Protein AF-A0A5C7PHV6-F1 (afdb_monomer_lite)

Structure (mmCIF, N/CA/C/O backbone):
data_AF-A0A5C7PHV6-F1
#
_entry.id   AF-A0A5C7PHV6-F1
#
loop_
_atom_site.group_PDB
_atom_site.id
_atom_site.type_symbol
_atom_site.label_atom_id
_atom_site.label_alt_id
_atom_site.label_comp_id
_atom_site.label_asym_id
_atom_site.label_entity_id
_atom_site.label_seq_id
_atom_site.pdbx_PDB_ins_code
_atom_site.Cartn_x
_atom_site.Cartn_y
_atom_site.Cartn_z
_atom_site.occupancy
_atom_site.B_iso_or_equiv
_atom_site.auth_seq_id
_atom_site.auth_comp_id
_atom_site.auth_asym_id
_atom_site.auth_atom_id
_atom_site.pdbx_PDB_model_num
ATOM 1 N N . MET A 1 1 ? 2.760 35.992 23.856 1.00 26.80 1 MET A N 1
ATOM 2 C CA . MET A 1 1 ? 1.316 36.090 24.170 1.00 26.80 1 MET A CA 1
ATOM 3 C C . MET A 1 1 ? 0.870 35.012 25.158 1.00 26.80 1 MET A C 1
ATOM 5 O O . MET A 1 1 ? 0.257 35.391 26.145 1.00 26.80 1 MET A O 1
ATOM 9 N N . ASN A 1 2 ? 1.274 33.743 25.009 1.00 23.66 2 ASN A N 1
ATOM 10 C CA . ASN A 1 2 ? 0.888 32.640 25.918 1.00 23.66 2 ASN A CA 1
ATOM 11 C C . ASN A 1 2 ? 1.231 32.872 27.407 1.00 23.66 2 ASN A C 1
ATOM 13 O O . ASN A 1 2 ? 0.352 32.751 28.251 1.00 23.66 2 ASN A O 1
ATOM 17 N N . ARG A 1 3 ? 2.423 33.398 27.734 1.00 25.94 3 ARG A N 1
ATOM 18 C CA . ARG A 1 3 ? 2.784 33.780 29.123 1.00 25.94 3 ARG A CA 1
ATOM 19 C C . ARG A 1 3 ? 1.896 34.865 29.759 1.00 25.94 3 ARG A C 1
ATOM 21 O O . ARG A 1 3 ? 1.814 34.962 30.978 1.00 25.94 3 ARG A O 1
ATOM 28 N N . ILE A 1 4 ? 1.259 35.718 28.950 1.00 27.41 4 ILE A N 1
ATOM 29 C CA . ILE A 1 4 ? 0.347 36.773 29.435 1.00 27.41 4 ILE A CA 1
ATOM 30 C C . ILE A 1 4 ? -1.062 36.198 29.657 1.00 27.41 4 ILE A C 1
ATOM 32 O O . ILE A 1 4 ? -1.785 36.685 30.525 1.00 27.41 4 ILE A O 1
ATOM 36 N N . VAL A 1 5 ? -1.439 35.161 28.902 1.00 30.73 5 VAL A N 1
ATOM 37 C CA . VAL A 1 5 ? -2.711 34.437 29.047 1.00 30.73 5 VAL A CA 1
ATOM 38 C C . VAL A 1 5 ? -2.685 33.566 30.307 1.00 30.73 5 VAL A C 1
ATOM 40 O O . VAL A 1 5 ? -3.592 33.678 31.129 1.00 30.73 5 VAL A O 1
ATOM 43 N N . GLU A 1 6 ? -1.601 32.823 30.548 1.00 34.94 6 GLU A N 1
ATOM 44 C CA . GLU A 1 6 ? -1.417 32.007 31.762 1.00 34.94 6 GLU A CA 1
ATOM 45 C C . GLU A 1 6 ? -1.435 32.850 33.046 1.00 34.94 6 GLU A C 1
ATOM 47 O O . GLU A 1 6 ? -2.149 32.533 33.997 1.00 34.94 6 GLU A O 1
ATOM 52 N N . GLY A 1 7 ? -0.735 33.991 33.057 1.00 38.81 7 GLY A N 1
ATOM 53 C CA . GLY A 1 7 ? -0.715 34.891 34.215 1.00 38.81 7 GLY A CA 1
ATOM 54 C C . GLY A 1 7 ? -2.057 35.580 34.513 1.00 38.81 7 GLY A C 1
ATOM 55 O O . GLY A 1 7 ? -2.286 36.007 35.646 1.00 38.81 7 GLY A O 1
ATOM 56 N N . LYS A 1 8 ? -2.951 35.702 33.521 1.00 39.03 8 LYS A N 1
ATOM 57 C CA . LYS A 1 8 ? -4.320 36.217 33.710 1.00 39.03 8 LYS A CA 1
ATOM 58 C C . LYS A 1 8 ? -5.272 35.127 34.206 1.00 39.03 8 LYS A C 1
ATOM 60 O O . LYS A 1 8 ? -6.064 35.402 35.103 1.00 39.03 8 LYS A O 1
ATOM 65 N N . LEU A 1 9 ? -5.154 33.904 33.685 1.00 41.81 9 LEU A N 1
ATOM 66 C CA . LEU A 1 9 ? -5.924 32.743 34.144 1.00 41.81 9 LEU A CA 1
ATOM 67 C C . LEU A 1 9 ? -5.661 32.423 35.621 1.00 41.81 9 LEU A C 1
ATOM 69 O O . LEU A 1 9 ? -6.596 32.143 36.366 1.00 41.81 9 LEU A O 1
ATOM 73 N N . ASP A 1 10 ? -4.413 32.532 36.075 1.00 54.50 10 ASP A N 1
ATOM 74 C CA . ASP A 1 10 ? -4.062 32.189 37.457 1.00 54.50 10 ASP A CA 1
ATOM 75 C C . ASP A 1 10 ? -4.565 33.234 38.476 1.00 54.50 10 ASP A C 1
ATOM 77 O O . ASP A 1 10 ? -4.975 32.890 39.586 1.00 54.50 10 ASP A O 1
ATOM 81 N N . ARG A 1 11 ? -4.656 34.513 38.072 1.00 52.31 11 ARG A N 1
ATOM 82 C CA . ARG A 1 11 ? -5.319 35.560 38.876 1.00 52.31 11 ARG A CA 1
ATOM 83 C C . ARG A 1 11 ? -6.831 35.354 38.966 1.00 52.31 11 ARG A C 1
ATOM 85 O O . ARG A 1 11 ? -7.377 35.499 40.056 1.00 52.31 11 ARG A O 1
ATOM 92 N N . ARG A 1 12 ? -7.481 34.979 37.857 1.00 55.41 12 ARG A N 1
ATOM 93 C CA . ARG A 1 12 ? -8.921 34.666 37.816 1.00 55.41 12 ARG A CA 1
ATOM 94 C C . ARG A 1 12 ? -9.267 33.481 38.718 1.00 55.41 12 ARG A C 1
ATOM 96 O O . ARG A 1 12 ? -10.159 33.585 39.551 1.00 55.41 12 ARG A O 1
ATOM 103 N N . ARG A 1 13 ? -8.484 32.398 38.644 1.00 54.56 13 ARG A N 1
ATOM 104 C CA . ARG A 1 13 ? -8.657 31.203 39.491 1.00 54.56 13 ARG A CA 1
ATOM 105 C C . ARG A 1 13 ? -8.487 31.502 40.981 1.00 54.56 13 ARG A C 1
ATOM 107 O O . ARG A 1 13 ? -9.250 30.993 41.797 1.00 54.56 13 ARG A O 1
ATOM 114 N N . LYS A 1 14 ? -7.519 32.349 41.344 1.00 57.44 14 LYS A N 1
ATOM 115 C CA . LYS A 1 14 ? -7.290 32.746 42.739 1.00 57.44 14 LYS A CA 1
ATOM 116 C C . LYS A 1 14 ? -8.453 33.562 43.321 1.00 57.44 14 LYS A C 1
ATOM 118 O O . LYS A 1 14 ? -8.859 33.289 44.445 1.00 57.44 14 LYS A O 1
ATOM 123 N N . ALA A 1 15 ? -8.989 34.525 42.569 1.00 53.72 15 ALA A N 1
ATOM 124 C CA . ALA A 1 15 ? -10.101 35.365 43.023 1.00 53.72 15 ALA A CA 1
ATOM 125 C C . ALA A 1 15 ? -11.383 34.549 43.275 1.00 53.72 15 ALA A C 1
ATOM 127 O O . ALA A 1 15 ? -12.049 34.743 44.290 1.00 53.72 15 ALA A O 1
ATOM 128 N N . VAL A 1 16 ? -11.677 33.584 42.396 1.00 51.31 16 VAL A N 1
ATOM 129 C CA . VAL A 1 16 ? -12.798 32.644 42.558 1.00 51.31 16 VAL A CA 1
ATOM 130 C C . VAL A 1 16 ? -12.593 31.749 43.786 1.00 51.31 16 VAL A C 1
ATOM 132 O O . VAL A 1 16 ? -13.499 31.607 44.601 1.00 51.31 16 VAL A O 1
ATOM 135 N N . PHE A 1 17 ? -11.385 31.215 43.991 1.00 53.88 17 PHE A N 1
ATOM 136 C CA . PHE A 1 17 ? -11.076 30.374 45.153 1.00 53.88 17 PHE A CA 1
ATOM 137 C C . PHE A 1 17 ? -11.187 31.133 46.490 1.00 53.88 17 PHE A C 1
ATOM 139 O O . PHE A 1 17 ? -11.755 30.621 47.454 1.00 53.88 17 PHE A O 1
ATOM 146 N N . GLU A 1 18 ? -10.676 32.366 46.565 1.00 51.59 18 GLU A N 1
ATOM 147 C CA . GLU A 1 18 ? -10.779 33.201 47.772 1.00 51.59 18 GLU A CA 1
ATOM 148 C C . GLU A 1 18 ? -12.230 33.627 48.064 1.00 51.59 18 GLU A C 1
ATOM 150 O O . GLU A 1 18 ? -12.615 33.693 49.233 1.00 51.59 18 GLU A O 1
ATOM 155 N N . PHE A 1 19 ? -13.048 33.854 47.029 1.00 55.09 19 PHE A N 1
ATOM 156 C CA . PHE A 1 19 ? -14.474 34.162 47.169 1.00 55.09 19 PHE A CA 1
ATOM 157 C C . PHE A 1 19 ? -15.297 32.965 47.660 1.00 55.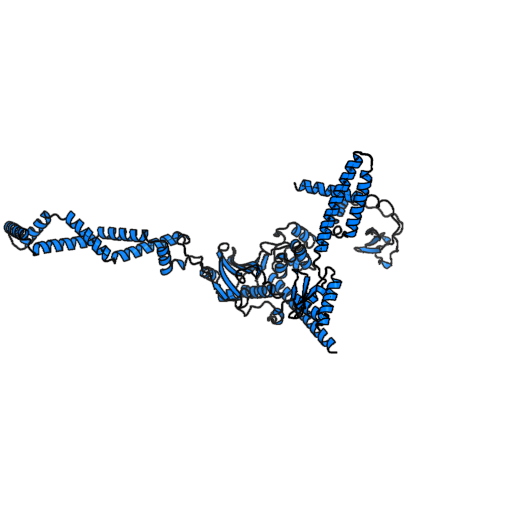09 19 PHE A C 1
ATOM 159 O O . PHE A 1 19 ? -16.106 33.127 48.572 1.00 55.09 19 PHE A O 1
ATOM 166 N N . LEU A 1 20 ? -15.071 31.778 47.091 1.00 50.38 20 LEU A N 1
ATOM 167 C CA . LEU A 1 20 ? -15.862 30.580 47.386 1.00 50.38 20 LEU A CA 1
ATOM 168 C C . LEU A 1 20 ? -15.495 29.927 48.728 1.00 50.38 20 LEU A C 1
ATOM 170 O O . LEU A 1 20 ? -16.366 29.387 49.399 1.00 50.38 20 LEU A O 1
ATOM 174 N N . PHE A 1 21 ? -14.227 29.993 49.153 1.00 50.47 21 PHE A N 1
ATOM 175 C CA . PHE A 1 21 ? -13.738 29.163 50.268 1.00 50.47 21 PHE A CA 1
ATOM 176 C C . PHE A 1 21 ? -13.095 29.943 51.429 1.00 50.47 21 PHE A C 1
ATOM 178 O O . PHE A 1 21 ? -12.730 29.352 52.450 1.00 50.47 21 PHE A O 1
ATOM 185 N N . GLY A 1 22 ? -12.956 31.270 51.319 1.00 41.56 22 GLY A N 1
ATOM 186 C CA . GLY A 1 22 ? -12.195 32.089 52.271 1.00 41.56 22 GLY A CA 1
ATOM 187 C C . GLY A 1 22 ? -12.818 32.258 53.665 1.00 41.56 22 GLY A C 1
ATOM 188 O O . GLY A 1 22 ? -12.090 32.491 54.632 1.00 41.56 22 GLY A O 1
ATOM 189 N N . THR A 1 23 ? -14.141 32.132 53.808 1.00 39.03 23 THR A N 1
ATOM 190 C CA . THR A 1 23 ? -14.852 32.421 55.071 1.00 39.03 23 THR A CA 1
ATOM 191 C C . THR A 1 23 ? -15.321 31.175 55.829 1.00 39.03 23 THR A C 1
ATOM 193 O O . THR A 1 23 ? -15.410 31.221 57.058 1.00 39.03 23 THR A O 1
ATOM 196 N N . GLU A 1 24 ? -15.537 30.038 55.160 1.00 37.91 24 GLU A N 1
ATOM 197 C CA . GLU A 1 24 ? -16.024 28.808 55.808 1.00 37.91 24 GLU A CA 1
ATOM 198 C C . GLU A 1 24 ? -14.924 27.967 56.481 1.00 37.91 24 GLU A C 1
ATOM 200 O O . GLU A 1 24 ? -15.190 27.269 57.462 1.00 37.91 24 GLU A O 1
ATOM 205 N N . PHE A 1 25 ? -13.658 28.096 56.071 1.00 34.75 25 PHE A N 1
ATOM 206 C CA . PHE A 1 25 ? -12.567 27.293 56.644 1.00 34.75 25 PHE A CA 1
ATOM 207 C C . PHE A 1 25 ? -12.094 27.732 58.045 1.00 34.75 25 PHE A C 1
ATOM 209 O O . PHE A 1 25 ? -11.334 27.011 58.695 1.00 34.75 25 PHE A O 1
ATOM 216 N N . ALA A 1 26 ? -12.544 28.884 58.554 1.00 35.69 26 ALA A N 1
ATOM 217 C CA . ALA A 1 26 ? -12.082 29.424 59.837 1.00 35.69 26 ALA A CA 1
ATOM 218 C C . ALA A 1 26 ? -12.958 29.051 61.052 1.00 35.69 26 ALA A C 1
ATOM 220 O O . ALA A 1 26 ? -12.544 29.290 62.189 1.00 35.69 26 ALA A O 1
ATOM 221 N N . ALA A 1 27 ? -14.147 28.464 60.870 1.00 38.31 27 ALA A N 1
ATOM 222 C CA . ALA A 1 27 ? -15.095 28.308 61.976 1.00 38.31 27 ALA A CA 1
ATOM 223 C C . ALA A 1 27 ? -15.955 27.031 61.910 1.00 38.31 27 ALA A C 1
ATOM 225 O O . ALA A 1 27 ? -17.125 27.105 61.555 1.00 38.31 27 ALA A O 1
ATOM 226 N N . LYS A 1 28 ? -15.393 25.886 62.345 1.00 36.69 28 LYS A N 1
ATOM 227 C CA . LYS A 1 28 ? -16.034 24.791 63.133 1.00 36.69 28 LYS A CA 1
ATOM 228 C C . LYS A 1 28 ? -15.260 23.468 62.984 1.00 36.69 28 LYS A C 1
ATOM 230 O O . LYS A 1 28 ? -15.672 22.564 62.268 1.00 36.69 28 LYS A O 1
ATOM 235 N N . GLU A 1 29 ? -14.189 23.282 63.754 1.00 33.81 29 GLU A N 1
ATOM 236 C CA . GLU A 1 29 ? -13.672 21.929 64.020 1.00 33.81 29 GLU A CA 1
ATOM 237 C C . GLU A 1 29 ? -14.489 21.319 65.173 1.00 33.81 29 GLU A C 1
ATOM 239 O O . GLU A 1 29 ? -14.210 21.531 66.356 1.00 33.81 29 GLU A O 1
ATOM 244 N N . THR A 1 30 ? -15.554 20.587 64.841 1.00 44.84 30 THR A N 1
ATOM 245 C CA . THR A 1 30 ? -16.187 19.669 65.799 1.00 44.84 30 THR A CA 1
ATOM 246 C C . THR A 1 30 ? -15.577 18.278 65.644 1.00 44.84 30 THR A C 1
ATOM 248 O O . THR A 1 30 ? -15.295 17.816 64.545 1.00 44.84 30 THR A O 1
ATOM 251 N N . LYS A 1 31 ? -15.296 17.648 66.789 1.00 49.25 31 LYS A N 1
ATOM 252 C CA . LYS A 1 31 ? -14.539 16.397 66.942 1.00 49.25 31 LYS A CA 1
ATOM 253 C C . LYS A 1 31 ? -15.197 15.247 66.167 1.00 49.25 31 LYS A C 1
ATOM 255 O O . LYS A 1 31 ? -16.198 14.709 66.635 1.00 49.25 31 LYS A O 1
ATOM 260 N N . THR A 1 32 ? -14.624 14.860 65.031 1.00 55.00 32 THR A N 1
ATOM 261 C CA . THR A 1 32 ? -15.053 13.692 64.250 1.00 55.00 32 THR A CA 1
ATOM 262 C C . THR A 1 32 ? -14.392 12.404 64.752 1.00 55.00 32 THR A C 1
ATOM 264 O O . THR A 1 32 ? -13.307 12.424 65.338 1.00 55.00 32 THR A O 1
ATOM 267 N N . ASP A 1 33 ? -15.094 11.280 64.586 1.00 69.12 33 ASP A N 1
ATOM 268 C CA . ASP A 1 33 ? -14.593 9.943 64.912 1.00 69.12 33 ASP A CA 1
ATOM 269 C C . ASP A 1 33 ? -13.486 9.523 63.921 1.00 69.12 33 ASP A C 1
ATOM 271 O O . ASP A 1 33 ? -13.504 9.894 62.748 1.00 69.12 33 ASP A O 1
ATOM 275 N N . CYS A 1 34 ? -12.497 8.767 64.406 1.00 79.31 34 CYS A N 1
ATOM 276 C CA . CYS A 1 34 ? -11.325 8.355 63.631 1.00 79.31 34 CYS A CA 1
ATOM 277 C C . CYS A 1 34 ? -11.579 7.060 62.853 1.00 79.31 34 CYS A C 1
ATOM 279 O O . CYS A 1 34 ? -11.926 6.043 63.459 1.00 79.31 34 CYS A O 1
ATOM 281 N N . ASN A 1 35 ? -11.287 7.051 61.549 1.00 85.31 35 ASN A N 1
ATOM 282 C CA . ASN A 1 35 ? -11.144 5.814 60.780 1.00 85.31 35 ASN A CA 1
ATOM 283 C C . ASN A 1 35 ? -9.668 5.388 60.768 1.00 85.31 35 ASN A C 1
ATOM 285 O O . ASN A 1 35 ? -8.832 6.033 60.132 1.00 85.31 35 ASN A O 1
ATOM 289 N N . TRP A 1 36 ? -9.326 4.334 61.511 1.00 89.44 36 TRP A N 1
ATOM 290 C CA . TRP A 1 36 ? -7.942 3.879 61.628 1.00 89.44 36 TRP A CA 1
ATOM 291 C C . TRP A 1 36 ? -7.523 2.989 60.458 1.00 89.44 36 TRP A C 1
ATOM 293 O O . TRP A 1 36 ? -8.183 2.004 60.121 1.00 89.44 36 TRP A O 1
ATOM 303 N N . ARG A 1 37 ? -6.362 3.297 59.880 1.00 86.06 37 ARG A N 1
ATOM 304 C CA . ARG A 1 37 ? -5.670 2.480 58.876 1.00 86.06 37 ARG A CA 1
ATOM 305 C C . ARG A 1 37 ? -4.240 2.215 59.322 1.00 86.06 37 ARG A C 1
ATOM 307 O O . ARG A 1 37 ? -3.690 2.959 60.128 1.00 86.06 37 ARG A O 1
ATOM 314 N N . THR A 1 38 ? -3.617 1.187 58.760 1.00 84.12 38 THR A N 1
ATOM 315 C CA . THR A 1 38 ? -2.192 0.915 58.969 1.00 84.12 38 THR A CA 1
ATOM 316 C C . THR A 1 38 ? -1.453 1.160 57.664 1.00 84.12 38 THR A C 1
ATOM 318 O O . THR A 1 38 ? -1.670 0.442 56.694 1.00 84.12 38 THR A O 1
ATOM 321 N N . ILE A 1 39 ? -0.562 2.152 57.636 1.00 77.88 39 ILE A N 1
ATOM 322 C CA . ILE A 1 39 ? 0.307 2.428 56.485 1.00 77.88 39 ILE A CA 1
ATOM 323 C C . ILE A 1 39 ? 1.727 2.045 56.888 1.00 77.88 39 ILE A C 1
ATOM 325 O O . ILE A 1 39 ? 2.290 2.626 57.819 1.00 77.88 39 ILE A O 1
ATOM 329 N N . ARG A 1 40 ? 2.297 1.032 56.221 1.00 79.81 40 ARG A N 1
ATOM 330 C CA . ARG A 1 40 ? 3.655 0.516 56.496 1.00 79.81 40 ARG A CA 1
ATOM 331 C C . ARG A 1 40 ? 3.889 0.221 57.991 1.00 79.81 40 ARG A C 1
ATOM 333 O O . ARG A 1 40 ? 4.873 0.656 58.583 1.00 79.81 40 ARG A O 1
ATOM 340 N N . GLY A 1 41 ? 2.930 -0.451 58.631 1.00 78.12 41 GLY A N 1
ATOM 341 C CA . GLY A 1 41 ? 2.994 -0.823 60.054 1.00 78.12 41 GLY A CA 1
ATOM 342 C C . GLY A 1 41 ? 2.717 0.310 61.056 1.00 78.12 41 GLY A C 1
ATOM 343 O O . GLY A 1 41 ? 2.700 0.061 62.261 1.00 78.12 41 GLY A O 1
ATOM 344 N N . THR A 1 42 ? 2.467 1.541 60.593 1.00 82.25 42 THR A N 1
ATOM 345 C CA . THR A 1 42 ? 2.128 2.677 61.461 1.00 82.25 42 THR A CA 1
ATOM 346 C C . THR A 1 42 ? 0.625 2.958 61.412 1.00 82.25 42 THR A C 1
ATOM 348 O O . THR A 1 42 ? 0.096 3.193 60.322 1.00 82.25 42 THR A O 1
ATOM 351 N N . PRO A 1 43 ? -0.078 2.959 62.559 1.00 85.50 43 PRO A N 1
ATOM 352 C CA . PRO A 1 43 ? -1.482 3.334 62.599 1.00 85.50 43 PRO A CA 1
ATOM 353 C C . PRO A 1 43 ? -1.642 4.832 62.324 1.00 85.50 43 PRO A C 1
ATOM 355 O O . PRO A 1 43 ? -0.973 5.672 62.934 1.00 85.50 43 PRO A O 1
ATOM 358 N N . VAL A 1 44 ? -2.545 5.165 61.412 1.00 89.56 44 VAL A N 1
ATOM 359 C CA . VAL A 1 44 ? -2.940 6.529 61.060 1.00 89.56 44 VAL A CA 1
ATOM 360 C C . VAL A 1 44 ? -4.449 6.674 61.230 1.00 89.56 44 VAL A C 1
ATOM 362 O O . VAL A 1 44 ? -5.205 5.780 60.847 1.00 89.56 44 VAL A O 1
ATOM 365 N N . CYS A 1 45 ? -4.886 7.775 61.833 1.00 89.06 45 CYS A N 1
ATOM 366 C CA . CY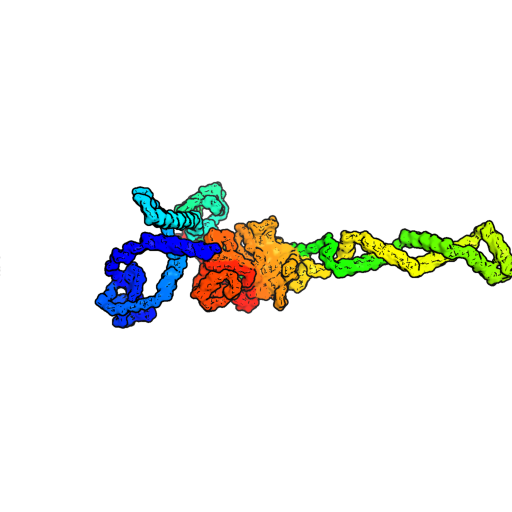S A 1 45 ? -6.295 8.151 61.862 1.00 89.06 45 CYS A CA 1
ATOM 367 C C . CYS A 1 45 ? -6.571 9.060 60.675 1.00 89.06 45 CYS A C 1
ATOM 369 O O . CYS A 1 45 ? -5.874 10.056 60.482 1.00 89.06 45 CYS A O 1
ATOM 371 N N . ILE A 1 46 ? -7.602 8.714 59.915 1.00 84.69 46 ILE A N 1
ATOM 372 C CA . ILE A 1 46 ? -8.168 9.566 58.880 1.00 84.69 46 ILE A CA 1
ATOM 373 C C . ILE A 1 46 ? -9.447 10.159 59.470 1.00 84.69 46 ILE A C 1
ATOM 375 O O . ILE A 1 46 ? -10.398 9.428 59.763 1.00 84.69 46 ILE A O 1
ATOM 379 N N . GLY A 1 47 ? -9.428 11.465 59.735 1.00 84.56 47 GLY A N 1
ATOM 380 C CA . GLY A 1 47 ? -10.602 12.197 60.209 1.00 84.56 47 GLY A CA 1
ATOM 381 C C . GLY A 1 47 ? -11.611 12.437 59.083 1.00 84.56 47 GLY A C 1
ATOM 382 O O . GLY A 1 47 ? -11.272 12.327 57.907 1.00 84.56 47 GLY A O 1
ATOM 383 N N . GLY A 1 48 ? -12.843 12.823 59.433 1.00 66.12 48 GLY A N 1
ATOM 384 C CA . GLY A 1 48 ? -13.910 13.096 58.453 1.00 66.12 48 GLY A CA 1
ATOM 385 C C . GLY A 1 48 ? -13.609 14.228 57.456 1.00 66.12 48 GLY A C 1
ATOM 386 O O . GLY A 1 48 ? -14.286 14.334 56.447 1.00 66.12 48 GLY A O 1
ATOM 387 N N . SER A 1 49 ? -12.580 15.042 57.714 1.00 73.06 49 SER A N 1
ATOM 388 C CA . SER A 1 49 ? -12.069 16.081 56.808 1.00 73.06 49 SER A CA 1
ATOM 389 C C . SER A 1 49 ? -10.932 15.605 55.889 1.00 73.06 49 SER A C 1
ATOM 391 O O . SER A 1 49 ? -10.238 16.428 55.301 1.00 73.06 49 SER A O 1
ATOM 393 N N . GLY A 1 50 ? -10.645 14.299 55.837 1.00 67.69 50 GLY A N 1
ATOM 394 C CA . GLY A 1 50 ? -9.527 13.737 55.064 1.00 67.69 50 GLY A CA 1
ATOM 395 C C . GLY A 1 50 ? -8.144 13.948 55.697 1.00 67.69 50 GLY A C 1
ATOM 396 O O . GLY A 1 50 ? -7.144 13.428 55.206 1.00 67.69 50 GLY A O 1
ATOM 397 N N . LYS A 1 51 ? -8.059 14.662 56.826 1.00 80.06 51 LYS A N 1
ATOM 398 C CA . LYS A 1 51 ? -6.801 14.893 57.544 1.00 80.06 51 LYS A CA 1
ATOM 399 C C . LYS A 1 51 ? -6.246 13.584 58.114 1.00 80.06 51 LYS A C 1
ATOM 401 O O . LYS A 1 51 ? -6.933 12.886 58.863 1.00 80.06 51 LYS A O 1
ATOM 406 N N . ILE A 1 52 ? -4.984 13.292 57.794 1.00 78.44 52 ILE A N 1
ATOM 407 C CA . ILE A 1 52 ? -4.267 12.094 58.247 1.00 78.44 52 ILE A CA 1
ATOM 408 C C . ILE A 1 52 ? -3.357 12.454 59.426 1.00 78.44 52 ILE A C 1
ATOM 410 O O . ILE A 1 52 ? -2.407 13.224 59.280 1.00 78.44 52 ILE A O 1
ATOM 414 N N . GLU A 1 53 ? -3.606 11.867 60.594 1.00 85.62 53 GLU A N 1
ATOM 415 C CA . GLU A 1 53 ? -2.777 12.038 61.791 1.00 85.62 53 GLU A CA 1
ATOM 416 C C . GLU A 1 53 ? -2.121 10.709 62.191 1.00 85.62 53 GLU A C 1
ATOM 418 O O . GLU A 1 53 ? -2.775 9.667 62.279 1.00 85.62 53 GLU A O 1
ATOM 423 N N . ARG A 1 54 ? -0.804 10.721 62.444 1.00 84.69 54 ARG A N 1
ATOM 424 C CA . ARG A 1 54 ? -0.091 9.530 62.935 1.00 84.69 54 ARG A CA 1
ATOM 425 C C . ARG A 1 54 ? -0.488 9.234 64.379 1.00 84.69 54 ARG A C 1
ATOM 427 O O . ARG A 1 54 ? -0.405 10.107 65.241 1.00 84.69 54 ARG A O 1
ATOM 434 N N . GLY A 1 55 ? -0.849 7.981 64.652 1.00 81.31 55 GLY A N 1
ATOM 435 C CA . GLY A 1 55 ? -1.066 7.506 66.012 1.00 81.31 55 GLY A CA 1
ATOM 436 C C . GLY A 1 55 ? 0.234 7.539 66.832 1.00 81.31 55 GLY A C 1
ATOM 437 O O . GLY A 1 55 ? 1.326 7.384 66.276 1.00 81.31 55 GLY A O 1
ATOM 438 N N . PRO A 1 56 ? 0.159 7.741 68.159 1.00 83.00 56 PRO A N 1
ATOM 439 C CA . PRO A 1 56 ? 1.330 7.694 69.031 1.00 83.00 56 PRO A CA 1
ATOM 440 C C . PRO A 1 56 ? 2.066 6.350 68.920 1.00 83.00 56 PRO A C 1
ATOM 442 O O . PRO A 1 56 ? 1.456 5.313 68.670 1.00 83.00 56 PRO A O 1
ATOM 445 N N . LYS A 1 57 ? 3.385 6.342 69.172 1.00 80.31 57 LYS A N 1
ATOM 446 C CA . LYS A 1 57 ? 4.232 5.129 69.076 1.00 80.31 57 LYS A CA 1
ATOM 447 C C . LYS A 1 57 ? 3.703 3.940 69.889 1.00 80.31 57 LYS A C 1
ATOM 449 O O . LYS A 1 57 ? 3.900 2.800 69.495 1.00 80.31 57 LYS A O 1
ATOM 454 N N . THR A 1 58 ? 2.979 4.196 70.979 1.00 83.06 58 THR A N 1
ATOM 455 C CA . THR A 1 58 ? 2.321 3.172 71.814 1.00 83.06 58 THR A CA 1
ATOM 456 C C . THR A 1 58 ? 1.210 2.390 71.100 1.00 83.06 58 THR A C 1
ATOM 458 O O . THR A 1 58 ? 0.697 1.417 71.652 1.00 83.06 58 THR A O 1
ATOM 461 N N . MET A 1 59 ? 0.818 2.808 69.895 1.00 83.12 59 MET A N 1
ATOM 462 C CA . MET A 1 59 ? -0.179 2.146 69.054 1.00 83.12 59 MET A CA 1
ATOM 463 C C . MET A 1 59 ? 0.438 1.314 67.921 1.00 83.12 59 MET A C 1
ATOM 465 O O . MET A 1 59 ? -0.289 0.575 67.263 1.00 83.12 59 MET A O 1
ATOM 469 N N . GLN A 1 60 ? 1.752 1.396 67.681 1.00 85.56 60 GLN A N 1
ATOM 470 C CA . GLN A 1 60 ? 2.406 0.588 66.646 1.00 85.56 60 GLN A CA 1
ATOM 471 C C . GLN A 1 60 ? 2.263 -0.911 66.947 1.00 85.56 60 GLN A C 1
ATOM 473 O O . GLN A 1 60 ? 2.447 -1.346 68.082 1.00 85.56 60 GLN A O 1
ATOM 478 N N . GLY A 1 61 ? 1.912 -1.692 65.922 1.00 82.00 61 GLY A N 1
ATOM 479 C CA . GLY A 1 61 ? 1.687 -3.138 66.030 1.00 82.00 61 GLY A CA 1
ATOM 480 C C . GLY A 1 61 ? 0.279 -3.563 66.464 1.00 82.00 61 GLY A C 1
ATOM 481 O O . GLY A 1 61 ? -0.002 -4.758 66.447 1.00 82.00 61 GLY A O 1
ATOM 482 N N . LYS A 1 62 ? -0.613 -2.624 66.811 1.00 84.56 62 LYS A N 1
ATOM 483 C CA . LYS A 1 62 ? -2.027 -2.923 67.095 1.00 84.56 62 LYS A CA 1
ATOM 484 C C . LYS A 1 62 ? -2.857 -2.995 65.815 1.00 84.56 62 LYS A C 1
ATOM 486 O O . LYS A 1 62 ? -2.597 -2.254 64.863 1.00 84.56 62 LYS A O 1
ATOM 491 N N . ARG A 1 63 ? -3.865 -3.868 65.793 1.00 82.25 63 ARG A N 1
ATOM 492 C CA . ARG A 1 63 ? -4.822 -3.961 64.678 1.00 82.25 63 ARG A CA 1
ATOM 493 C C . ARG A 1 63 ? -5.813 -2.786 64.722 1.00 82.25 63 ARG A C 1
ATOM 495 O O . ARG A 1 63 ? -6.063 -2.260 65.805 1.00 82.25 63 ARG A O 1
ATOM 502 N N . PRO A 1 64 ? -6.381 -2.343 63.584 1.00 81.56 64 PRO A N 1
ATOM 503 C CA . PRO A 1 64 ? -7.290 -1.191 63.545 1.00 81.56 64 PRO A CA 1
ATOM 504 C C . PRO A 1 64 ? -8.492 -1.265 64.502 1.00 81.56 64 PRO A C 1
ATOM 506 O O . PRO A 1 64 ? -8.925 -0.241 65.021 1.00 81.56 64 PRO A O 1
ATOM 509 N N . ASP A 1 65 ? -9.003 -2.464 64.772 1.00 85.06 65 ASP A N 1
ATOM 510 C CA . ASP A 1 65 ? -10.094 -2.745 65.711 1.00 85.06 65 ASP A CA 1
ATOM 511 C C . ASP A 1 65 ? -9.672 -2.694 67.194 1.00 85.06 65 ASP A C 1
ATOM 513 O O . ASP A 1 65 ? -10.520 -2.558 68.075 1.00 85.06 65 ASP A O 1
ATOM 517 N N . GLU A 1 66 ? -8.368 -2.720 67.480 1.00 86.06 66 GLU A N 1
ATOM 518 C CA . GLU A 1 66 ? -7.782 -2.575 68.823 1.00 86.06 66 GLU A CA 1
ATOM 519 C C . GLU A 1 66 ? -7.445 -1.111 69.173 1.00 86.06 66 GLU A C 1
ATOM 521 O O . GLU A 1 66 ? -6.959 -0.814 70.274 1.00 86.06 66 GLU A O 1
ATOM 526 N N . LEU A 1 67 ? -7.660 -0.184 68.234 1.00 85.94 67 LEU A N 1
ATOM 527 C CA . LEU A 1 67 ? -7.378 1.241 68.393 1.00 85.94 67 LEU A CA 1
ATOM 528 C C . LEU A 1 67 ? -8.617 1.993 68.910 1.00 85.94 67 LEU A C 1
ATOM 530 O O . LEU A 1 67 ? -9.753 1.661 68.568 1.00 85.94 67 LEU A O 1
ATOM 534 N N . PRO A 1 68 ? -8.439 3.021 69.758 1.00 83.06 68 PRO A N 1
ATOM 535 C CA . PRO A 1 68 ? -9.567 3.766 70.305 1.00 83.06 68 PRO A CA 1
ATOM 536 C C . PRO A 1 68 ? -10.297 4.510 69.186 1.00 83.06 68 PRO A C 1
ATOM 538 O O . PRO A 1 68 ? -9.658 5.139 68.355 1.00 83.06 68 PRO A O 1
ATOM 541 N N . ARG A 1 69 ? -11.635 4.553 69.208 1.00 80.56 69 ARG A N 1
ATOM 542 C CA . ARG A 1 69 ? -12.443 5.285 68.202 1.00 80.56 69 ARG A CA 1
ATOM 543 C C . ARG A 1 69 ? -12.094 6.777 68.058 1.00 80.56 69 ARG A C 1
ATOM 545 O O . ARG A 1 69 ? -12.530 7.423 67.112 1.00 80.56 69 ARG A O 1
ATOM 552 N N . ARG A 1 70 ? -11.324 7.334 68.998 1.00 81.06 70 ARG A N 1
ATOM 553 C CA . ARG A 1 70 ? -10.870 8.726 69.017 1.00 81.06 70 ARG A CA 1
ATOM 554 C C . ARG A 1 70 ? -9.392 8.792 69.367 1.00 81.06 70 ARG A C 1
ATOM 556 O O . ARG A 1 70 ? -8.937 8.062 70.251 1.00 81.06 70 ARG A O 1
ATOM 563 N N . LEU A 1 71 ? -8.662 9.695 68.715 1.00 73.56 71 LEU A N 1
ATOM 564 C CA . LEU A 1 71 ? -7.279 9.984 69.079 1.00 73.56 71 LEU A CA 1
ATOM 565 C C . LEU A 1 71 ? -7.226 10.495 70.534 1.00 73.56 71 LEU A C 1
ATOM 567 O O . LEU A 1 71 ? -8.005 11.385 70.893 1.00 73.56 71 LEU A O 1
ATOM 571 N N . PRO A 1 72 ? -6.349 9.950 71.399 1.00 67.50 72 PRO A N 1
ATOM 572 C CA . PRO A 1 72 ? -6.181 10.467 72.750 1.00 67.50 72 PRO A CA 1
ATOM 573 C C . PRO A 1 72 ? -5.743 11.931 72.680 1.00 67.50 72 PRO A C 1
ATOM 575 O O . PRO A 1 72 ? -4.806 12.256 71.953 1.00 67.50 72 PRO A O 1
ATOM 578 N N . ALA A 1 73 ? -6.394 12.807 73.448 1.00 56.12 73 ALA A N 1
ATOM 579 C CA . ALA A 1 73 ? -6.012 14.212 73.552 1.00 56.12 73 ALA A CA 1
ATOM 580 C C . ALA A 1 73 ? -4.646 14.325 74.254 1.00 56.12 73 ALA A C 1
ATOM 582 O O . ALA A 1 73 ? -4.558 14.453 75.473 1.00 56.12 73 ALA A O 1
ATOM 583 N N . GLY A 1 74 ? -3.567 14.214 73.485 1.00 49.56 74 GLY A N 1
ATOM 584 C CA . GLY A 1 74 ? -2.192 14.256 73.960 1.00 49.56 74 GLY A CA 1
ATOM 585 C C . GLY A 1 74 ? -1.302 14.944 72.936 1.00 49.56 74 GLY A C 1
ATOM 586 O O . GLY A 1 74 ? -1.459 14.735 71.740 1.00 49.56 74 GLY A O 1
ATOM 587 N N . LYS A 1 75 ? -0.396 15.792 73.434 1.00 46.81 75 LYS A N 1
ATOM 588 C CA . LYS A 1 75 ? 0.538 16.659 72.697 1.00 46.81 75 LYS A CA 1
ATOM 589 C C . LYS A 1 75 ? 1.302 15.904 71.591 1.00 46.81 75 LYS A C 1
ATOM 591 O O . LYS A 1 75 ? 2.396 15.407 71.834 1.00 46.81 75 LYS A O 1
ATOM 596 N N . GLY A 1 76 ? 0.737 15.820 70.389 1.00 39.22 76 GLY A N 1
ATOM 597 C CA . GLY A 1 76 ? 1.471 15.421 69.192 1.00 39.22 76 GLY A CA 1
ATOM 598 C C . GLY A 1 76 ? 2.381 16.563 68.747 1.00 39.22 76 GLY A C 1
ATOM 599 O O . GLY A 1 76 ? 1.935 17.706 68.640 1.00 39.22 76 GLY A O 1
ATOM 600 N N . GLU A 1 77 ? 3.661 16.271 68.521 1.00 39.25 77 GLU A N 1
ATOM 601 C CA . GLU A 1 77 ? 4.599 17.197 67.886 1.00 39.25 77 GLU A CA 1
ATOM 602 C C . GLU A 1 77 ? 4.077 17.585 66.495 1.00 39.25 77 GLU A C 1
ATOM 604 O O . GLU A 1 77 ? 3.879 16.736 65.626 1.00 39.25 77 GLU A O 1
ATOM 609 N N . ARG A 1 78 ? 3.847 18.886 66.279 1.00 39.56 78 ARG A N 1
ATOM 610 C CA . ARG A 1 78 ? 3.589 19.440 64.947 1.00 39.56 78 ARG A CA 1
ATOM 611 C C . ARG A 1 78 ? 4.909 19.468 64.180 1.00 39.56 78 ARG A C 1
ATOM 613 O O . ARG A 1 78 ? 5.692 20.398 64.349 1.00 39.56 78 ARG A O 1
ATOM 620 N N . ALA A 1 79 ? 5.148 18.481 63.325 1.00 34.38 79 ALA A N 1
ATOM 621 C CA . ALA A 1 79 ? 6.146 18.621 62.273 1.00 34.38 79 ALA A CA 1
ATOM 622 C C . ALA A 1 79 ? 5.568 19.540 61.183 1.00 34.38 79 ALA A C 1
ATOM 624 O O . ALA A 1 79 ? 4.588 19.192 60.526 1.00 34.38 79 ALA A O 1
ATOM 625 N N . ALA A 1 80 ? 6.134 20.739 61.029 1.00 35.75 80 ALA A N 1
ATOM 626 C CA . ALA A 1 80 ? 5.851 21.594 59.883 1.00 35.75 80 ALA A CA 1
ATOM 627 C C . ALA A 1 80 ? 6.556 21.010 58.649 1.00 35.75 80 ALA A C 1
ATOM 629 O O . ALA A 1 80 ? 7.765 20.785 58.681 1.00 35.75 80 ALA A O 1
ATOM 630 N N . LEU A 1 81 ? 5.805 20.752 57.577 1.00 30.89 81 LEU A N 1
ATOM 631 C CA . LEU A 1 81 ? 6.387 20.413 56.278 1.00 30.89 81 LEU A CA 1
ATOM 632 C C . LEU A 1 81 ? 7.146 21.631 55.705 1.00 30.89 81 LEU A C 1
ATOM 634 O O . LEU A 1 81 ? 6.692 22.763 55.913 1.00 30.89 81 LEU A O 1
ATOM 638 N N . PRO A 1 82 ? 8.263 21.427 54.977 1.00 34.12 82 PRO A N 1
ATOM 639 C CA . PRO A 1 82 ? 8.962 22.498 54.269 1.00 34.12 82 PRO A CA 1
ATOM 640 C C . PRO A 1 82 ? 8.055 23.151 53.221 1.00 34.12 82 PRO A C 1
ATOM 642 O O . PRO A 1 82 ? 7.158 22.509 52.676 1.00 34.12 82 PRO A O 1
ATOM 645 N N . VAL A 1 83 ? 8.314 24.424 52.918 1.00 34.91 83 VAL A N 1
ATOM 646 C CA . VAL A 1 83 ? 7.519 25.256 51.994 1.00 34.91 83 VAL A CA 1
ATOM 647 C C . VAL A 1 83 ? 7.406 24.636 50.589 1.00 34.91 83 VAL A C 1
ATOM 649 O O . VAL A 1 83 ? 6.347 24.743 49.981 1.00 34.91 83 VAL A O 1
ATOM 652 N N . GLU A 1 84 ? 8.407 23.879 50.131 1.00 35.34 84 GLU A N 1
ATOM 653 C CA . GLU A 1 84 ? 8.370 23.127 48.859 1.00 35.34 84 GLU A CA 1
ATOM 654 C C . GLU A 1 84 ? 7.322 21.998 48.829 1.00 35.34 84 GLU A C 1
ATOM 656 O O . GLU A 1 84 ? 6.836 21.622 47.764 1.00 35.34 84 GLU A O 1
ATOM 661 N N . GLY A 1 85 ? 6.909 21.484 49.992 1.00 33.16 85 GLY A N 1
ATOM 662 C CA . GLY A 1 85 ? 5.841 20.488 50.102 1.00 33.16 85 GLY A CA 1
ATOM 663 C C . GLY A 1 85 ? 4.430 21.074 50.000 1.00 33.16 85 GLY A C 1
ATOM 664 O O . GLY A 1 85 ? 3.488 20.324 49.772 1.00 33.16 85 GLY A O 1
ATOM 665 N N . ARG A 1 86 ? 4.261 22.397 50.156 1.00 31.11 86 ARG A N 1
ATOM 666 C CA . ARG A 1 86 ? 2.956 23.065 49.987 1.00 31.11 86 ARG A CA 1
ATOM 667 C C . ARG A 1 86 ? 2.663 23.405 48.532 1.00 31.11 86 ARG A C 1
ATOM 669 O O . ARG A 1 86 ? 1.506 23.349 48.147 1.00 31.11 86 ARG A O 1
ATOM 676 N N . THR A 1 87 ? 3.684 23.696 47.733 1.00 35.97 87 THR A N 1
ATOM 677 C CA . THR A 1 87 ? 3.533 23.939 46.293 1.00 35.97 87 THR A CA 1
ATOM 678 C C . THR A 1 87 ? 3.174 22.645 45.557 1.00 35.97 87 THR A C 1
ATOM 680 O O . THR A 1 87 ? 2.177 22.613 44.849 1.00 35.97 87 THR A O 1
ATOM 683 N N . ARG A 1 88 ? 3.838 21.519 45.869 1.00 35.81 88 ARG A N 1
ATOM 684 C CA . ARG A 1 88 ? 3.502 20.205 45.278 1.00 35.81 88 ARG A CA 1
ATOM 685 C C . ARG A 1 88 ? 2.126 19.650 45.667 1.00 35.81 88 ARG A C 1
ATOM 687 O O . ARG A 1 88 ? 1.562 18.862 44.914 1.00 35.81 88 ARG A O 1
ATOM 694 N N . LEU A 1 89 ? 1.571 20.041 46.819 1.00 30.42 89 LEU A N 1
ATOM 695 C CA . LEU A 1 89 ? 0.214 19.630 47.215 1.00 30.42 89 LEU A CA 1
ATOM 696 C C . LEU A 1 89 ? -0.883 20.452 46.520 1.00 30.42 89 LEU A C 1
ATOM 698 O O . LEU A 1 89 ? -2.015 20.003 46.451 1.00 30.42 89 LEU A O 1
ATOM 702 N N . VAL A 1 90 ? -0.554 21.646 46.021 1.00 34.34 90 VAL A N 1
ATOM 703 C CA . VAL A 1 90 ? -1.468 22.466 45.210 1.00 34.34 90 VAL A CA 1
ATOM 704 C C . VAL A 1 90 ? -1.369 22.072 43.731 1.00 34.34 90 VAL A C 1
ATOM 706 O O . VAL A 1 90 ? -2.381 22.084 43.038 1.00 34.34 90 VAL A O 1
ATOM 709 N N . ASP A 1 91 ? -0.197 21.617 43.276 1.00 35.88 91 ASP A N 1
ATOM 710 C CA . ASP A 1 91 ? -0.001 21.116 41.907 1.00 35.88 91 ASP A CA 1
ATOM 711 C C . ASP A 1 91 ? -0.573 19.700 41.693 1.00 35.88 91 ASP A C 1
ATOM 713 O O . ASP A 1 91 ? -1.059 19.398 40.611 1.00 35.88 91 ASP A O 1
ATOM 717 N N . SER A 1 92 ? -0.620 18.855 42.733 1.00 33.94 92 SER A N 1
ATOM 718 C CA . SER A 1 92 ? -1.285 17.533 42.677 1.00 33.94 92 SER A CA 1
ATOM 719 C C . SER A 1 92 ? -2.818 17.592 42.760 1.00 33.94 92 SER A C 1
ATOM 721 O O . SER A 1 92 ? -3.472 16.565 42.619 1.00 33.94 92 SER A O 1
ATOM 723 N N . PHE A 1 93 ? -3.397 18.783 42.949 1.00 26.94 93 PHE A N 1
ATOM 724 C CA . PHE A 1 93 ? -4.846 19.013 43.022 1.00 26.94 93 PHE A CA 1
ATOM 725 C C . PHE A 1 93 ? -5.442 19.644 41.743 1.00 26.94 93 PHE A C 1
ATOM 727 O O . PHE A 1 93 ? -6.568 20.144 41.771 1.00 26.94 93 PHE A O 1
ATOM 734 N N . ARG A 1 94 ? -4.730 19.630 40.603 1.00 41.44 94 ARG A N 1
ATOM 735 C CA . ARG A 1 94 ? -5.242 20.117 39.306 1.00 41.44 94 ARG A CA 1
ATOM 736 C C . ARG A 1 94 ? -5.226 19.026 38.227 1.00 41.44 94 ARG A C 1
ATOM 738 O O . ARG A 1 94 ? -4.195 18.792 37.618 1.00 41.44 94 ARG A O 1
ATOM 745 N N . GLN A 1 95 ? -6.396 18.449 37.948 1.00 39.72 95 GLN A N 1
ATOM 746 C CA . GLN A 1 95 ? -7.152 18.645 36.692 1.00 39.72 95 GLN A CA 1
ATOM 747 C C . GLN A 1 95 ? -8.453 17.821 36.677 1.00 39.72 95 GLN A C 1
ATOM 749 O O . GLN A 1 95 ? -9.401 18.255 36.037 1.00 39.72 95 GLN A O 1
ATOM 754 N N . GLU A 1 96 ? -8.555 16.721 37.430 1.00 38.12 96 GLU A N 1
ATOM 755 C CA . GLU A 1 96 ? -9.706 15.806 37.300 1.00 38.12 96 GLU A CA 1
ATOM 756 C C . GLU A 1 96 ? -10.848 16.045 38.309 1.00 38.12 96 GLU A C 1
ATOM 758 O O . GLU A 1 96 ? -12.001 16.056 37.900 1.00 38.12 96 GLU A O 1
ATOM 763 N N . GLU A 1 97 ? -10.583 16.351 39.588 1.00 36.12 97 GLU A N 1
ATOM 764 C CA . GLU A 1 97 ? -11.670 16.507 40.590 1.00 36.12 97 GLU A CA 1
ATOM 765 C C . GLU A 1 97 ? -12.500 17.803 40.458 1.00 36.12 97 GLU A C 1
ATOM 767 O O . GLU A 1 97 ? -13.574 17.907 41.039 1.00 36.12 97 GLU A O 1
ATOM 772 N N . TRP A 1 98 ? -12.040 18.800 39.694 1.00 42.62 98 TRP A N 1
ATOM 773 C CA . TRP A 1 98 ? -12.753 20.081 39.527 1.00 42.62 98 TRP A CA 1
ATOM 774 C C . TRP A 1 98 ? -13.724 20.095 38.336 1.00 42.62 98 TRP A C 1
ATOM 776 O O . TRP A 1 98 ? -14.456 21.066 38.162 1.00 42.62 98 TRP A O 1
ATOM 786 N N . LEU A 1 99 ? -13.705 19.055 37.495 1.00 44.56 99 LEU A N 1
ATOM 787 C CA . LEU A 1 99 ? -14.473 18.975 36.244 1.00 44.56 99 LEU A CA 1
ATOM 788 C C . LEU A 1 99 ? -15.768 18.154 36.362 1.00 44.56 99 LEU A C 1
ATOM 790 O O . LEU A 1 99 ? -16.450 17.973 35.352 1.00 44.56 99 LEU A O 1
ATOM 794 N N . ASP A 1 100 ? -16.105 17.710 37.574 1.00 44.44 100 ASP A N 1
ATOM 795 C CA . ASP A 1 100 ? -17.371 17.046 37.918 1.00 44.44 100 ASP A CA 1
ATOM 796 C C . ASP A 1 100 ? -18.352 18.005 38.618 1.00 44.44 100 ASP A C 1
ATOM 798 O O . ASP A 1 100 ? -19.264 17.567 39.318 1.00 44.44 100 ASP A O 1
ATOM 802 N N . ALA A 1 101 ? -18.162 19.321 38.464 1.00 54.16 101 ALA A N 1
ATOM 803 C CA . ALA A 1 101 ? -19.128 20.295 38.957 1.00 54.16 101 ALA A CA 1
ATOM 804 C C . ALA A 1 101 ? -20.478 20.050 38.267 1.00 54.16 101 ALA A C 1
ATOM 806 O O . ALA A 1 101 ? -20.578 20.114 37.038 1.00 54.16 101 ALA A O 1
ATOM 807 N N . ASP A 1 102 ? -21.493 19.740 39.071 1.00 70.50 102 ASP A N 1
ATOM 808 C CA . ASP A 1 102 ? -22.862 19.557 38.606 1.00 70.50 102 ASP A CA 1
ATOM 809 C C . ASP A 1 102 ? -23.319 20.844 37.900 1.00 70.50 102 ASP A C 1
ATOM 811 O O . ASP A 1 102 ? -23.041 21.951 38.376 1.00 70.50 102 ASP A O 1
ATOM 815 N N . VAL A 1 103 ? -24.012 20.720 36.765 1.00 70.94 103 VAL A N 1
ATOM 816 C CA . VAL A 1 103 ? -24.592 21.877 36.062 1.00 70.94 103 VAL A CA 1
ATOM 817 C C . VAL A 1 103 ? -25.482 22.666 37.029 1.00 70.94 103 VAL A C 1
ATOM 819 O O . VAL A 1 103 ? -25.432 23.897 37.039 1.00 70.94 103 VAL A O 1
ATOM 822 N N . ASP A 1 104 ? -26.191 21.974 37.927 1.00 69.44 104 ASP A N 1
ATOM 823 C CA . ASP A 1 104 ? -27.017 22.589 38.970 1.00 69.44 104 ASP A CA 1
ATOM 824 C C . ASP A 1 104 ? -26.180 23.394 39.989 1.00 69.44 104 ASP A C 1
ATOM 826 O O . ASP A 1 104 ? -26.612 24.439 40.495 1.00 69.44 104 ASP A O 1
ATOM 830 N N . GLU A 1 105 ? -24.955 22.951 40.285 1.00 80.62 105 GLU A N 1
ATOM 831 C CA . GLU A 1 105 ? -24.030 23.654 41.177 1.00 80.62 105 GLU A CA 1
ATOM 832 C C . GLU A 1 105 ? -23.446 24.900 40.501 1.00 80.62 105 GLU A C 1
ATOM 834 O O . GLU A 1 105 ? -23.426 25.974 41.111 1.00 80.62 105 GLU A O 1
ATOM 839 N N . LEU A 1 106 ? -23.043 24.798 39.230 1.00 80.56 106 LEU A N 1
ATOM 840 C CA . LEU A 1 106 ? -22.556 25.936 38.443 1.00 80.56 106 LEU A CA 1
ATOM 841 C C . LEU A 1 106 ? -23.641 27.007 38.276 1.00 80.56 106 LEU A C 1
ATOM 843 O O . LEU A 1 106 ? -23.369 28.188 38.494 1.00 80.56 106 LEU A O 1
ATOM 847 N N . GLN A 1 107 ? -24.887 26.609 38.008 1.00 82.12 107 GLN A N 1
ATOM 848 C CA . GLN A 1 107 ? -26.031 27.526 37.945 1.00 82.12 107 GLN A CA 1
ATOM 849 C C . GLN A 1 107 ? -26.314 28.197 39.289 1.00 82.12 107 GLN A C 1
ATOM 851 O O . GLN A 1 107 ? -26.606 29.395 39.350 1.00 82.12 107 GLN A O 1
ATOM 856 N N . THR A 1 108 ? -26.179 27.453 40.388 1.00 86.75 108 THR A N 1
ATOM 857 C CA . THR A 1 108 ? -26.309 28.010 41.740 1.00 86.75 108 THR A CA 1
ATOM 858 C C . THR A 1 108 ? -25.223 29.053 42.012 1.00 86.75 108 THR A C 1
ATOM 860 O O . THR A 1 108 ? -25.518 30.130 42.539 1.00 86.75 108 THR A O 1
ATOM 863 N N . GLN A 1 109 ? -23.976 28.776 41.625 1.00 86.44 109 GLN A N 1
ATOM 864 C CA . GLN A 1 109 ? -22.857 29.709 41.770 1.00 86.44 109 GLN A CA 1
ATOM 865 C C . GLN A 1 109 ? -23.034 30.957 40.897 1.00 86.44 109 GLN A C 1
ATOM 867 O O . GLN A 1 109 ? -22.821 32.070 41.385 1.00 86.44 109 GLN A O 1
ATOM 872 N N . LEU A 1 110 ? -23.491 30.797 39.652 1.00 89.25 110 LEU A N 1
ATOM 873 C CA . LEU A 1 110 ? -23.809 31.908 38.755 1.00 89.25 110 LEU A CA 1
ATOM 874 C C . LEU A 1 110 ? -24.890 32.811 39.372 1.00 89.25 110 LEU A C 1
ATOM 876 O O . LEU A 1 110 ? -24.707 34.022 39.473 1.00 89.25 110 LEU A O 1
ATOM 880 N N . GLY A 1 111 ? -25.951 32.214 39.926 1.00 88.00 111 GLY A N 1
ATOM 881 C CA . GLY A 1 111 ? -27.007 32.946 40.629 1.00 88.00 111 GLY A CA 1
ATOM 882 C C . GLY A 1 111 ? -26.519 33.703 41.873 1.00 88.00 111 GLY A C 1
ATOM 883 O O . GLY A 1 111 ? -27.002 34.802 42.163 1.00 88.00 111 GLY A O 1
ATOM 884 N N . MET A 1 112 ? -25.538 33.165 42.608 1.00 90.56 112 MET A N 1
ATOM 885 C CA . MET A 1 112 ? -24.910 33.871 43.734 1.00 90.56 112 MET A CA 1
ATOM 886 C C . MET A 1 112 ? -24.074 35.069 43.272 1.00 90.56 112 MET A C 1
ATOM 888 O O . MET A 1 112 ? -24.144 36.134 43.894 1.00 90.56 112 MET A O 1
ATOM 892 N N . ILE A 1 113 ? -23.308 34.911 42.189 1.00 90.12 113 ILE A N 1
ATOM 893 C CA . ILE A 1 113 ? -22.502 35.984 41.595 1.00 90.12 113 ILE A CA 1
ATOM 894 C C . ILE A 1 113 ? -23.416 37.109 41.103 1.00 90.12 113 ILE A C 1
ATOM 896 O O . ILE A 1 113 ? -23.215 38.263 41.488 1.00 90.12 113 ILE A O 1
ATOM 900 N N . ASP A 1 114 ? -24.470 36.775 40.360 1.00 90.25 114 ASP A N 1
ATOM 901 C CA . ASP A 1 114 ? -25.447 37.742 39.853 1.00 90.25 114 ASP A CA 1
ATOM 902 C C . ASP A 1 114 ? -26.157 38.484 40.993 1.00 90.25 114 ASP A C 1
ATOM 904 O O . ASP A 1 114 ? -26.334 39.705 40.941 1.00 90.25 114 ASP A O 1
ATOM 908 N N . SER A 1 115 ? -26.508 37.777 42.074 1.00 93.44 115 SER A N 1
ATOM 909 C CA . SER A 1 115 ? -27.112 38.404 43.251 1.00 93.44 115 SER A CA 1
ATOM 910 C C . SER A 1 115 ? -26.177 39.404 43.935 1.00 93.44 115 SER A C 1
ATOM 912 O O . SER A 1 115 ? -26.663 40.423 44.434 1.00 93.44 115 SER A O 1
ATOM 914 N N . GLU A 1 116 ? -24.872 39.136 44.007 1.00 93.19 116 GLU A N 1
ATOM 915 C CA . GLU A 1 116 ? -23.906 40.080 44.581 1.00 93.19 116 GLU A CA 1
ATOM 916 C C . GLU A 1 116 ? -23.608 41.252 43.647 1.00 93.19 116 GLU A C 1
ATOM 918 O O . GLU A 1 116 ? -23.506 42.395 44.101 1.00 93.19 116 GLU A O 1
ATOM 923 N N . MET A 1 117 ? -23.554 41.010 42.337 1.00 93.81 117 MET A N 1
ATOM 924 C CA . MET A 1 117 ? -23.457 42.079 41.343 1.00 93.81 117 MET A CA 1
ATOM 925 C C . MET A 1 117 ? -24.638 43.047 41.463 1.00 93.81 117 MET A C 1
ATOM 927 O O . MET A 1 117 ? -24.436 44.262 41.459 1.00 93.81 117 MET A O 1
ATOM 931 N N . LEU A 1 118 ? -25.854 42.528 41.664 1.00 94.50 118 LEU A N 1
ATOM 932 C CA . LEU A 1 118 ? -27.056 43.337 41.870 1.00 94.50 118 LEU A CA 1
ATOM 933 C C . LEU A 1 118 ? -26.956 44.212 43.133 1.00 94.50 118 LEU A C 1
ATOM 935 O O . LEU A 1 118 ? -27.244 45.405 43.086 1.00 94.50 118 LEU A O 1
ATOM 939 N N . LYS A 1 119 ? -26.472 43.657 44.255 1.00 93.50 119 LYS A N 1
ATOM 940 C CA . LYS A 1 119 ? -26.267 44.422 45.502 1.00 93.50 119 LYS A CA 1
ATOM 941 C C . LYS A 1 119 ? -25.249 45.553 45.332 1.00 93.50 119 LYS A C 1
ATOM 943 O O . LYS A 1 119 ? -25.413 46.620 45.921 1.00 93.50 119 LYS A O 1
ATOM 948 N N . LEU A 1 120 ? -24.202 45.338 44.535 1.00 93.19 120 LEU A N 1
ATOM 949 C CA . LEU A 1 120 ? -23.184 46.355 44.259 1.00 93.19 120 LEU A CA 1
ATOM 950 C C . LEU A 1 120 ? -23.656 47.432 43.279 1.00 93.19 120 LEU A C 1
ATOM 952 O O . LEU A 1 120 ? -23.145 48.552 43.332 1.00 93.19 120 LEU A O 1
ATOM 956 N N . GLN A 1 121 ? -24.624 47.136 42.408 1.00 93.25 121 GLN A N 1
ATOM 957 C CA . GLN A 1 121 ? -25.215 48.140 41.517 1.00 93.25 121 GLN A CA 1
ATOM 958 C C . GLN A 1 121 ? -25.941 49.243 42.299 1.00 93.25 121 GLN A C 1
ATOM 960 O O . GLN A 1 121 ? -25.802 50.417 41.940 1.00 93.25 121 GLN A O 1
ATOM 965 N N . ASP A 1 122 ? -26.614 48.877 43.394 1.00 89.69 122 ASP A N 1
ATOM 966 C CA . ASP A 1 122 ? -27.347 49.794 44.278 1.00 89.69 122 ASP A CA 1
ATOM 967 C C . ASP A 1 122 ? -26.452 50.531 45.296 1.00 89.69 122 ASP A C 1
ATOM 969 O O . ASP A 1 122 ? -26.896 51.477 45.953 1.00 89.69 122 ASP A O 1
ATOM 973 N N . ALA A 1 123 ? -25.186 50.127 45.442 1.00 90.69 123 ALA A N 1
ATOM 974 C CA . ALA A 1 123 ? -24.239 50.760 46.358 1.00 90.69 123 ALA A CA 1
ATOM 975 C C . ALA A 1 123 ? -23.709 52.101 45.813 1.00 90.69 123 ALA A C 1
ATOM 977 O O . ALA A 1 123 ? -23.550 52.281 44.601 1.00 90.69 123 ALA A O 1
ATOM 978 N N . GLU A 1 124 ? -23.369 53.042 46.704 1.00 91.69 124 GLU A N 1
ATOM 979 C CA . GLU A 1 124 ? -22.768 54.320 46.297 1.00 91.69 124 GLU A CA 1
ATOM 980 C C . GLU A 1 124 ? -21.483 54.101 45.468 1.00 91.69 124 GLU A C 1
ATOM 982 O O . GLU A 1 124 ? -20.677 53.224 45.800 1.00 91.69 124 GLU A O 1
ATOM 987 N N . PRO A 1 125 ? -21.262 54.878 44.389 1.00 92.38 125 PRO A N 1
ATOM 988 C CA . PRO A 1 125 ? -20.086 54.722 43.540 1.00 92.38 125 PRO A CA 1
ATOM 989 C C . PRO A 1 125 ? -18.784 54.912 44.323 1.00 92.38 125 PRO A C 1
ATOM 991 O O . PRO A 1 125 ? -18.529 55.972 44.897 1.00 92.38 125 PRO A O 1
ATOM 994 N N . SER A 1 126 ? -17.932 53.891 44.308 1.00 94.69 126 SER A N 1
ATOM 995 C CA . SER A 1 126 ? -16.604 53.928 44.909 1.00 94.69 126 SER A CA 1
ATOM 996 C C . SER A 1 126 ? -15.639 53.090 44.077 1.00 94.69 126 SER A C 1
ATOM 998 O O . SER A 1 126 ? -16.037 52.175 43.358 1.00 94.69 126 SER A O 1
ATOM 1000 N N . ARG A 1 127 ? -14.343 53.377 44.196 1.00 90.44 127 ARG A N 1
ATOM 1001 C CA . ARG A 1 127 ? -13.313 52.596 43.506 1.00 90.44 127 ARG A CA 1
ATOM 1002 C C . ARG A 1 127 ? -13.329 51.118 43.918 1.00 90.44 127 ARG A C 1
ATOM 1004 O O . ARG A 1 127 ? -13.125 50.254 43.076 1.00 90.44 127 ARG A O 1
ATOM 1011 N N . GLU A 1 128 ? -13.592 50.841 45.194 1.00 90.31 128 GLU A N 1
ATOM 1012 C CA . GLU A 1 128 ? -13.700 49.474 45.720 1.00 90.31 128 GLU A CA 1
ATOM 1013 C C . GLU A 1 128 ? -14.911 48.740 45.132 1.00 90.31 128 GLU A C 1
ATOM 1015 O O . GLU A 1 128 ? -14.799 47.571 44.771 1.00 90.31 128 GLU A O 1
ATOM 1020 N N . ARG A 1 129 ? -16.047 49.435 44.964 1.00 95.06 129 ARG A N 1
ATOM 1021 C CA . ARG A 1 129 ? -17.227 48.894 44.276 1.00 95.06 129 ARG A CA 1
ATOM 1022 C C . ARG A 1 129 ? -16.883 48.505 42.838 1.00 95.06 129 ARG A C 1
ATOM 1024 O O . ARG A 1 129 ? -17.221 47.401 42.426 1.00 95.06 129 ARG A O 1
ATOM 1031 N N . ASP A 1 130 ? -16.216 49.379 42.086 1.00 91.00 130 ASP A N 1
ATOM 1032 C CA . ASP A 1 130 ? -15.888 49.128 40.675 1.00 91.00 130 ASP A CA 1
ATOM 1033 C C . ASP A 1 130 ? -14.883 47.977 40.505 1.00 91.00 130 ASP A C 1
ATOM 1035 O O . ASP A 1 130 ? -15.047 47.133 39.621 1.00 91.00 130 ASP A O 1
ATOM 1039 N N . GLU A 1 131 ? -13.865 47.907 41.369 1.00 90.94 131 GLU A N 1
ATOM 1040 C CA . GLU A 1 131 ? -12.904 46.797 41.389 1.00 90.94 131 GLU A CA 1
ATOM 1041 C C . GLU A 1 131 ? -13.609 45.475 41.732 1.00 90.94 131 GLU A C 1
ATOM 1043 O O . GLU A 1 131 ? -13.426 44.483 41.023 1.00 90.94 131 GLU A O 1
ATOM 1048 N N . ARG A 1 132 ? -14.500 45.476 42.732 1.00 90.56 132 ARG A N 1
ATOM 1049 C CA . ARG A 1 132 ? -15.264 44.285 43.119 1.00 90.56 132 ARG A CA 1
ATOM 1050 C C . ARG A 1 132 ? -16.252 43.832 42.046 1.00 90.56 132 ARG A C 1
ATOM 1052 O O . ARG A 1 132 ? -16.409 42.638 41.815 1.00 90.56 132 ARG A O 1
ATOM 1059 N N . MET A 1 133 ? -16.901 44.780 41.379 1.00 93.88 133 MET A N 1
ATOM 1060 C CA . MET A 1 133 ? -17.828 44.499 40.288 1.00 93.88 133 MET A CA 1
ATOM 1061 C C . MET A 1 133 ? -17.076 43.852 39.116 1.00 93.88 133 MET A C 1
ATOM 1063 O O . MET A 1 133 ? -17.494 42.825 38.593 1.00 93.88 133 MET A O 1
ATOM 1067 N N . LYS A 1 134 ? -15.886 44.356 38.777 1.00 92.06 134 LYS A N 1
ATOM 1068 C CA . LYS A 1 134 ? -15.028 43.730 37.765 1.00 92.06 134 LYS A CA 1
ATOM 1069 C C . LYS A 1 134 ? -14.628 42.290 38.121 1.00 92.06 134 LYS A C 1
ATOM 1071 O O . LYS A 1 134 ? -14.653 41.435 37.242 1.00 92.06 134 LYS A O 1
ATOM 1076 N N . GLU A 1 135 ? -14.275 42.014 39.376 1.00 90.31 135 GLU A N 1
ATOM 1077 C CA . GLU A 1 135 ? -13.960 40.649 39.831 1.00 90.31 135 GLU A CA 1
ATOM 1078 C C . GLU A 1 135 ? -15.150 39.696 39.675 1.00 90.31 135 GLU A C 1
ATOM 1080 O O . GLU A 1 135 ? -14.973 38.575 39.204 1.00 90.31 135 GLU A O 1
ATOM 1085 N N . LEU A 1 136 ? -16.358 40.145 40.034 1.00 91.50 136 LEU A N 1
ATOM 1086 C CA . LEU A 1 136 ? -17.575 39.343 39.898 1.00 91.50 136 LEU A CA 1
ATOM 1087 C C . LEU A 1 136 ? -17.945 39.097 38.433 1.00 91.50 136 LEU A C 1
ATOM 1089 O O . LEU A 1 136 ? -18.343 37.986 38.105 1.00 91.50 136 LEU A O 1
ATOM 1093 N N . GLN A 1 137 ? -17.742 40.075 37.543 1.00 92.62 137 GLN A N 1
ATOM 1094 C CA . GLN A 1 137 ? -17.940 39.866 36.106 1.00 92.62 137 GLN A CA 1
ATOM 1095 C C . GLN A 1 137 ? -16.963 38.819 35.555 1.00 92.62 137 GLN A C 1
ATOM 1097 O O . GLN A 1 137 ? -17.375 37.910 34.847 1.00 92.62 137 GLN A O 1
ATOM 1102 N N . GLU A 1 138 ? -15.677 38.904 35.915 1.00 89.75 138 GLU A N 1
ATOM 1103 C CA . GLU A 1 138 ? -14.685 37.911 35.483 1.00 89.75 138 GLU A CA 1
ATOM 1104 C C . GLU A 1 138 ? -14.977 36.508 36.045 1.00 89.75 138 GLU A C 1
ATOM 1106 O O . GLU A 1 138 ? -14.670 35.516 35.384 1.00 89.75 138 GLU A O 1
ATOM 1111 N N . ALA A 1 139 ? -15.571 36.415 37.241 1.00 87.31 139 ALA A N 1
ATOM 1112 C CA . ALA A 1 139 ? -16.039 35.156 37.813 1.00 87.31 139 ALA A CA 1
ATOM 1113 C C . ALA A 1 139 ? -17.292 34.621 37.096 1.00 87.31 139 ALA A C 1
ATOM 1115 O O . ALA A 1 139 ? -17.333 33.433 36.793 1.00 87.31 139 ALA A O 1
ATOM 1116 N N . SER A 1 140 ? -18.271 35.481 36.788 1.00 92.75 140 SER A N 1
ATOM 1117 C CA . SER A 1 140 ? -19.486 35.125 36.036 1.00 92.75 140 SER A CA 1
ATOM 1118 C C . SER A 1 140 ? -19.135 34.585 34.648 1.00 92.75 140 SER A C 1
ATOM 1120 O O . SER A 1 140 ? -19.539 33.479 34.302 1.00 92.75 140 SER A O 1
ATOM 1122 N N . ASP A 1 141 ? -18.274 35.293 33.907 1.00 88.94 141 ASP A N 1
ATOM 1123 C CA . ASP A 1 141 ? -17.811 34.867 32.581 1.00 88.94 141 ASP A CA 1
ATOM 1124 C C . ASP A 1 141 ? -17.121 33.489 32.636 1.00 88.94 141 ASP A C 1
ATOM 1126 O O . ASP A 1 141 ? -17.306 32.659 31.750 1.00 88.94 141 ASP A O 1
ATOM 1130 N N . TYR A 1 142 ? -16.341 33.225 33.692 1.00 86.56 142 TYR A N 1
ATOM 1131 C CA . TYR A 1 142 ? -15.655 31.946 33.884 1.00 86.56 142 TYR A CA 1
ATOM 1132 C C . TYR A 1 142 ? -16.613 30.805 34.257 1.00 86.56 142 TYR A C 1
ATOM 1134 O O . TYR A 1 142 ? -16.470 29.699 33.742 1.00 86.56 142 TYR A O 1
ATOM 1142 N N . VAL A 1 143 ? -17.597 31.055 35.129 1.00 87.00 143 VAL A N 1
ATOM 1143 C CA . VAL A 1 143 ? -18.622 30.056 35.486 1.00 87.00 143 VAL A CA 1
ATOM 1144 C C . VAL A 1 143 ? -19.510 29.747 34.281 1.00 87.00 143 VAL A C 1
ATOM 1146 O O . VAL A 1 143 ? -19.793 28.581 34.042 1.00 87.00 143 VAL A O 1
ATOM 1149 N N . ALA A 1 144 ? -19.867 30.745 33.469 1.00 83.38 144 ALA A N 1
ATOM 1150 C CA . ALA A 1 144 ? -20.623 30.546 32.234 1.00 83.38 144 ALA A CA 1
ATOM 1151 C C . ALA A 1 144 ? -19.835 29.751 31.173 1.00 83.38 144 ALA A C 1
ATOM 1153 O O . ALA A 1 144 ? -20.407 28.920 30.469 1.00 83.38 144 ALA A O 1
ATOM 1154 N N . GLU A 1 145 ? -18.516 29.957 31.064 1.00 86.44 145 GLU A N 1
ATOM 1155 C CA . GLU A 1 145 ? -17.644 29.139 30.208 1.00 86.44 145 GLU A CA 1
ATOM 1156 C C . GLU A 1 145 ? -17.608 27.678 30.689 1.00 86.44 145 GLU A C 1
ATOM 1158 O O . GLU A 1 145 ? -17.765 26.760 29.885 1.00 86.44 145 GLU A O 1
ATOM 1163 N N . LEU A 1 146 ? -17.479 27.454 32.002 1.00 81.19 146 LEU A N 1
ATOM 1164 C CA . LEU A 1 146 ? -17.535 26.114 32.594 1.00 81.19 146 LEU A CA 1
ATOM 1165 C C . LEU A 1 146 ? -18.906 25.457 32.421 1.00 81.19 146 LEU A C 1
ATOM 1167 O O . LEU A 1 146 ? -18.958 24.275 32.100 1.00 81.19 146 LEU A O 1
ATOM 1171 N N . GLU A 1 147 ? -19.998 26.204 32.585 1.00 82.81 147 GLU A N 1
ATOM 1172 C CA . GLU A 1 147 ? -21.361 25.720 32.353 1.00 82.81 147 GLU A CA 1
ATOM 1173 C C . GLU A 1 147 ? -21.556 25.349 30.882 1.00 82.81 147 GLU A C 1
ATOM 1175 O O . GLU A 1 147 ? -22.080 24.280 30.594 1.00 82.81 147 GLU A O 1
ATOM 1180 N N . SER A 1 148 ? -21.070 26.160 29.937 1.00 72.75 148 SER A N 1
ATOM 1181 C CA . SER A 1 148 ? -21.113 25.832 28.508 1.00 72.75 148 SER A CA 1
ATOM 1182 C C . SER A 1 148 ? -20.334 24.555 28.196 1.00 72.75 148 SER A C 1
ATOM 1184 O O . SER A 1 148 ? -20.816 23.728 27.427 1.00 72.75 148 SER A O 1
ATOM 1186 N N . VAL A 1 149 ? -19.152 24.369 28.790 1.00 70.75 149 VAL A N 1
ATOM 1187 C CA . VAL A 1 149 ? -18.354 23.143 28.632 1.00 70.75 149 VAL A CA 1
ATOM 1188 C C . VAL A 1 149 ? -19.052 21.948 29.287 1.00 70.75 149 VAL A C 1
ATOM 1190 O O . VAL A 1 149 ? -19.070 20.866 28.705 1.00 70.75 149 VAL A O 1
ATOM 1193 N N . ALA A 1 150 ? -19.662 22.127 30.461 1.00 69.81 150 ALA A N 1
ATOM 1194 C CA . ALA A 1 150 ? -20.412 21.088 31.161 1.00 69.81 150 ALA A CA 1
ATOM 1195 C C . ALA A 1 150 ? -21.678 20.688 30.389 1.00 69.81 150 ALA A C 1
ATOM 1197 O O . ALA A 1 150 ? -21.903 19.502 30.173 1.00 69.81 150 ALA A O 1
ATOM 1198 N N . LEU A 1 151 ? -22.452 21.650 29.884 1.00 64.19 151 LEU A N 1
ATOM 1199 C CA . LEU A 1 151 ? -23.630 21.430 29.043 1.00 64.19 151 LEU A CA 1
ATOM 1200 C C . LEU A 1 151 ? -23.260 20.791 27.708 1.00 64.19 151 LEU A C 1
ATOM 1202 O O . LEU A 1 151 ? -23.941 19.870 27.271 1.00 64.19 151 LEU A O 1
ATOM 1206 N N . GLU A 1 152 ? -22.169 21.218 27.074 1.00 61.31 152 GLU A N 1
ATOM 1207 C CA . GLU A 1 152 ? -21.666 20.581 25.860 1.00 61.31 152 GLU A CA 1
ATOM 1208 C C . GLU A 1 152 ? -21.197 19.147 26.141 1.00 61.31 152 GLU A C 1
ATOM 1210 O O . GLU A 1 152 ? -21.382 18.275 25.303 1.00 61.31 152 GLU A O 1
ATOM 1215 N N . ARG A 1 153 ? -20.668 18.858 27.334 1.00 58.62 153 ARG A N 1
ATOM 1216 C CA . ARG A 1 153 ? -20.263 17.511 27.761 1.00 58.62 153 ARG A CA 1
ATOM 1217 C C . ARG A 1 153 ? -21.453 16.622 28.128 1.00 58.62 153 ARG A C 1
ATOM 1219 O O . ARG A 1 153 ? -21.427 15.443 27.793 1.00 58.62 153 ARG A O 1
ATOM 1226 N N . VAL A 1 154 ? -22.497 17.176 28.748 1.00 51.12 154 VAL A N 1
ATOM 1227 C CA . VAL A 1 154 ? -23.773 16.493 29.027 1.00 51.12 154 VAL A CA 1
ATOM 1228 C C . VAL A 1 154 ? -24.506 16.200 27.716 1.00 51.12 154 VAL A C 1
ATOM 1230 O O . VAL A 1 154 ? -24.856 15.053 27.465 1.00 51.12 154 VAL A O 1
ATOM 1233 N N . ALA A 1 155 ? -24.628 17.190 26.827 1.00 46.66 155 ALA A N 1
ATOM 1234 C CA . ALA A 1 155 ? -25.220 17.035 25.495 1.00 46.66 155 ALA A CA 1
ATOM 1235 C C . ALA A 1 155 ? -24.397 16.123 24.569 1.00 46.66 155 ALA A C 1
ATOM 1237 O O . ALA A 1 155 ? -24.920 15.588 23.595 1.00 46.66 155 ALA A O 1
ATOM 1238 N N . ARG A 1 156 ? -23.103 15.943 24.855 1.00 47.75 156 ARG A N 1
ATOM 1239 C CA . ARG A 1 156 ? -22.218 15.028 24.126 1.00 47.75 156 ARG A CA 1
ATOM 1240 C C . ARG A 1 156 ? -21.931 13.731 24.863 1.00 47.75 156 ARG A C 1
ATOM 1242 O O . ARG A 1 156 ? -21.115 12.991 24.327 1.00 47.75 156 ARG A O 1
ATOM 1249 N N . SER A 1 157 ? -22.527 13.430 26.022 1.00 41.22 157 SER A N 1
ATOM 1250 C CA . SER A 1 157 ? -22.221 12.199 26.767 1.00 41.22 157 SER A CA 1
ATOM 1251 C C . SER A 1 157 ? -22.600 10.982 25.915 1.00 41.22 157 SER A C 1
ATOM 1253 O O . SER A 1 157 ? -23.776 10.635 25.824 1.00 41.22 157 SER A O 1
ATOM 1255 N N . PRO A 1 158 ? -21.647 10.306 25.243 1.00 50.84 158 PRO A N 1
ATOM 1256 C CA . PRO A 1 158 ? -21.955 9.268 24.288 1.00 50.84 158 PRO A CA 1
ATOM 1257 C C . PRO A 1 158 ? -21.682 7.947 24.990 1.00 50.84 158 PRO A C 1
ATOM 1259 O O . PRO A 1 158 ? -20.767 7.204 24.626 1.00 50.84 158 PRO A O 1
ATOM 1262 N N . VAL A 1 159 ? -22.427 7.661 26.051 1.00 48.06 159 VAL A N 1
ATOM 1263 C CA . VAL A 1 159 ? -22.333 6.364 26.710 1.00 48.06 159 VAL A CA 1
ATOM 1264 C C . VAL A 1 159 ? -23.721 5.799 26.875 1.00 48.06 159 VAL A C 1
ATOM 1266 O O . VAL A 1 159 ? -24.120 5.481 27.978 1.00 48.06 159 VAL A O 1
ATOM 1269 N N . ALA A 1 160 ? -24.373 5.529 25.737 1.00 58.69 160 ALA A N 1
ATOM 1270 C CA . ALA A 1 160 ? -25.378 4.477 25.669 1.00 58.69 160 ALA A CA 1
ATOM 1271 C C . ALA A 1 160 ? -24.961 3.353 26.621 1.00 58.69 160 ALA A C 1
ATOM 1273 O O . ALA A 1 160 ? -23.829 2.842 26.506 1.00 58.69 160 ALA A O 1
ATOM 1274 N N . SER A 1 161 ? -25.816 3.052 27.601 1.00 78.25 161 SER A N 1
ATOM 1275 C CA . SER A 1 161 ? -25.473 2.098 28.646 1.00 78.25 161 SER A CA 1
ATOM 1276 C C . SER A 1 161 ? -24.939 0.819 27.997 1.00 78.25 161 SER A C 1
ATOM 1278 O O . SER A 1 161 ? -25.325 0.450 26.882 1.00 78.25 161 SER A O 1
ATOM 1280 N N . GLU A 1 162 ? -24.015 0.114 28.651 1.00 86.50 162 GLU A N 1
ATOM 1281 C CA . GLU A 1 162 ? -23.457 -1.111 28.061 1.00 86.50 162 GLU A CA 1
ATOM 1282 C C . GLU A 1 162 ? -24.553 -2.108 27.641 1.00 86.50 162 GLU A C 1
ATOM 1284 O O . GLU A 1 162 ? -24.374 -2.843 26.672 1.00 86.50 162 GLU A O 1
ATOM 1289 N N . GLN A 1 163 ? -25.717 -2.073 28.298 1.00 90.25 163 GLN A N 1
ATOM 1290 C CA . GLN A 1 163 ? -26.910 -2.818 27.905 1.00 90.25 163 GLN A CA 1
ATOM 1291 C C . GLN A 1 163 ? -27.550 -2.306 26.605 1.00 90.25 163 GLN A C 1
ATOM 1293 O O . GLN A 1 163 ? -27.834 -3.120 25.731 1.00 90.25 163 GLN A O 1
ATOM 1298 N N . GLN A 1 164 ? -27.725 -0.994 26.426 1.00 91.50 164 GLN A N 1
ATOM 1299 C CA . GLN A 1 164 ? -28.222 -0.412 25.171 1.00 91.50 164 GLN A CA 1
ATOM 1300 C C . GLN A 1 164 ? -27.314 -0.781 23.993 1.00 91.50 164 GLN A C 1
ATOM 1302 O O . GLN A 1 164 ? -27.792 -1.269 22.973 1.00 91.50 164 GLN A O 1
ATOM 1307 N N . LYS A 1 165 ? -25.989 -0.656 24.153 1.00 90.31 165 LYS A N 1
ATOM 1308 C CA . LYS A 1 165 ? -25.013 -1.051 23.119 1.00 90.31 165 LYS A CA 1
ATOM 1309 C C . LYS A 1 165 ? -25.101 -2.534 22.768 1.00 90.31 165 LYS A C 1
ATOM 1311 O O . LYS A 1 165 ? -24.937 -2.892 21.605 1.00 90.31 165 LYS A O 1
ATOM 1316 N N . ARG A 1 166 ? -25.331 -3.400 23.762 1.00 93.50 166 ARG A N 1
ATOM 1317 C CA . ARG A 1 166 ? -25.561 -4.837 23.544 1.00 93.50 166 ARG A CA 1
ATOM 1318 C C . ARG A 1 166 ? -26.837 -5.074 22.752 1.00 93.50 166 ARG A C 1
ATOM 1320 O O . ARG A 1 166 ? -26.788 -5.776 21.756 1.00 93.50 166 ARG A O 1
ATOM 1327 N N . LEU A 1 167 ? -27.951 -4.470 23.150 1.00 94.94 167 LEU A N 1
ATOM 1328 C CA . LEU A 1 167 ? -29.222 -4.642 22.448 1.00 94.94 167 LEU A CA 1
ATOM 1329 C C . LEU A 1 167 ? -29.142 -4.146 21.000 1.00 94.94 167 LEU A C 1
ATOM 1331 O O . LEU A 1 167 ? -29.516 -4.884 20.098 1.00 94.94 167 LEU A O 1
ATOM 1335 N N . ILE A 1 168 ? -28.579 -2.954 20.777 1.00 93.81 168 ILE A N 1
ATOM 1336 C CA . ILE A 1 168 ? -28.404 -2.371 19.439 1.00 93.81 168 ILE A CA 1
ATOM 1337 C C . ILE A 1 168 ? -27.508 -3.252 18.561 1.00 93.81 168 ILE A C 1
ATOM 1339 O O . ILE A 1 168 ? -27.851 -3.541 17.420 1.00 93.81 168 ILE A O 1
ATOM 1343 N N . ALA A 1 169 ? -26.366 -3.714 19.077 1.00 92.12 169 ALA A N 1
ATOM 1344 C CA . ALA A 1 169 ? -25.491 -4.596 18.307 1.00 92.12 169 ALA A CA 1
ATOM 1345 C C . ALA A 1 169 ? -26.168 -5.937 17.995 1.00 92.12 169 ALA A C 1
ATOM 1347 O O . ALA A 1 169 ? -25.942 -6.513 16.937 1.00 92.12 169 ALA A O 1
ATOM 1348 N N . GLY A 1 170 ? -26.985 -6.434 18.922 1.00 94.94 170 GLY A N 1
ATOM 1349 C CA . GLY A 1 170 ? -27.664 -7.718 18.842 1.00 94.94 170 GLY A CA 1
ATOM 1350 C C . GLY A 1 170 ? -28.962 -7.718 18.055 1.00 94.94 170 GLY A C 1
ATOM 1351 O O . GLY A 1 170 ? -29.577 -8.777 17.984 1.00 94.94 170 GLY A O 1
ATOM 1352 N N . LEU A 1 171 ? -29.376 -6.580 17.486 1.00 96.50 171 LEU A N 1
ATOM 1353 C CA . LEU A 1 171 ? -30.652 -6.466 16.787 1.00 96.50 171 LEU A CA 1
ATOM 1354 C C . LEU A 1 171 ? -30.842 -7.602 15.758 1.00 96.50 171 LEU A C 1
ATOM 1356 O O . LEU A 1 171 ? -29.856 -8.028 15.129 1.00 96.50 171 LEU A O 1
ATOM 1360 N N . PRO A 1 172 ? -32.082 -8.112 15.618 1.00 96.19 172 PRO A N 1
ATOM 1361 C CA . PRO A 1 172 ? -32.413 -9.149 14.649 1.00 96.19 172 PRO A CA 1
ATOM 1362 C C . PRO A 1 172 ? -32.068 -8.743 13.215 1.00 96.19 172 PRO A C 1
ATOM 1364 O O . PRO A 1 172 ? -31.928 -7.565 12.892 1.00 96.19 172 PRO A O 1
ATOM 1367 N N . GLU A 1 173 ? -31.950 -9.734 12.337 1.00 94.50 173 GLU A N 1
ATOM 1368 C CA . GLU A 1 173 ? -31.845 -9.474 10.902 1.00 94.50 173 GLU A CA 1
ATOM 1369 C C . GLU A 1 173 ? -33.075 -8.686 10.411 1.00 94.50 173 GLU A C 1
ATOM 1371 O O . GLU A 1 173 ? -34.183 -8.899 10.896 1.00 94.50 173 GLU A O 1
ATOM 1376 N N . GLY A 1 174 ? -32.867 -7.731 9.501 1.00 93.50 174 GLY A N 1
ATOM 1377 C CA . GLY A 1 174 ? -33.912 -6.814 9.028 1.00 93.50 174 GLY A CA 1
ATOM 1378 C C . GLY A 1 174 ? -34.118 -5.562 9.890 1.00 93.50 174 GLY A C 1
ATOM 1379 O O . GLY A 1 174 ? -34.720 -4.608 9.408 1.00 93.50 174 GLY A O 1
ATOM 1380 N N . TRP A 1 175 ? -33.577 -5.517 11.113 1.00 96.69 175 TRP A N 1
ATOM 1381 C CA . TRP A 1 175 ? -33.630 -4.325 11.962 1.00 96.69 175 TRP A CA 1
ATOM 1382 C C . TRP A 1 175 ? -32.421 -3.410 11.710 1.00 96.69 175 TRP A C 1
ATOM 1384 O O . TRP A 1 175 ? -31.286 -3.873 11.588 1.00 96.69 175 TRP A O 1
ATOM 1394 N N . GLU A 1 176 ? -32.640 -2.096 11.682 1.00 94.19 176 GLU A N 1
ATOM 1395 C CA . GLU A 1 176 ? -31.614 -1.081 11.409 1.00 94.19 176 GLU A CA 1
ATOM 1396 C C . GLU A 1 176 ? -31.568 -0.050 12.542 1.00 94.19 176 GLU A C 1
ATOM 1398 O O . GLU A 1 176 ? -32.582 0.553 12.882 1.00 94.19 176 GLU A O 1
ATOM 1403 N N . TYR A 1 177 ? -30.385 0.209 13.104 1.00 93.56 177 TYR A N 1
ATOM 1404 C CA . TYR A 1 177 ? -30.176 1.351 13.996 1.00 93.56 177 TYR A CA 1
ATOM 1405 C C . TYR A 1 177 ? -29.533 2.514 13.238 1.00 93.56 177 TYR A C 1
ATOM 1407 O O . TYR A 1 177 ? -28.383 2.427 12.799 1.00 93.56 177 TYR A O 1
ATOM 1415 N N . ARG A 1 178 ? -30.251 3.635 13.136 1.00 90.88 178 ARG A N 1
ATOM 1416 C CA . ARG A 1 178 ? -29.749 4.889 12.570 1.00 90.88 178 ARG A CA 1
ATOM 1417 C C . ARG A 1 178 ? -29.261 5.801 13.674 1.00 90.88 178 ARG A C 1
ATOM 1419 O O . ARG A 1 178 ? -30.038 6.467 14.354 1.00 90.88 178 ARG A O 1
ATOM 1426 N N . ARG A 1 179 ? -27.938 5.855 13.806 1.00 84.25 179 ARG A N 1
ATOM 1427 C CA . ARG A 1 179 ? -27.261 6.672 14.815 1.00 84.25 179 ARG A CA 1
ATOM 1428 C C . ARG A 1 179 ? -27.532 8.169 14.663 1.00 84.25 179 ARG A C 1
ATOM 1430 O O . ARG A 1 179 ? -27.598 8.849 15.677 1.00 84.25 179 ARG A O 1
ATOM 1437 N N . ASP A 1 180 ? -27.653 8.667 13.434 1.00 82.62 180 ASP A N 1
ATOM 1438 C CA . ASP A 1 180 ? -27.805 10.108 13.182 1.00 82.62 180 ASP A CA 1
ATOM 1439 C C . ASP A 1 180 ? -29.149 10.645 13.701 1.00 82.62 180 ASP A C 1
ATOM 1441 O O . ASP A 1 180 ? -29.215 11.787 14.146 1.00 82.62 180 ASP A O 1
ATOM 1445 N N . ASP A 1 181 ? -30.176 9.791 13.733 1.00 87.00 181 ASP A N 1
ATOM 1446 C CA . ASP A 1 181 ? -31.520 10.151 14.192 1.00 87.00 181 ASP A CA 1
ATOM 1447 C C . ASP A 1 181 ? -31.904 9.497 15.532 1.00 87.00 181 ASP A C 1
ATOM 1449 O O . ASP A 1 181 ? -33.036 9.659 15.987 1.00 87.00 181 ASP A O 1
ATOM 1453 N N . ASN A 1 182 ? -30.985 8.727 16.131 1.00 89.12 182 ASN A N 1
ATOM 1454 C CA . ASN A 1 182 ? -31.207 7.886 17.312 1.00 89.12 182 ASN A CA 1
ATOM 1455 C C . ASN A 1 182 ? -32.479 7.013 17.183 1.00 89.12 182 ASN A C 1
ATOM 1457 O O . ASN A 1 182 ? -33.330 6.969 18.070 1.00 89.12 182 ASN A O 1
ATOM 1461 N N . GLN A 1 183 ? -32.643 6.348 16.033 1.00 94.25 183 GLN A N 1
ATOM 1462 C CA . GLN A 1 183 ? -33.847 5.581 15.686 1.00 94.25 183 GLN A CA 1
ATOM 1463 C C . GLN A 1 183 ? -33.528 4.121 15.386 1.00 94.25 183 GLN A C 1
ATOM 1465 O O . GLN A 1 183 ? -32.519 3.818 14.749 1.00 94.25 183 GLN A O 1
ATOM 1470 N N . ILE A 1 184 ? -34.420 3.220 15.792 1.00 94.38 184 ILE A N 1
ATOM 1471 C CA . ILE A 1 184 ? -34.414 1.820 15.363 1.00 94.38 184 ILE A CA 1
ATOM 1472 C C . ILE A 1 184 ? -35.595 1.590 14.428 1.00 94.38 184 ILE A C 1
ATOM 1474 O O . ILE A 1 184 ? -36.720 1.962 14.752 1.00 94.38 184 ILE A O 1
ATOM 1478 N N . PHE A 1 185 ? -35.328 0.964 13.291 1.00 96.12 185 PHE A N 1
ATOM 1479 C CA . PHE A 1 185 ? -36.317 0.497 12.331 1.00 96.12 185 PHE A CA 1
ATOM 1480 C C . PHE A 1 185 ? -36.403 -1.021 12.453 1.00 96.12 185 PHE A C 1
ATOM 1482 O O . PHE A 1 185 ? -35.362 -1.679 12.429 1.00 96.12 185 PHE A O 1
ATOM 1489 N N . ASP A 1 186 ? -37.600 -1.574 12.618 1.00 96.06 186 ASP A N 1
ATOM 1490 C CA . ASP A 1 186 ? -37.800 -3.023 12.501 1.00 96.06 186 ASP A CA 1
ATOM 1491 C C . ASP A 1 186 ? -38.034 -3.450 11.041 1.00 96.06 186 ASP A C 1
ATOM 1493 O O . ASP A 1 186 ? -38.072 -2.626 10.124 1.00 96.06 186 ASP A O 1
ATOM 1497 N N . GLU A 1 187 ? -38.196 -4.757 10.829 1.00 94.56 187 GLU A N 1
ATOM 1498 C CA . GLU A 1 187 ? -38.440 -5.351 9.507 1.00 94.56 187 GLU A CA 1
ATOM 1499 C C . GLU A 1 187 ? -39.755 -4.892 8.842 1.00 94.56 187 GLU A C 1
ATOM 1501 O O . GLU A 1 187 ? -39.865 -4.917 7.615 1.00 94.56 187 GLU A O 1
ATOM 1506 N N . ASP A 1 188 ? -40.727 -4.420 9.631 1.00 95.00 188 ASP A N 1
ATOM 1507 C CA . ASP A 1 188 ? -42.015 -3.892 9.164 1.00 95.00 188 ASP A CA 1
ATOM 1508 C C . ASP A 1 188 ? -41.958 -2.377 8.867 1.00 95.00 188 ASP A C 1
ATOM 1510 O O . ASP A 1 188 ? -42.933 -1.785 8.391 1.00 95.00 188 ASP A O 1
ATOM 1514 N N . GLY A 1 189 ? -40.817 -1.731 9.131 1.00 93.88 189 GLY A N 1
ATOM 1515 C CA . GLY A 1 189 ? -40.615 -0.294 8.967 1.00 93.88 189 GLY A CA 1
ATOM 1516 C C . GLY A 1 189 ? -41.185 0.555 10.107 1.00 93.88 189 GLY A C 1
ATOM 1517 O O . GLY A 1 189 ? -41.319 1.772 9.942 1.00 93.88 189 GLY A O 1
ATOM 1518 N N . ASN A 1 190 ? -41.523 -0.041 11.257 1.00 95.38 190 ASN A N 1
ATOM 1519 C CA . ASN A 1 190 ? -41.875 0.716 12.456 1.00 95.38 190 ASN A CA 1
ATOM 1520 C C . ASN A 1 190 ? -40.631 1.414 13.009 1.00 95.38 190 ASN A C 1
ATOM 1522 O O . ASN A 1 190 ? -39.540 0.850 13.022 1.00 95.38 190 ASN A O 1
ATOM 1526 N N . VAL A 1 191 ? -40.813 2.644 13.493 1.00 95.44 191 VAL A N 1
ATOM 1527 C CA . VAL A 1 191 ? -39.726 3.484 14.006 1.00 95.44 191 VAL A CA 1
ATOM 1528 C C . VAL A 1 191 ? -39.827 3.602 15.520 1.00 95.44 191 VAL A C 1
ATOM 1530 O O . VAL A 1 191 ? -40.847 4.047 16.051 1.00 95.44 191 VAL A O 1
ATOM 1533 N N . TYR A 1 192 ? -38.744 3.260 16.209 1.00 93.50 192 TYR A N 1
ATOM 1534 C CA . TYR A 1 192 ? -38.581 3.426 17.647 1.00 93.50 192 TYR A CA 1
ATOM 1535 C C . TYR A 1 192 ? -37.578 4.543 17.907 1.00 93.50 192 TYR A C 1
ATOM 1537 O O . TYR A 1 192 ? -36.404 4.430 17.558 1.00 93.50 192 TYR A O 1
ATOM 1545 N N . TYR A 1 193 ? -38.060 5.629 18.505 1.00 90.88 193 TYR A N 1
ATOM 1546 C CA . TYR A 1 193 ? -37.242 6.780 18.866 1.00 90.88 193 TYR A CA 1
ATOM 1547 C C . TYR A 1 193 ? -36.578 6.526 20.214 1.00 90.88 193 TYR A C 1
ATOM 1549 O O . TYR A 1 193 ? -37.270 6.268 21.200 1.00 90.88 193 TYR A O 1
ATOM 1557 N N . LEU A 1 194 ? -35.255 6.607 20.241 1.00 88.62 194 LEU A N 1
ATOM 1558 C CA . LEU A 1 194 ? -34.476 6.611 21.468 1.00 88.62 194 LEU A CA 1
ATOM 1559 C C . LEU A 1 194 ? -34.347 8.073 21.935 1.00 88.62 194 LEU A C 1
ATOM 1561 O O . LEU A 1 194 ? -34.104 8.981 21.135 1.00 88.62 194 LEU A O 1
ATOM 1565 N N . THR A 1 195 ? -34.623 8.314 23.209 1.00 86.19 195 THR A N 1
ATOM 1566 C CA . THR A 1 195 ? -34.550 9.618 23.868 1.00 86.19 195 THR A CA 1
ATOM 1567 C C . THR A 1 195 ? -33.129 9.862 24.390 1.00 86.19 195 THR A C 1
ATOM 1569 O O . THR A 1 195 ? -32.230 9.049 24.206 1.00 86.19 195 THR A O 1
ATOM 1572 N N . ASP A 1 196 ? -32.907 10.999 25.051 1.00 76.69 196 ASP A N 1
ATOM 1573 C CA . ASP A 1 196 ? -31.647 11.251 25.764 1.00 76.69 196 ASP A CA 1
ATOM 1574 C C . ASP A 1 196 ? -31.603 10.553 27.149 1.00 76.69 196 ASP A C 1
ATOM 1576 O O . ASP A 1 196 ? -30.617 10.679 27.875 1.00 76.69 196 ASP A O 1
ATOM 1580 N N . ASP A 1 197 ? -32.660 9.822 27.547 1.00 80.12 197 ASP A N 1
ATOM 1581 C CA . ASP A 1 197 ? -32.697 9.051 28.799 1.00 80.12 197 ASP A CA 1
ATOM 1582 C C . ASP A 1 197 ? -32.391 7.569 28.534 1.00 80.12 197 ASP A C 1
ATOM 1584 O O . ASP A 1 197 ? -33.249 6.777 28.137 1.00 80.12 197 ASP A O 1
ATOM 1588 N N . GLU A 1 198 ? -31.154 7.170 28.839 1.00 74.38 198 GLU A N 1
ATOM 1589 C CA . GLU A 1 198 ? -30.640 5.812 28.624 1.00 74.38 198 GLU A CA 1
ATOM 1590 C C . GLU A 1 198 ? -31.503 4.697 29.240 1.00 74.38 198 GLU A C 1
ATOM 1592 O O . GLU A 1 198 ? -31.524 3.568 28.734 1.00 74.38 198 GLU A O 1
ATOM 1597 N N . ARG A 1 199 ? -32.184 4.951 30.368 1.00 78.75 199 ARG A N 1
ATOM 1598 C CA . ARG A 1 199 ? -33.026 3.924 31.006 1.00 78.75 199 ARG A CA 1
ATOM 1599 C C . ARG A 1 199 ? -34.313 3.720 30.230 1.00 78.75 199 ARG A C 1
ATOM 1601 O O . ARG A 1 199 ? -34.761 2.577 30.086 1.00 78.75 199 ARG A O 1
ATOM 1608 N N . ASP A 1 200 ? -34.893 4.812 29.753 1.00 86.38 200 ASP A N 1
ATOM 1609 C CA . ASP A 1 200 ? -36.080 4.768 28.913 1.00 86.38 200 ASP A CA 1
ATOM 1610 C C . ASP A 1 200 ? -35.752 4.164 27.543 1.00 86.38 200 ASP A C 1
ATOM 1612 O O . ASP A 1 200 ? -36.551 3.372 27.041 1.00 86.38 200 ASP A O 1
ATOM 1616 N N . ASP A 1 201 ? -34.554 4.393 27.006 1.00 89.00 201 ASP A N 1
ATOM 1617 C CA . ASP A 1 201 ? -34.075 3.767 25.770 1.00 89.00 201 ASP A CA 1
ATOM 1618 C C . ASP A 1 201 ? -33.989 2.252 25.863 1.00 89.00 201 ASP A C 1
ATOM 1620 O O . ASP A 1 201 ? -34.557 1.539 25.036 1.00 89.00 201 ASP A O 1
ATOM 1624 N N . VAL A 1 202 ? -33.300 1.730 26.884 1.00 91.00 202 VAL A N 1
ATOM 1625 C CA . VAL A 1 202 ? -33.177 0.278 27.075 1.00 91.00 202 VAL A CA 1
ATOM 1626 C C . VAL A 1 202 ? -34.561 -0.349 27.192 1.00 91.00 202 VAL A C 1
ATOM 1628 O O . VAL A 1 202 ? -34.833 -1.345 26.524 1.00 91.00 202 VAL A O 1
ATOM 1631 N N . ARG A 1 203 ? -35.461 0.248 27.984 1.00 93.06 203 ARG A N 1
ATOM 1632 C CA . ARG A 1 203 ? -36.837 -0.247 28.115 1.00 93.06 203 ARG A CA 1
ATOM 1633 C C . ARG A 1 203 ? -37.578 -0.205 26.778 1.00 93.06 203 ARG A C 1
ATOM 1635 O O . ARG A 1 203 ? -38.238 -1.184 26.444 1.00 93.06 203 ARG A O 1
ATOM 1642 N N . THR A 1 204 ? -37.441 0.879 26.017 1.00 93.06 204 THR A N 1
ATOM 1643 C CA . THR A 1 204 ? -38.072 1.047 24.699 1.00 93.06 204 THR A CA 1
ATOM 1644 C C . THR A 1 204 ? -37.611 -0.040 23.731 1.00 93.06 204 THR A C 1
ATOM 1646 O O . THR A 1 204 ? -38.443 -0.689 23.099 1.00 93.06 204 THR A O 1
ATOM 1649 N N . ILE A 1 205 ? -36.305 -0.318 23.677 1.00 93.50 205 ILE A N 1
ATOM 1650 C CA . ILE A 1 205 ? -35.738 -1.383 22.840 1.00 93.50 205 ILE A CA 1
ATOM 1651 C C . ILE A 1 205 ? -36.241 -2.757 23.296 1.00 93.50 205 ILE A C 1
ATOM 1653 O O . ILE A 1 205 ? -36.658 -3.573 22.477 1.00 93.50 205 ILE A O 1
ATOM 1657 N N . GLU A 1 206 ? -36.237 -3.033 24.603 1.00 95.75 206 GLU A N 1
ATOM 1658 C CA . GLU A 1 206 ? -36.726 -4.307 25.137 1.00 95.75 206 GLU A CA 1
ATOM 1659 C C . GLU A 1 206 ? -38.217 -4.538 24.854 1.00 95.75 206 GLU A C 1
ATOM 1661 O O . GLU A 1 206 ? -38.614 -5.662 24.543 1.00 95.75 206 GLU A O 1
ATOM 1666 N N . GLU A 1 207 ? -39.051 -3.505 24.980 1.00 96.25 207 GLU A N 1
ATOM 1667 C CA . GLU A 1 207 ? -40.482 -3.569 24.672 1.00 96.25 207 GLU A CA 1
ATOM 1668 C C . GLU A 1 207 ? -40.721 -3.785 23.177 1.00 96.25 207 GLU A C 1
ATOM 1670 O O . GLU A 1 207 ? -41.506 -4.664 22.820 1.00 96.25 207 GLU A O 1
ATOM 1675 N N . ALA A 1 208 ? -40.001 -3.063 22.313 1.00 94.50 208 ALA A N 1
ATOM 1676 C CA . ALA A 1 208 ? -40.041 -3.249 20.864 1.00 94.50 208 ALA A CA 1
ATOM 1677 C C . ALA A 1 208 ? -39.707 -4.697 20.474 1.00 94.50 208 ALA A C 1
ATOM 1679 O O . ALA A 1 208 ? -40.495 -5.364 19.803 1.00 94.50 208 ALA A O 1
ATOM 1680 N N . LEU A 1 209 ? -38.591 -5.224 20.987 1.00 96.19 209 LEU A N 1
ATOM 1681 C CA . LEU A 1 209 ? -38.165 -6.602 20.746 1.00 96.19 209 LEU A CA 1
ATOM 1682 C C . LEU A 1 209 ? -39.212 -7.616 21.220 1.00 96.19 209 LEU A C 1
ATOM 1684 O O . LEU A 1 209 ? -39.548 -8.535 20.477 1.00 96.19 209 LEU A O 1
ATOM 1688 N N . ARG A 1 210 ? -39.772 -7.445 22.428 1.00 97.12 210 ARG A N 1
ATOM 1689 C CA . ARG A 1 210 ? -40.821 -8.341 22.952 1.00 97.12 210 ARG A CA 1
ATOM 1690 C C . ARG A 1 210 ? -42.082 -8.311 22.093 1.00 97.12 210 ARG A C 1
ATOM 1692 O O . ARG A 1 210 ? -42.669 -9.368 21.869 1.00 97.12 210 ARG A O 1
ATOM 1699 N N . ASN A 1 211 ? -42.491 -7.134 21.620 1.00 95.81 211 ASN A N 1
ATOM 1700 C CA . ASN A 1 211 ? -43.671 -6.974 20.769 1.00 95.81 211 ASN A CA 1
ATOM 1701 C C . ASN A 1 211 ? -43.503 -7.684 19.418 1.00 95.81 211 ASN A C 1
ATOM 1703 O O . ASN A 1 211 ? -44.461 -8.278 18.930 1.00 95.81 211 ASN A O 1
ATOM 1707 N N . ALA A 1 212 ? -42.285 -7.704 18.878 1.00 95.81 212 ALA A N 1
ATOM 1708 C CA . ALA A 1 212 ? -41.924 -8.453 17.675 1.00 95.81 212 ALA A CA 1
ATOM 1709 C C . ALA A 1 212 ? -41.611 -9.946 17.932 1.00 95.81 212 ALA A C 1
ATOM 1711 O O . ALA A 1 212 ? -41.243 -10.683 17.024 1.00 95.81 212 ALA A O 1
ATOM 1712 N N . GLY A 1 213 ? -41.757 -10.436 19.170 1.00 96.25 213 GLY A N 1
ATOM 1713 C CA . GLY A 1 213 ? -41.516 -11.843 19.511 1.00 96.25 213 GLY A CA 1
ATOM 1714 C C . GLY A 1 213 ? -40.043 -12.215 19.717 1.00 96.25 213 GLY A C 1
ATOM 1715 O O . GLY A 1 213 ? -39.723 -13.398 19.875 1.00 96.25 213 GLY A O 1
ATOM 1716 N N . HIS A 1 214 ? -39.147 -11.231 19.781 1.00 96.62 214 HIS A N 1
ATOM 1717 C CA . HIS A 1 214 ? -37.749 -11.421 20.145 1.00 96.62 214 HIS A CA 1
ATOM 1718 C C . HIS A 1 214 ? -37.549 -11.362 21.663 1.00 96.62 214 HIS A C 1
ATOM 1720 O O . HIS A 1 214 ? -38.284 -10.725 22.417 1.00 96.62 214 HIS A O 1
ATOM 1726 N N . ASP A 1 215 ? -36.520 -12.061 22.130 1.00 96.88 215 ASP A N 1
ATOM 1727 C CA . ASP A 1 215 ? -36.176 -12.153 23.543 1.00 96.88 215 ASP A CA 1
ATOM 1728 C C . ASP A 1 215 ? -35.006 -11.211 23.860 1.00 96.88 215 ASP A C 1
ATOM 1730 O O . ASP A 1 215 ? -33.881 -11.513 23.448 1.00 96.88 215 ASP A O 1
ATOM 1734 N N . PRO A 1 216 ? -35.213 -10.099 24.593 1.00 96.56 216 PRO A N 1
ATOM 1735 C CA . PRO A 1 216 ? -34.176 -9.080 24.738 1.00 96.56 216 PRO A CA 1
ATOM 1736 C C . PRO A 1 216 ? -32.892 -9.582 25.401 1.00 96.56 216 PRO A C 1
ATOM 1738 O O . PRO A 1 216 ? -31.808 -9.108 25.079 1.00 96.56 216 PRO A O 1
ATOM 1741 N N . ASN A 1 217 ? -32.978 -10.583 26.283 1.00 95.75 217 ASN A N 1
ATOM 1742 C CA . ASN A 1 217 ? -31.785 -11.168 26.898 1.00 95.75 217 ASN A CA 1
ATOM 1743 C C . ASN A 1 217 ? -30.942 -11.928 25.874 1.00 95.75 217 ASN A C 1
ATOM 1745 O O . ASN A 1 217 ? -29.715 -11.855 25.905 1.00 95.75 217 ASN A O 1
ATOM 1749 N N . ARG A 1 218 ? -31.597 -12.657 24.964 1.00 96.44 218 ARG A N 1
ATOM 1750 C CA . ARG A 1 218 ? -30.913 -13.354 23.876 1.00 96.44 218 ARG A CA 1
ATOM 1751 C C . ARG A 1 218 ? -30.293 -12.355 22.906 1.00 96.44 218 ARG A C 1
ATOM 1753 O O . ARG A 1 218 ? -29.117 -12.499 22.601 1.00 96.44 218 ARG A O 1
ATOM 1760 N N . VAL A 1 219 ? -31.048 -11.331 22.506 1.00 96.56 219 VAL A N 1
ATOM 1761 C CA . VAL A 1 219 ? -30.565 -10.236 21.648 1.00 96.56 219 VAL A CA 1
ATOM 1762 C C . VAL A 1 219 ? -29.340 -9.577 22.283 1.00 96.56 219 VAL A C 1
ATOM 1764 O O . VAL A 1 219 ? -28.314 -9.436 21.635 1.00 96.56 219 VAL A O 1
ATOM 1767 N N . ALA A 1 220 ? -29.371 -9.259 23.580 1.00 95.44 220 ALA A N 1
ATOM 1768 C CA . ALA A 1 220 ? -28.214 -8.688 24.268 1.00 95.44 220 ALA A CA 1
ATOM 1769 C C . ALA A 1 220 ? -26.980 -9.615 24.255 1.00 95.44 220 ALA A C 1
ATOM 1771 O O . ALA A 1 220 ? -25.858 -9.128 24.110 1.00 95.44 220 ALA A O 1
ATOM 1772 N N . LEU A 1 221 ? -27.164 -10.936 24.383 1.00 95.12 221 LEU A N 1
ATOM 1773 C CA . LEU A 1 221 ? -26.072 -11.915 24.282 1.00 95.12 221 LEU A CA 1
ATOM 1774 C C . LEU A 1 221 ? -25.532 -12.047 22.848 1.00 95.12 221 LEU A C 1
ATOM 1776 O O . LEU A 1 221 ? -24.319 -12.132 22.660 1.00 95.12 221 LEU A O 1
ATOM 1780 N N . GLU A 1 222 ? -26.405 -12.028 21.840 1.00 95.12 222 GLU A N 1
ATOM 1781 C CA . GLU A 1 222 ? -26.021 -11.974 20.421 1.00 95.12 222 GLU A CA 1
ATOM 1782 C C . GLU A 1 222 ? -25.277 -10.667 20.107 1.00 95.12 222 GLU A C 1
ATOM 1784 O O . GLU A 1 222 ? -24.305 -10.660 19.353 1.00 95.12 222 GLU A O 1
ATOM 1789 N N . GLY A 1 223 ? -25.656 -9.571 20.759 1.00 93.81 223 GLY A N 1
ATOM 1790 C CA . GLY A 1 223 ? -24.952 -8.300 20.697 1.00 93.81 223 GLY A CA 1
ATOM 1791 C C . GLY A 1 223 ? -23.580 -8.325 21.351 1.00 93.81 223 GLY A C 1
ATOM 1792 O O . GLY A 1 223 ? -22.635 -7.786 20.782 1.00 93.81 223 GLY A O 1
ATOM 1793 N N . ASP A 1 224 ? -23.427 -8.982 22.504 1.00 92.75 224 ASP A N 1
ATOM 1794 C CA . ASP A 1 224 ? -22.106 -9.251 23.087 1.00 92.75 224 ASP A CA 1
ATOM 1795 C C . ASP A 1 224 ? -21.228 -10.036 22.097 1.00 92.75 224 ASP A C 1
ATOM 1797 O O . ASP A 1 224 ? -20.079 -9.656 21.870 1.00 92.75 224 ASP A O 1
ATOM 1801 N N . LEU A 1 225 ? -21.774 -11.073 21.451 1.00 94.00 225 LEU A N 1
ATOM 1802 C CA . LEU A 1 225 ? -21.063 -11.863 20.441 1.00 94.00 225 LEU A CA 1
ATOM 1803 C C . LEU A 1 225 ? -20.640 -11.011 19.228 1.00 94.00 225 LEU A C 1
ATOM 1805 O O . LEU A 1 225 ? -19.466 -11.014 18.853 1.00 94.00 225 LEU A O 1
ATOM 1809 N N . LYS A 1 226 ? -21.561 -10.227 18.654 1.00 91.88 226 LYS A N 1
ATOM 1810 C CA . LYS A 1 226 ? -21.284 -9.314 17.529 1.00 91.88 226 LYS A CA 1
ATOM 1811 C C . LYS A 1 226 ? -20.264 -8.227 17.901 1.00 91.88 226 LYS A C 1
ATOM 1813 O O . LYS A 1 226 ? -19.392 -7.902 17.101 1.00 91.88 226 LYS A O 1
ATOM 1818 N N . ARG A 1 227 ? -20.308 -7.694 19.129 1.00 89.44 227 ARG A N 1
ATOM 1819 C CA . ARG A 1 227 ? -19.342 -6.695 19.631 1.00 89.44 227 ARG A CA 1
ATOM 1820 C C . ARG A 1 227 ? -17.952 -7.274 19.861 1.00 89.44 227 ARG A C 1
ATOM 1822 O O . ARG A 1 227 ? -16.968 -6.577 19.608 1.00 89.44 227 ARG A O 1
ATOM 1829 N N . VAL A 1 228 ? -17.851 -8.518 20.341 1.00 90.19 228 VAL A N 1
ATOM 1830 C CA . VAL A 1 228 ? -16.562 -9.228 20.382 1.00 90.19 228 VAL A CA 1
ATOM 1831 C C . VAL A 1 228 ? -15.989 -9.321 18.968 1.00 90.19 228 VAL A C 1
ATOM 1833 O O . VAL A 1 228 ? -14.788 -9.083 18.807 1.00 90.19 228 VAL A O 1
ATOM 1836 N N . GLY A 1 229 ? -16.855 -9.559 17.977 1.00 90.25 229 GLY A N 1
ATOM 1837 C CA . GLY A 1 229 ? -16.492 -9.638 16.568 1.00 90.25 229 GLY A CA 1
ATOM 1838 C C . GLY A 1 229 ? -15.663 -10.878 16.269 1.00 90.25 229 GLY A C 1
ATOM 1839 O O . GLY A 1 229 ? -15.766 -11.876 16.986 1.00 90.25 229 GLY A O 1
ATOM 1840 N N . ALA A 1 230 ? -14.836 -10.787 15.230 1.00 89.50 230 ALA A N 1
ATOM 1841 C CA . ALA A 1 230 ? -13.846 -11.784 14.844 1.00 89.50 230 ALA A CA 1
ATOM 1842 C C . ALA A 1 230 ? -14.449 -13.183 14.629 1.00 89.50 230 ALA A C 1
ATOM 1844 O O . ALA A 1 230 ? -13.914 -14.173 15.117 1.00 89.50 230 ALA A O 1
ATOM 1845 N N . SER A 1 231 ? -15.574 -13.243 13.910 1.00 93.31 231 SER A N 1
ATOM 1846 C CA . SER A 1 231 ? -16.207 -14.481 13.424 1.00 93.31 231 SER A CA 1
ATOM 1847 C C . SER A 1 231 ? -15.215 -15.409 12.737 1.00 93.31 231 SER A C 1
ATOM 1849 O O . SER A 1 231 ? -15.216 -16.599 13.018 1.00 93.31 231 SER A O 1
ATOM 1851 N N . PHE A 1 232 ? -14.286 -14.847 11.963 1.00 94.00 232 PHE A N 1
ATOM 1852 C CA . PHE A 1 232 ? -13.216 -15.597 11.306 1.00 94.00 232 PHE A CA 1
ATOM 1853 C C . PHE A 1 232 ? -12.341 -16.442 12.259 1.00 94.00 232 PHE A C 1
ATOM 1855 O O . PHE A 1 232 ? -11.708 -17.390 11.812 1.00 94.00 232 PHE A O 1
ATOM 1862 N N . LEU A 1 233 ? -12.281 -16.126 13.563 1.00 94.56 233 LEU A N 1
ATOM 1863 C CA . LEU A 1 233 ? -11.527 -16.924 14.543 1.00 94.56 233 LEU A CA 1
ATOM 1864 C C . LEU A 1 233 ? -12.228 -18.235 14.924 1.00 94.56 233 LEU A C 1
ATOM 1866 O O . LEU A 1 233 ? -11.576 -19.107 15.503 1.00 94.56 233 LEU A O 1
ATOM 1870 N N . ASP A 1 234 ? -13.526 -18.371 14.638 1.00 94.44 234 ASP A N 1
ATOM 1871 C CA . ASP A 1 234 ? -14.271 -19.611 14.882 1.00 94.44 234 ASP A CA 1
ATOM 1872 C C . ASP A 1 234 ? -13.779 -20.736 13.958 1.00 94.44 234 ASP A C 1
ATOM 1874 O O . ASP A 1 234 ? -13.751 -21.893 14.371 1.00 94.44 234 ASP A O 1
ATOM 1878 N N . ASP A 1 235 ? -13.323 -20.379 12.753 1.00 93.62 235 ASP A N 1
ATOM 1879 C CA . ASP A 1 235 ? -12.870 -21.318 11.720 1.00 93.62 235 ASP A CA 1
ATOM 1880 C C . ASP A 1 235 ? -11.352 -21.573 11.748 1.00 93.62 235 ASP A C 1
ATOM 1882 O O . ASP A 1 235 ? -10.855 -22.475 11.072 1.00 93.62 235 ASP A O 1
ATOM 1886 N N . ILE A 1 236 ? -10.596 -20.795 12.533 1.00 93.69 236 ILE A N 1
ATOM 1887 C CA . ILE A 1 236 ? -9.142 -20.945 12.663 1.00 93.69 236 ILE A CA 1
ATOM 1888 C C . ILE A 1 236 ? -8.824 -21.883 13.824 1.00 93.69 236 ILE A C 1
ATOM 1890 O O . ILE A 1 236 ? -8.972 -21.529 15.000 1.00 93.69 236 ILE A O 1
ATOM 1894 N N . GLU A 1 237 ? -8.313 -23.066 13.501 1.00 94.56 237 GLU A N 1
ATOM 1895 C CA . GLU A 1 237 ? -7.697 -23.966 14.476 1.00 94.56 237 GLU A CA 1
ATOM 1896 C C . GLU A 1 237 ? -6.241 -23.562 14.725 1.00 94.56 237 GLU A C 1
ATOM 1898 O O . GLU A 1 237 ? -5.540 -23.300 13.755 1.00 94.56 237 GLU A O 1
ATOM 1903 N N . PRO A 1 238 ? -5.747 -23.514 15.975 1.00 95.31 238 PRO A N 1
ATOM 1904 C CA . PRO A 1 238 ? -4.340 -23.225 16.235 1.00 95.31 238 PRO A CA 1
ATOM 1905 C C . PRO A 1 238 ? -3.407 -24.216 15.518 1.00 95.31 238 PRO A C 1
ATOM 1907 O O . PRO A 1 238 ? -3.697 -25.412 15.464 1.00 95.31 238 PRO A O 1
ATOM 1910 N N . ASP A 1 239 ? -2.271 -23.736 15.007 1.00 93.44 239 ASP A N 1
ATOM 1911 C CA . ASP A 1 239 ? -1.248 -24.602 14.404 1.00 93.44 239 ASP A CA 1
ATOM 1912 C C . ASP A 1 239 ? -0.550 -25.506 15.450 1.00 93.44 239 ASP A C 1
ATOM 1914 O O . ASP A 1 239 ? -0.869 -25.492 16.642 1.00 93.44 239 ASP A O 1
ATOM 1918 N N . GLU A 1 240 ? 0.452 -26.292 15.036 1.00 94.44 240 GLU A N 1
ATOM 1919 C CA . GLU A 1 240 ? 1.206 -27.174 15.949 1.00 94.44 240 GLU A CA 1
ATOM 1920 C C . GLU A 1 240 ? 1.899 -26.433 17.111 1.00 94.44 240 GLU A C 1
ATOM 1922 O O . GLU A 1 240 ? 2.272 -27.048 18.113 1.00 94.44 240 GLU A O 1
ATOM 1927 N N . ARG A 1 241 ? 2.084 -25.114 16.992 1.00 91.81 241 ARG A N 1
ATOM 1928 C CA . ARG A 1 241 ? 2.673 -24.235 18.009 1.00 91.81 241 ARG A CA 1
ATOM 1929 C C . ARG A 1 241 ? 1.610 -23.484 18.815 1.00 91.81 241 ARG A C 1
ATOM 1931 O O . ARG A 1 241 ? 1.966 -22.779 19.757 1.00 91.81 241 ARG A O 1
ATOM 1938 N N . GLY A 1 242 ? 0.331 -23.649 18.486 1.00 93.75 242 GLY A N 1
ATOM 1939 C CA . GLY A 1 242 ? -0.781 -22.922 19.084 1.00 93.75 242 GLY A CA 1
ATOM 1940 C C . GLY A 1 242 ? -1.009 -21.530 18.486 1.00 93.75 242 GLY A C 1
ATOM 1941 O O . GLY A 1 242 ? -1.751 -20.747 19.078 1.00 93.75 242 GLY A O 1
ATOM 1942 N N . SER A 1 243 ? -0.388 -21.200 17.349 1.00 94.81 243 SER A N 1
ATOM 1943 C CA . SER A 1 243 ? -0.561 -19.905 16.690 1.00 94.81 243 SER A CA 1
ATOM 1944 C C . SER A 1 243 ? -1.878 -19.852 15.920 1.00 94.81 243 SER A C 1
ATOM 1946 O O . SER A 1 243 ? -2.237 -20.780 15.195 1.00 94.81 243 SER A O 1
ATOM 1948 N N . LEU A 1 244 ? -2.592 -18.735 16.070 1.00 95.50 244 LEU A N 1
ATOM 1949 C CA . LEU A 1 244 ? -3.797 -18.406 15.299 1.00 95.50 244 LEU A CA 1
ATOM 1950 C C . LEU A 1 244 ? -3.475 -17.566 14.048 1.00 95.50 244 LEU A C 1
ATOM 1952 O O . LEU A 1 244 ? -4.385 -17.197 13.312 1.00 95.50 244 LEU A O 1
ATOM 1956 N N . ILE A 1 245 ? -2.202 -17.224 13.823 1.00 95.75 245 ILE A N 1
ATOM 1957 C CA . ILE A 1 245 ? -1.757 -16.427 12.675 1.00 95.75 245 ILE A CA 1
ATOM 1958 C C . ILE A 1 245 ? -1.522 -17.375 11.501 1.00 95.75 245 ILE A C 1
ATOM 1960 O O . ILE A 1 245 ? -0.534 -18.111 11.479 1.00 95.75 245 ILE A O 1
ATOM 1964 N N . GLN A 1 246 ? -2.439 -17.360 10.537 1.00 92.00 246 GLN A N 1
ATOM 1965 C CA . GLN A 1 246 ? -2.428 -18.249 9.377 1.00 92.00 246 GLN A CA 1
ATOM 1966 C C . GLN A 1 246 ? -2.581 -17.458 8.085 1.00 92.00 246 GLN A C 1
ATOM 1968 O O . GLN A 1 246 ? -3.225 -16.407 8.061 1.00 92.00 246 GLN A O 1
ATOM 1973 N N . GLU A 1 247 ? -1.978 -17.976 7.018 1.00 90.19 247 GLU A N 1
ATOM 1974 C CA . GLU A 1 247 ? -2.148 -17.426 5.678 1.00 90.19 247 GLU A CA 1
ATOM 1975 C C . GLU A 1 247 ? -3.608 -17.567 5.237 1.00 90.19 247 GLU A C 1
ATOM 1977 O O . GLU A 1 247 ? -4.276 -18.569 5.510 1.00 90.19 247 GLU A O 1
ATOM 1982 N N . GLY A 1 248 ? -4.118 -16.532 4.570 1.00 84.25 248 GLY A N 1
ATOM 1983 C CA . GLY A 1 248 ? -5.403 -16.622 3.892 1.00 84.25 248 GLY A CA 1
ATOM 1984 C C . GLY A 1 248 ? -5.309 -17.592 2.715 1.00 84.25 248 GLY A C 1
ATOM 1985 O O . GLY A 1 248 ? -4.285 -17.661 2.044 1.00 84.25 248 GLY A O 1
ATOM 1986 N N . THR A 1 249 ? -6.382 -18.339 2.456 1.00 85.75 249 THR A N 1
ATOM 1987 C CA . THR A 1 249 ? -6.481 -19.166 1.235 1.00 85.75 249 THR A CA 1
ATOM 1988 C C . THR A 1 249 ? -7.052 -18.391 0.049 1.00 85.75 249 THR A C 1
ATOM 1990 O O . THR A 1 249 ? -6.896 -18.806 -1.098 1.00 85.75 249 THR A O 1
ATOM 1993 N N . GLU A 1 250 ? -7.710 -17.270 0.332 1.00 89.00 250 GLU A N 1
ATOM 1994 C CA . GLU A 1 250 ? -8.327 -16.386 -0.649 1.00 89.00 250 GLU A CA 1
ATOM 1995 C C . GLU A 1 250 ? -7.271 -15.441 -1.238 1.00 89.00 250 GLU A C 1
ATOM 1997 O O . GLU A 1 250 ? -6.274 -15.123 -0.583 1.00 89.00 250 GLU A O 1
ATOM 2002 N N . ARG A 1 251 ? -7.478 -15.027 -2.492 1.00 91.50 251 ARG A N 1
ATOM 2003 C CA . ARG A 1 251 ? -6.527 -14.227 -3.269 1.00 91.50 251 ARG A CA 1
ATOM 2004 C C . ARG A 1 251 ? -7.248 -13.036 -3.874 1.00 91.50 251 ARG A C 1
ATOM 2006 O O . ARG A 1 251 ? -8.160 -13.244 -4.669 1.00 91.50 251 ARG A O 1
ATOM 2013 N N . ALA A 1 252 ? -6.818 -11.826 -3.542 1.00 93.50 252 ALA A N 1
ATOM 2014 C CA . ALA A 1 252 ? -7.300 -10.622 -4.205 1.00 93.50 252 ALA A CA 1
ATOM 2015 C C . ALA A 1 252 ? -6.907 -10.621 -5.691 1.00 93.50 252 ALA A C 1
ATOM 2017 O O . ALA A 1 252 ? -5.883 -11.187 -6.081 1.00 93.50 252 ALA A O 1
ATOM 2018 N N . TYR A 1 253 ? -7.704 -9.962 -6.527 1.00 93.00 253 TYR A N 1
ATOM 2019 C CA . TYR A 1 253 ? -7.304 -9.679 -7.900 1.00 93.00 253 TYR A CA 1
ATOM 2020 C C . TYR A 1 253 ? -6.245 -8.572 -7.890 1.00 93.00 253 TYR A C 1
ATOM 2022 O O . TYR A 1 253 ? -6.422 -7.566 -7.212 1.00 93.00 253 TYR A O 1
ATOM 2030 N N . VAL A 1 254 ? -5.140 -8.750 -8.612 1.00 94.38 254 VAL A N 1
ATOM 2031 C CA . VAL A 1 254 ? -4.039 -7.777 -8.651 1.00 94.38 254 VAL A CA 1
ATOM 2032 C C . VAL A 1 254 ? -3.963 -7.170 -10.044 1.00 94.38 254 VAL A C 1
ATOM 2034 O O . VAL A 1 254 ? -3.694 -7.880 -11.010 1.00 94.38 254 VAL A O 1
ATOM 2037 N N . GLN A 1 255 ? -4.171 -5.864 -10.137 1.00 93.38 255 GLN A N 1
ATOM 2038 C CA . GLN A 1 255 ? -3.959 -5.053 -11.322 1.00 93.38 255 GLN A CA 1
ATOM 2039 C C . GLN A 1 255 ? -2.623 -4.317 -11.189 1.00 93.38 255 GLN A C 1
ATOM 2041 O O . GLN A 1 255 ? -2.448 -3.477 -10.308 1.00 93.38 255 GLN A O 1
ATOM 2046 N N . ILE A 1 256 ? -1.681 -4.631 -12.074 1.00 90.75 256 ILE A N 1
ATOM 2047 C CA . ILE A 1 256 ? -0.407 -3.919 -12.168 1.00 90.75 256 ILE A CA 1
ATOM 2048 C C . ILE A 1 256 ? -0.620 -2.716 -13.091 1.00 90.75 256 ILE A C 1
ATOM 2050 O O . ILE A 1 256 ? -0.953 -2.877 -14.265 1.00 90.75 256 ILE A O 1
ATOM 2054 N N . GLU A 1 257 ? -0.482 -1.514 -12.543 1.00 88.75 257 GLU A N 1
ATOM 2055 C CA . GLU A 1 257 ? -0.362 -0.275 -13.300 1.00 88.75 257 GLU A CA 1
ATOM 2056 C C . GLU A 1 257 ? 1.122 -0.063 -13.583 1.00 88.75 257 GLU A C 1
ATOM 2058 O O . GLU A 1 257 ? 1.859 0.524 -12.789 1.00 88.75 257 GLU A O 1
ATOM 2063 N N . ASP A 1 258 ? 1.583 -0.593 -14.710 1.00 79.44 258 ASP A N 1
ATOM 2064 C CA . ASP A 1 258 ? 2.825 -0.109 -15.292 1.00 79.44 258 ASP A CA 1
ATOM 2065 C C . ASP A 1 258 ? 2.505 1.238 -15.940 1.00 79.44 258 ASP A C 1
ATOM 2067 O O . ASP A 1 258 ? 1.704 1.317 -16.877 1.00 79.44 258 ASP A O 1
ATOM 2071 N N . GLU A 1 259 ? 3.071 2.311 -15.386 1.00 73.44 259 GLU A N 1
ATOM 2072 C CA . GLU A 1 259 ? 2.996 3.626 -16.007 1.00 73.44 259 GLU A CA 1
ATOM 2073 C C . GLU A 1 259 ? 3.697 3.510 -17.359 1.00 73.44 259 GLU A C 1
ATOM 2075 O O . GLU A 1 259 ? 4.919 3.385 -17.445 1.00 73.44 259 GLU A O 1
ATOM 2080 N N . GLN A 1 260 ? 2.903 3.443 -18.428 1.00 75.31 260 GLN A N 1
ATOM 2081 C CA . GLN A 1 260 ? 3.459 3.460 -19.767 1.00 75.31 260 GLN A CA 1
ATOM 2082 C C . GLN A 1 260 ? 4.172 4.795 -19.916 1.00 75.31 260 GLN A C 1
ATOM 2084 O O . GLN A 1 260 ? 3.534 5.840 -19.815 1.00 75.31 260 GLN A O 1
ATOM 2089 N N . ILE A 1 261 ? 5.486 4.758 -20.146 1.00 79.75 261 ILE A N 1
ATOM 2090 C CA . ILE A 1 261 ? 6.227 5.950 -20.546 1.00 79.75 261 ILE A CA 1
ATOM 2091 C C . ILE A 1 261 ? 5.631 6.385 -21.887 1.00 79.75 261 ILE A C 1
ATOM 2093 O O . ILE A 1 261 ? 5.835 5.742 -22.921 1.00 79.75 261 ILE A O 1
ATOM 2097 N N . ASP A 1 262 ? 4.792 7.410 -21.827 1.00 86.19 262 ASP A N 1
ATOM 2098 C CA . ASP A 1 262 ? 3.979 7.944 -22.914 1.00 86.19 262 ASP A CA 1
ATOM 2099 C C . ASP A 1 262 ? 4.448 9.320 -23.386 1.00 86.19 262 ASP A C 1
ATOM 2101 O O . ASP A 1 262 ? 3.979 9.796 -24.413 1.00 86.19 262 ASP A O 1
ATOM 2105 N N . GLU A 1 263 ? 5.408 9.910 -22.676 1.00 88.56 263 GLU A N 1
ATOM 2106 C CA . GLU A 1 263 ? 6.014 11.203 -22.977 1.00 88.56 263 GLU A CA 1
ATOM 2107 C C . GLU A 1 263 ? 7.542 11.033 -23.075 1.00 88.56 263 GLU A C 1
ATOM 2109 O O . GLU A 1 263 ? 8.168 10.392 -22.225 1.00 88.56 263 GLU A O 1
ATOM 2114 N N . TRP A 1 264 ? 8.152 11.572 -24.138 1.00 87.75 264 TRP A N 1
ATOM 2115 C CA . TRP A 1 264 ? 9.578 11.393 -24.440 1.00 87.75 264 TRP A CA 1
ATOM 2116 C C . TRP A 1 264 ? 10.476 11.986 -23.349 1.00 87.75 264 TRP A C 1
ATOM 2118 O O . TRP A 1 264 ? 11.504 11.408 -22.996 1.00 87.75 264 TRP A O 1
ATOM 2128 N N . ASP A 1 265 ? 10.058 13.099 -22.745 1.00 88.06 265 ASP A N 1
ATOM 2129 C CA . ASP A 1 265 ? 10.778 13.807 -21.684 1.00 88.06 265 ASP A CA 1
ATOM 2130 C C . ASP A 1 265 ? 10.818 13.056 -20.341 1.00 88.06 265 ASP A C 1
ATOM 2132 O O . ASP A 1 265 ? 11.664 13.372 -19.498 1.00 88.06 265 ASP A O 1
ATOM 2136 N N . LYS A 1 266 ? 9.980 12.026 -20.155 1.00 82.62 266 LYS A N 1
ATOM 2137 C CA . LYS A 1 266 ? 10.053 11.104 -19.008 1.00 82.62 266 LYS A CA 1
ATOM 2138 C C . LYS A 1 266 ? 11.189 10.081 -19.132 1.00 82.62 266 LYS A C 1
ATOM 2140 O O . LYS A 1 266 ? 11.568 9.476 -18.129 1.00 82.62 266 LYS A O 1
ATOM 2145 N N . ILE A 1 267 ? 11.761 9.886 -20.323 1.00 81.88 267 ILE A N 1
ATOM 2146 C CA . ILE A 1 267 ? 12.908 8.989 -20.524 1.00 81.88 267 ILE A CA 1
ATOM 2147 C C . ILE A 1 267 ? 14.181 9.671 -19.998 1.00 81.88 267 ILE A C 1
ATOM 2149 O O . ILE A 1 267 ? 14.464 10.815 -20.359 1.00 81.88 267 ILE A O 1
ATOM 2153 N N . PRO A 1 268 ? 15.014 8.995 -19.184 1.00 83.81 268 PRO A N 1
ATOM 2154 C CA . PRO A 1 268 ? 16.309 9.528 -18.783 1.00 83.81 268 PRO A CA 1
ATOM 2155 C C . PRO A 1 268 ? 17.147 9.973 -19.988 1.00 83.81 268 PRO A C 1
ATOM 2157 O O . PRO A 1 268 ? 17.347 9.213 -20.932 1.00 83.81 268 PRO A O 1
ATOM 2160 N N . PHE A 1 269 ? 17.720 11.177 -19.919 1.00 84.62 269 PHE A N 1
ATOM 2161 C CA . PHE A 1 269 ? 18.494 11.781 -21.015 1.00 84.62 269 PHE A CA 1
ATOM 2162 C C . PHE A 1 269 ? 19.604 10.876 -21.586 1.00 84.62 269 PHE A C 1
ATOM 2164 O O . PHE A 1 269 ? 19.918 10.929 -22.771 1.00 84.62 269 PHE A O 1
ATOM 2171 N N . SER A 1 270 ? 20.220 10.029 -20.754 1.00 79.50 270 SER A N 1
ATOM 2172 C CA . SER A 1 270 ? 21.223 9.063 -21.219 1.00 79.50 270 SER A CA 1
ATOM 2173 C C . SER A 1 270 ? 20.649 8.017 -22.171 1.00 79.50 270 SER A C 1
ATOM 2175 O O . SER A 1 270 ? 21.334 7.650 -23.121 1.00 79.50 270 SER A O 1
ATOM 2177 N N . VAL A 1 271 ? 19.421 7.567 -21.913 1.00 85.12 271 VAL A N 1
ATOM 2178 C CA . VAL A 1 271 ? 18.708 6.578 -22.727 1.00 85.12 271 VAL A CA 1
ATOM 2179 C C . VAL A 1 271 ? 18.093 7.243 -23.953 1.00 85.12 271 VAL A C 1
ATOM 2181 O O . VAL A 1 271 ? 18.206 6.687 -25.037 1.00 85.12 271 VAL A O 1
ATOM 2184 N N . GLN A 1 272 ? 17.574 8.474 -23.833 1.00 90.19 272 GLN A N 1
ATOM 2185 C CA . GLN A 1 272 ? 17.172 9.277 -25.000 1.00 90.19 272 GLN A CA 1
ATOM 2186 C C . GLN A 1 272 ? 18.307 9.366 -26.025 1.00 90.19 272 GLN A C 1
ATOM 2188 O O . GLN A 1 272 ? 18.107 9.059 -27.192 1.00 90.19 272 GLN A O 1
ATOM 2193 N N . ARG A 1 273 ? 19.524 9.699 -25.578 1.00 88.31 273 ARG A N 1
ATOM 2194 C CA . ARG A 1 273 ? 20.685 9.801 -26.469 1.00 88.31 273 ARG A CA 1
ATOM 2195 C C . ARG A 1 273 ? 21.058 8.464 -27.115 1.00 88.31 273 ARG A C 1
ATOM 2197 O O . ARG A 1 273 ? 21.463 8.446 -28.268 1.00 88.31 273 ARG A O 1
ATOM 2204 N N . GLU A 1 274 ? 20.955 7.360 -26.380 1.00 90.56 274 GLU A N 1
ATOM 2205 C CA . GLU A 1 274 ? 21.205 6.022 -26.933 1.00 90.56 274 GLU A CA 1
ATOM 2206 C C . GLU A 1 274 ? 20.173 5.655 -28.009 1.00 90.56 274 GLU A C 1
ATOM 2208 O O . GLU A 1 274 ? 20.540 5.164 -29.075 1.00 90.56 274 GLU A O 1
ATOM 2213 N N . ILE A 1 275 ? 18.898 5.971 -27.766 1.00 91.38 275 ILE A N 1
ATOM 2214 C CA . ILE A 1 275 ? 17.818 5.795 -28.738 1.00 91.38 275 ILE A CA 1
ATOM 2215 C C . ILE A 1 275 ? 18.053 6.679 -29.972 1.00 91.38 275 ILE A C 1
ATOM 2217 O O . ILE A 1 275 ? 17.989 6.178 -31.089 1.00 91.38 275 ILE A O 1
ATOM 2221 N N . GLU A 1 276 ? 18.379 7.963 -29.799 1.00 91.62 276 GLU A N 1
ATOM 2222 C CA . GLU A 1 276 ? 18.694 8.892 -30.899 1.00 91.62 276 GLU A CA 1
ATOM 2223 C C . GLU A 1 276 ? 19.891 8.411 -31.736 1.00 91.62 276 GLU A C 1
ATOM 2225 O O . GLU A 1 276 ? 19.866 8.477 -32.968 1.00 91.62 276 GLU A O 1
ATOM 2230 N N . GLU A 1 277 ? 20.938 7.891 -31.085 1.00 90.31 277 GLU A N 1
ATOM 2231 C CA . GLU A 1 277 ? 22.093 7.294 -31.760 1.00 90.31 277 GLU A CA 1
ATOM 2232 C C . GLU A 1 277 ? 21.678 6.070 -32.590 1.00 90.31 277 GLU A C 1
ATOM 2234 O O . GLU A 1 277 ? 22.109 5.941 -33.739 1.00 90.31 277 GLU A O 1
ATOM 2239 N N . GLN A 1 278 ? 20.807 5.205 -32.063 1.00 93.44 278 GLN A N 1
ATOM 2240 C CA . GLN A 1 278 ? 20.319 4.037 -32.796 1.00 93.44 278 GLN A CA 1
ATOM 2241 C C . GLN A 1 278 ? 19.370 4.419 -33.944 1.00 93.44 278 GLN A C 1
ATOM 2243 O O . GLN A 1 278 ? 19.505 3.877 -35.039 1.00 93.44 278 GLN A O 1
ATOM 2248 N N . ILE A 1 279 ? 18.482 5.399 -33.750 1.00 92.31 279 ILE A N 1
ATOM 2249 C CA . ILE A 1 279 ? 17.633 5.954 -34.817 1.00 92.31 279 ILE A CA 1
ATOM 2250 C C . ILE A 1 279 ? 18.506 6.479 -35.959 1.00 92.31 279 ILE A C 1
ATOM 2252 O O . ILE A 1 279 ? 18.198 6.247 -37.126 1.00 92.31 279 ILE A O 1
ATOM 2256 N N . ALA A 1 280 ? 19.625 7.142 -35.655 1.00 86.81 280 ALA A N 1
ATOM 2257 C CA . ALA A 1 280 ? 20.555 7.614 -36.677 1.00 86.81 280 ALA A CA 1
ATOM 2258 C C . ALA A 1 280 ? 21.232 6.464 -37.446 1.00 86.81 280 ALA A C 1
ATOM 2260 O O . ALA A 1 280 ? 21.431 6.574 -38.660 1.00 86.81 280 ALA A O 1
ATOM 2261 N N . VAL A 1 281 ? 21.566 5.359 -36.770 1.00 89.62 281 VAL A N 1
ATOM 2262 C CA . VAL A 1 281 ? 22.106 4.145 -37.407 1.00 89.62 281 VAL A CA 1
ATOM 2263 C C . VAL A 1 281 ? 21.071 3.520 -38.345 1.00 89.62 281 VAL A C 1
ATOM 2265 O O . VAL A 1 281 ? 21.384 3.258 -39.509 1.00 89.62 281 VAL A O 1
ATOM 2268 N N . ASP A 1 282 ? 19.837 3.352 -37.878 1.00 91.81 282 ASP A N 1
ATOM 2269 C CA . ASP A 1 282 ? 18.743 2.771 -38.657 1.00 91.81 282 ASP A CA 1
ATOM 2270 C C . ASP A 1 282 ? 18.360 3.675 -39.838 1.00 91.81 282 ASP A C 1
ATOM 2272 O O . ASP A 1 282 ? 18.164 3.196 -40.957 1.00 91.81 282 ASP A O 1
ATOM 2276 N N . ALA A 1 283 ? 18.335 4.997 -39.637 1.00 90.12 283 ALA A N 1
ATOM 2277 C CA . ALA A 1 283 ? 18.126 5.971 -40.702 1.00 90.12 283 ALA A CA 1
ATOM 2278 C C . ALA A 1 283 ? 19.222 5.868 -41.772 1.00 90.12 283 ALA A C 1
ATOM 2280 O O . ALA A 1 283 ? 18.916 5.891 -42.962 1.00 90.12 283 ALA A O 1
ATOM 2281 N N . ALA A 1 284 ? 20.489 5.693 -41.385 1.00 85.75 284 ALA A N 1
ATOM 2282 C CA . ALA A 1 284 ? 21.579 5.512 -42.342 1.00 85.75 284 ALA A CA 1
ATOM 2283 C C . ALA A 1 284 ? 21.422 4.234 -43.177 1.00 85.75 284 ALA A C 1
ATOM 2285 O O . ALA A 1 284 ? 21.683 4.249 -44.384 1.00 85.75 284 ALA A O 1
ATOM 2286 N N . GLU A 1 285 ? 20.963 3.138 -42.571 1.00 91.69 285 GLU A N 1
ATOM 2287 C CA . GLU A 1 285 ? 20.654 1.907 -43.300 1.00 91.69 285 GLU A CA 1
ATOM 2288 C C . GLU A 1 285 ? 19.450 2.083 -44.238 1.00 91.69 285 GLU A C 1
ATOM 2290 O O . GLU A 1 285 ? 19.504 1.658 -45.394 1.00 91.69 285 GLU A O 1
ATOM 2295 N N . GLN A 1 286 ? 18.390 2.757 -43.789 1.00 91.25 286 GLN A N 1
ATOM 2296 C CA . GLN A 1 286 ? 17.212 3.033 -44.613 1.00 91.25 286 GLN A CA 1
ATOM 2297 C C . GLN A 1 286 ? 17.549 3.905 -45.822 1.00 91.25 286 GLN A C 1
ATOM 2299 O O . GLN A 1 286 ? 17.173 3.550 -46.934 1.00 91.25 286 GLN A O 1
ATOM 2304 N N . VAL A 1 287 ? 18.296 4.998 -45.637 1.00 90.62 287 VAL A N 1
ATOM 2305 C CA . VAL A 1 287 ? 18.691 5.905 -46.729 1.00 90.62 287 VAL A CA 1
ATOM 2306 C C . VAL A 1 287 ? 19.549 5.175 -47.766 1.00 90.62 287 VAL A C 1
ATOM 2308 O O . VAL A 1 287 ? 19.380 5.383 -48.964 1.00 90.62 287 VAL A O 1
ATOM 2311 N N . ARG A 1 288 ? 20.443 4.274 -47.342 1.00 88.38 288 ARG A N 1
ATOM 2312 C CA . ARG A 1 288 ? 21.242 3.454 -48.273 1.00 88.38 288 ARG A CA 1
ATOM 2313 C C . ARG A 1 288 ? 20.402 2.495 -49.112 1.00 88.38 288 ARG A C 1
ATOM 2315 O O . ARG A 1 288 ? 20.804 2.149 -50.218 1.00 88.38 288 ARG A O 1
ATOM 2322 N N . ASN A 1 289 ? 19.262 2.067 -48.582 1.00 91.69 289 ASN A N 1
ATOM 2323 C CA . ASN A 1 289 ? 18.327 1.173 -49.258 1.00 91.69 289 ASN A CA 1
ATOM 2324 C C . ASN A 1 289 ? 17.184 1.923 -49.971 1.00 91.69 289 ASN A C 1
ATOM 2326 O O . ASN A 1 289 ? 16.334 1.285 -50.594 1.00 91.69 289 ASN A O 1
ATOM 2330 N N . ASP A 1 290 ? 17.153 3.254 -49.884 1.00 94.44 290 ASP A N 1
ATOM 2331 C CA . ASP A 1 290 ? 16.124 4.105 -50.470 1.00 94.44 290 ASP A CA 1
ATOM 2332 C C . ASP A 1 290 ? 16.433 4.357 -51.952 1.00 94.44 290 ASP A C 1
ATOM 2334 O O . ASP A 1 290 ? 17.358 5.093 -52.305 1.00 94.44 290 ASP A O 1
ATOM 2338 N N . SER A 1 291 ? 15.663 3.712 -52.832 1.00 94.44 291 SER A N 1
ATOM 2339 C CA . SER A 1 291 ? 15.844 3.831 -54.280 1.00 94.44 291 SER A CA 1
ATOM 2340 C C . SER A 1 291 ? 15.633 5.252 -54.782 1.00 94.44 291 SER A C 1
ATOM 2342 O O . SER A 1 291 ? 16.349 5.681 -55.681 1.00 94.44 291 SER A O 1
ATOM 2344 N N . ASP A 1 292 ? 14.685 5.983 -54.199 1.00 94.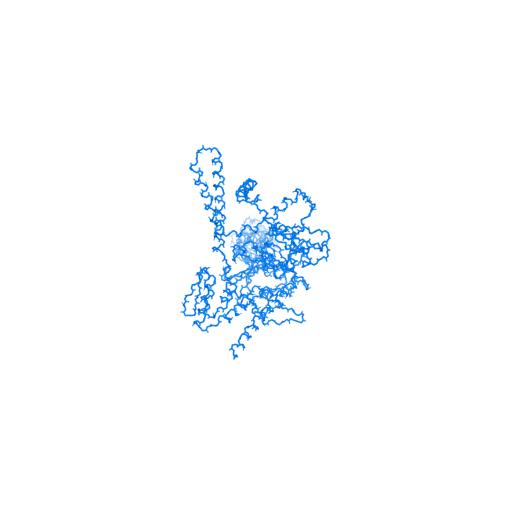12 292 ASP A N 1
ATOM 2345 C CA . ASP A 1 292 ? 14.312 7.315 -54.670 1.00 94.12 292 ASP A CA 1
ATOM 2346 C C . ASP A 1 292 ? 15.419 8.312 -54.308 1.00 94.12 292 ASP A C 1
ATOM 2348 O O . ASP A 1 292 ? 15.835 9.127 -55.135 1.00 94.12 292 ASP A O 1
ATOM 2352 N N . PHE A 1 293 ? 15.972 8.191 -53.096 1.00 93.25 293 PHE A N 1
ATOM 2353 C CA . PHE A 1 293 ? 17.143 8.970 -52.698 1.00 93.25 293 PHE A CA 1
ATOM 2354 C C . PHE A 1 293 ? 18.379 8.612 -53.530 1.00 93.25 293 PHE A C 1
ATOM 2356 O O . PHE A 1 293 ? 19.144 9.493 -53.927 1.00 93.25 293 PHE A O 1
ATOM 2363 N N . TYR A 1 294 ? 18.575 7.330 -53.839 1.00 91.88 294 TYR A N 1
ATOM 2364 C CA . TYR A 1 294 ? 19.674 6.898 -54.696 1.00 91.88 294 TYR A CA 1
ATOM 2365 C C . TYR A 1 294 ? 19.555 7.470 -56.120 1.00 91.88 294 TYR A C 1
ATOM 2367 O O . TYR A 1 294 ? 20.550 7.942 -56.671 1.00 91.88 294 TYR A O 1
ATOM 2375 N N . GLU A 1 295 ? 18.353 7.504 -56.704 1.00 93.44 295 GLU A N 1
ATOM 2376 C CA . GLU A 1 295 ? 18.090 8.166 -57.991 1.00 93.44 295 GLU A CA 1
ATOM 2377 C C . GLU A 1 295 ? 18.374 9.679 -57.927 1.00 93.44 295 GLU A C 1
ATOM 2379 O O . GLU A 1 295 ? 18.988 10.242 -58.840 1.00 93.44 295 GLU A O 1
ATOM 2384 N N . GLU A 1 296 ? 18.010 10.348 -56.828 1.00 94.62 296 GLU A N 1
ATOM 2385 C CA . GLU A 1 296 ? 18.349 11.758 -56.602 1.00 94.62 296 GLU A CA 1
ATOM 2386 C C . GLU A 1 296 ? 19.871 11.977 -56.535 1.00 94.62 296 GLU A C 1
ATOM 2388 O O . GLU A 1 296 ? 20.397 12.923 -57.134 1.00 94.62 296 GLU A O 1
ATOM 2393 N N . LEU A 1 297 ? 20.600 11.094 -55.845 1.00 92.88 297 LEU A N 1
ATOM 2394 C CA . LEU A 1 297 ? 22.062 11.131 -55.785 1.00 92.88 297 LEU A CA 1
ATOM 2395 C C . LEU A 1 297 ? 22.700 10.915 -57.151 1.00 92.88 297 LEU A C 1
ATOM 2397 O O . LEU A 1 297 ? 23.655 11.619 -57.478 1.00 92.88 297 LEU A O 1
ATOM 2401 N N . GLN A 1 298 ? 22.171 9.996 -57.961 1.00 93.12 298 GLN A N 1
ATOM 2402 C CA . GLN A 1 298 ? 22.625 9.807 -59.338 1.00 93.12 298 GLN A CA 1
ATOM 2403 C C . GLN A 1 298 ? 22.456 11.080 -60.160 1.00 93.12 298 GLN A C 1
ATOM 2405 O O . GLN A 1 298 ? 23.397 11.477 -60.842 1.00 93.12 298 GLN A O 1
ATOM 2410 N N . SER A 1 299 ? 21.312 11.761 -60.050 1.00 94.12 299 SER A N 1
ATOM 2411 C CA . SER A 1 299 ? 21.098 13.039 -60.736 1.00 94.12 299 SER A CA 1
ATOM 2412 C C . SER A 1 299 ? 22.109 14.101 -60.291 1.00 94.12 299 SER A C 1
ATOM 2414 O O . SER A 1 299 ? 22.698 14.772 -61.133 1.00 94.12 299 SER A O 1
ATOM 2416 N N . LYS A 1 300 ? 22.360 14.237 -58.983 1.00 93.75 300 LYS A N 1
ATOM 2417 C CA . LYS A 1 300 ? 23.347 15.198 -58.457 1.00 93.75 300 LYS A CA 1
ATOM 2418 C C . LYS A 1 300 ? 24.774 14.862 -58.895 1.00 93.75 300 LYS A C 1
ATOM 2420 O O . LYS A 1 300 ? 25.525 15.753 -59.267 1.00 93.75 300 LYS A O 1
ATOM 2425 N N . ALA A 1 301 ? 25.145 13.585 -58.887 1.00 92.56 301 ALA A N 1
ATOM 2426 C CA . ALA A 1 301 ? 26.455 13.131 -59.342 1.00 92.56 301 ALA A CA 1
ATOM 2427 C C . ALA A 1 301 ? 26.650 13.339 -60.855 1.00 92.56 301 ALA A C 1
ATOM 2429 O O . ALA A 1 301 ? 27.765 13.606 -61.299 1.00 92.56 301 ALA A O 1
ATOM 2430 N N . GLN A 1 302 ? 25.579 13.243 -61.651 1.00 93.31 302 GLN A N 1
ATOM 2431 C CA . GLN A 1 302 ? 25.610 13.598 -63.072 1.00 93.31 302 GLN A CA 1
ATOM 2432 C C . GLN A 1 302 ? 25.866 15.096 -63.273 1.00 93.31 302 GLN A C 1
ATOM 2434 O O . GLN A 1 302 ? 26.655 15.447 -64.147 1.00 93.31 302 GLN A O 1
ATOM 2439 N N . ASP A 1 303 ? 25.263 15.964 -62.458 1.00 93.25 303 ASP A N 1
ATOM 2440 C CA . ASP A 1 303 ? 25.531 17.407 -62.504 1.00 93.25 303 ASP A CA 1
ATOM 2441 C C . ASP A 1 303 ? 26.996 17.725 -62.146 1.00 93.25 303 ASP A C 1
ATOM 2443 O O . ASP A 1 303 ? 27.627 18.550 -62.810 1.00 93.25 303 ASP A O 1
ATOM 2447 N N . GLU A 1 304 ? 27.565 17.041 -61.145 1.00 92.00 304 GLU A N 1
ATOM 2448 C CA . GLU A 1 304 ? 28.990 17.165 -60.791 1.00 92.00 304 GLU A CA 1
ATOM 2449 C C . GLU A 1 304 ? 29.902 16.672 -61.924 1.00 92.00 304 GLU A C 1
ATOM 2451 O O . GLU A 1 304 ? 30.891 17.327 -62.254 1.00 92.00 304 GLU A O 1
ATOM 2456 N N . PHE A 1 305 ? 29.546 15.565 -62.587 1.00 93.25 305 PHE A N 1
ATOM 2457 C CA . PHE A 1 305 ? 30.265 15.100 -63.773 1.00 93.25 305 PHE A CA 1
ATOM 2458 C C . PHE A 1 305 ? 30.278 16.167 -64.867 1.00 93.25 305 PHE A C 1
ATOM 2460 O O . PHE A 1 305 ? 31.340 16.482 -65.387 1.00 93.25 305 PHE A O 1
ATOM 2467 N N . GLU A 1 306 ? 29.129 16.754 -65.209 1.00 93.00 306 GLU A N 1
ATOM 2468 C CA . GLU A 1 306 ? 29.053 17.799 -66.239 1.00 93.00 306 GLU A CA 1
ATOM 2469 C C . GLU A 1 306 ? 29.842 19.065 -65.854 1.00 93.00 306 GLU A C 1
ATOM 2471 O O . GLU A 1 306 ? 30.309 19.792 -66.732 1.00 93.00 306 GLU A O 1
ATOM 2476 N N . ALA A 1 307 ? 30.024 19.330 -64.557 1.00 92.19 307 ALA A N 1
ATOM 2477 C CA . ALA A 1 307 ? 30.844 20.435 -64.071 1.00 92.19 307 ALA A CA 1
ATOM 2478 C C . ALA A 1 307 ? 32.357 20.153 -64.155 1.00 92.19 307 ALA A C 1
ATOM 2480 O O . ALA A 1 307 ? 33.128 21.073 -64.440 1.00 92.19 307 ALA A O 1
ATOM 2481 N N . GLU A 1 308 ? 32.786 18.911 -63.907 1.00 91.81 308 GLU A N 1
ATOM 2482 C CA . GLU A 1 308 ? 34.199 18.502 -63.935 1.00 91.81 308 GLU A CA 1
ATOM 2483 C C . GLU A 1 308 ? 34.672 17.972 -65.299 1.00 91.81 308 GLU A C 1
ATOM 2485 O O . GLU A 1 308 ? 35.877 17.908 -65.550 1.00 91.81 308 GLU A O 1
ATOM 2490 N N . PHE A 1 309 ? 33.757 17.589 -66.192 1.00 93.12 309 PHE A N 1
ATOM 2491 C CA . PHE A 1 309 ? 34.086 16.959 -67.466 1.00 93.12 309 PHE A CA 1
ATOM 2492 C C . PHE A 1 309 ? 34.773 17.937 -68.429 1.00 93.12 309 PHE A C 1
ATOM 2494 O O . PHE A 1 309 ? 34.154 18.835 -69.002 1.00 93.12 309 PHE A O 1
ATOM 2501 N N . ASP A 1 310 ? 36.067 17.717 -68.661 1.00 94.00 310 ASP A N 1
ATOM 2502 C CA . ASP A 1 310 ? 36.823 18.424 -69.689 1.00 94.00 310 ASP A CA 1
ATOM 2503 C C . ASP A 1 310 ? 36.697 17.698 -71.038 1.00 94.00 310 ASP A C 1
ATOM 2505 O O . ASP A 1 310 ? 37.322 16.663 -71.294 1.00 94.00 310 ASP A O 1
ATOM 2509 N N . GLU A 1 311 ? 35.887 18.271 -71.932 1.00 92.25 311 GLU A N 1
ATOM 2510 C CA . GLU A 1 311 ? 35.682 17.745 -73.284 1.00 92.25 311 GLU A CA 1
ATOM 2511 C C . GLU A 1 311 ? 37.003 17.623 -74.069 1.00 92.25 311 GLU A C 1
ATOM 2513 O O . GLU A 1 311 ? 37.159 16.697 -74.867 1.00 92.25 311 GLU A O 1
ATOM 2518 N N . GLN A 1 312 ? 37.982 18.509 -73.840 1.00 92.75 312 GLN A N 1
ATOM 2519 C CA . GLN A 1 312 ? 39.272 18.461 -74.536 1.00 92.75 312 GLN A CA 1
ATOM 2520 C C . GLN A 1 312 ? 40.141 17.307 -74.042 1.00 92.75 312 GLN A C 1
ATOM 2522 O O . GLN A 1 312 ? 40.784 16.637 -74.854 1.00 92.75 312 GLN A O 1
ATOM 2527 N N . GLU A 1 313 ? 40.159 17.058 -72.732 1.00 93.75 313 GLU A N 1
ATOM 2528 C CA . GLU A 1 313 ? 40.868 15.914 -72.154 1.00 93.75 313 GLU A CA 1
ATOM 2529 C C . GLU A 1 313 ? 40.259 14.599 -72.653 1.00 93.75 313 GLU A C 1
ATOM 2531 O O . GLU A 1 313 ? 40.984 13.726 -73.135 1.00 93.75 313 GLU A O 1
ATOM 2536 N N . PHE A 1 314 ? 38.927 14.498 -72.669 1.00 93.38 314 PHE A N 1
ATOM 2537 C CA . PHE A 1 314 ? 38.230 13.330 -73.206 1.00 93.38 314 PHE A CA 1
ATOM 2538 C C . PHE A 1 314 ? 38.548 13.087 -74.688 1.00 93.38 314 PHE A C 1
ATOM 2540 O O . PHE A 1 314 ? 38.879 11.966 -75.080 1.00 93.38 314 PHE A O 1
ATOM 2547 N N . GLN A 1 315 ? 38.515 14.133 -75.520 1.00 91.50 315 GLN A N 1
ATOM 2548 C CA . GLN A 1 315 ? 38.907 14.029 -76.929 1.00 91.50 315 GLN A CA 1
ATOM 2549 C C . GLN A 1 315 ? 40.355 13.546 -77.078 1.00 91.50 315 GLN A C 1
ATOM 2551 O O . GLN A 1 315 ? 40.642 12.698 -77.928 1.00 91.50 315 GLN A O 1
ATOM 2556 N N . GLN A 1 316 ? 41.268 14.043 -76.242 1.00 93.19 316 GLN A N 1
ATOM 2557 C CA . GLN A 1 316 ? 42.672 13.642 -76.254 1.00 93.19 316 GLN A CA 1
ATOM 2558 C C . GLN A 1 316 ? 42.856 12.163 -75.879 1.00 93.19 316 GLN A C 1
ATOM 2560 O O . GLN A 1 316 ? 43.616 11.459 -76.550 1.00 93.19 316 GLN A O 1
ATOM 2565 N N . GLU A 1 317 ? 42.131 11.664 -74.880 1.00 92.56 317 GLU A N 1
ATOM 2566 C CA . GLU A 1 317 ? 42.139 10.245 -74.510 1.00 92.56 317 GLU A CA 1
ATOM 2567 C C . GLU A 1 317 ? 41.600 9.346 -75.635 1.00 92.56 317 GLU A C 1
ATOM 2569 O O . GLU A 1 317 ? 42.199 8.313 -75.951 1.00 92.56 317 GLU A O 1
ATOM 2574 N N . LEU A 1 318 ? 40.521 9.756 -76.311 1.00 93.62 318 LEU A N 1
ATOM 2575 C CA . LEU A 1 318 ? 39.993 9.022 -77.463 1.00 93.62 318 LEU A CA 1
ATOM 2576 C C . LEU A 1 318 ? 41.000 8.968 -78.621 1.00 93.62 318 LEU A C 1
ATOM 2578 O O . LEU A 1 318 ? 41.136 7.923 -79.270 1.00 93.62 318 LEU A O 1
ATOM 2582 N N . ILE A 1 319 ? 41.735 10.061 -78.878 1.00 93.06 319 ILE A N 1
ATOM 2583 C CA . ILE A 1 319 ? 42.821 10.091 -79.875 1.00 93.06 319 ILE A CA 1
ATOM 2584 C C . ILE A 1 319 ? 43.876 9.050 -79.502 1.00 93.06 319 ILE A C 1
ATOM 2586 O O . ILE A 1 319 ? 44.292 8.256 -80.348 1.00 93.06 319 ILE A O 1
ATOM 2590 N N . GLU A 1 320 ? 44.297 9.021 -78.240 1.00 94.06 320 GLU A N 1
ATOM 2591 C CA . GLU A 1 320 ? 45.306 8.081 -77.749 1.00 94.06 320 GLU A CA 1
ATOM 2592 C C . GLU A 1 320 ? 44.843 6.626 -77.848 1.00 94.06 320 GLU A C 1
ATOM 2594 O O . GLU A 1 320 ? 45.618 5.766 -78.278 1.00 94.06 320 GLU A O 1
ATOM 2599 N N . MET A 1 321 ? 43.567 6.351 -77.572 1.00 93.94 321 MET A N 1
ATOM 2600 C CA . MET A 1 321 ? 42.964 5.034 -77.771 1.00 93.94 321 MET A CA 1
ATOM 2601 C C . MET A 1 321 ? 43.012 4.596 -79.244 1.00 93.94 321 MET A C 1
ATOM 2603 O O . MET A 1 321 ? 43.400 3.466 -79.548 1.00 93.94 321 MET A O 1
ATOM 2607 N N . GLN A 1 322 ? 42.660 5.479 -80.182 1.00 94.75 322 GLN A N 1
ATOM 2608 C CA . GLN A 1 322 ? 42.706 5.184 -81.620 1.00 94.75 322 GLN A CA 1
ATOM 2609 C C . GLN A 1 322 ? 44.143 4.992 -82.129 1.00 94.75 322 GLN A C 1
ATOM 2611 O O . GLN A 1 322 ? 44.405 4.119 -82.963 1.00 94.75 322 GLN A O 1
ATOM 2616 N N . VAL A 1 323 ? 45.092 5.759 -81.591 1.00 94.69 323 VAL A N 1
ATOM 2617 C CA . VAL A 1 323 ? 46.523 5.578 -81.867 1.00 94.69 323 VAL A CA 1
ATOM 2618 C C . VAL A 1 323 ? 47.010 4.223 -81.352 1.00 94.69 323 VAL A C 1
ATOM 2620 O O . VAL A 1 323 ? 47.724 3.517 -82.066 1.00 94.69 323 VAL A O 1
ATOM 2623 N N . ALA A 1 324 ? 46.579 3.800 -80.161 1.00 93.38 324 ALA A N 1
ATOM 2624 C CA . ALA A 1 324 ? 46.896 2.477 -79.621 1.00 93.38 324 ALA A CA 1
ATOM 2625 C C . ALA A 1 324 ? 46.339 1.330 -80.490 1.00 93.38 324 ALA A C 1
ATOM 2627 O O . ALA A 1 324 ? 46.927 0.249 -80.538 1.00 93.38 324 ALA A O 1
ATOM 2628 N N . GLN A 1 325 ? 45.257 1.577 -81.235 1.00 94.88 325 GLN A N 1
ATOM 2629 C CA . GLN A 1 325 ? 44.687 0.651 -82.223 1.00 94.88 325 GLN A CA 1
ATOM 2630 C C . GLN A 1 325 ? 45.412 0.671 -83.584 1.00 94.88 325 GLN A C 1
ATOM 2632 O O . GLN A 1 325 ? 45.032 -0.058 -84.501 1.00 94.88 325 GLN A O 1
ATOM 2637 N N . GLY A 1 326 ? 46.486 1.455 -83.719 1.00 94.88 326 GLY A N 1
ATOM 2638 C CA . GLY A 1 326 ? 47.376 1.452 -84.880 1.00 94.88 326 GLY A CA 1
ATOM 2639 C C . GLY A 1 326 ? 47.106 2.540 -85.919 1.00 94.88 326 GLY A C 1
ATOM 2640 O O . GLY A 1 326 ? 47.763 2.527 -86.961 1.00 94.88 326 GLY A O 1
ATOM 2641 N N . LYS A 1 327 ? 46.186 3.482 -85.664 1.00 95.31 327 LYS A N 1
ATOM 2642 C CA . LYS A 1 327 ? 46.041 4.689 -86.497 1.00 95.31 327 LYS A CA 1
ATOM 2643 C C . LYS A 1 327 ? 47.199 5.656 -86.232 1.00 95.31 327 LYS A C 1
ATOM 2645 O O . LYS A 1 327 ? 47.701 5.741 -85.111 1.00 95.31 327 LYS A O 1
ATOM 2650 N N . SER A 1 328 ? 47.634 6.410 -87.242 1.00 96.00 328 SER A N 1
ATOM 2651 C CA . SER A 1 328 ? 48.493 7.571 -86.974 1.00 96.00 328 SER A CA 1
ATOM 2652 C C . SER A 1 328 ? 47.704 8.643 -86.214 1.00 96.00 328 SER A C 1
ATOM 2654 O O . SER A 1 328 ? 46.476 8.674 -86.268 1.00 96.00 328 SER A O 1
ATOM 2656 N N . ARG A 1 329 ? 48.393 9.533 -85.494 1.00 94.00 329 ARG A N 1
ATOM 2657 C CA . ARG A 1 329 ? 47.725 10.578 -84.702 1.00 94.00 329 ARG A CA 1
ATOM 2658 C C . ARG A 1 329 ? 46.844 11.494 -85.561 1.00 94.00 329 ARG A C 1
ATOM 2660 O O . ARG A 1 329 ? 45.718 11.764 -85.174 1.00 94.00 329 ARG A O 1
ATOM 2667 N N . GLU A 1 330 ? 47.321 11.885 -86.742 1.00 94.44 330 GLU A N 1
ATOM 2668 C CA . GLU A 1 330 ? 46.555 12.697 -87.702 1.00 94.44 330 GLU A CA 1
ATOM 2669 C C . GLU A 1 330 ? 45.305 11.954 -88.215 1.00 94.44 330 GLU A C 1
ATOM 2671 O O . GLU A 1 330 ? 44.236 12.548 -88.329 1.00 94.44 330 GLU A O 1
ATOM 2676 N N . GLU A 1 331 ? 45.405 10.642 -88.477 1.00 93.69 331 GLU A N 1
ATOM 2677 C CA . GLU A 1 331 ? 44.250 9.811 -88.857 1.00 93.69 331 GLU A CA 1
ATOM 2678 C C . GLU A 1 331 ? 43.261 9.622 -87.700 1.00 93.69 331 GLU A C 1
ATOM 2680 O O . GLU A 1 331 ? 42.057 9.575 -87.936 1.00 93.69 331 GLU A O 1
ATOM 2685 N N . ALA A 1 332 ? 43.746 9.505 -86.461 1.00 93.31 332 ALA A N 1
ATOM 2686 C CA . ALA A 1 332 ? 42.914 9.418 -85.264 1.00 93.31 332 ALA A CA 1
ATOM 2687 C C . ALA A 1 332 ? 42.162 10.732 -85.004 1.00 93.31 332 ALA A C 1
ATOM 2689 O O . ALA A 1 332 ? 40.957 10.698 -84.781 1.00 93.31 332 ALA A O 1
ATOM 2690 N N . GLU A 1 333 ? 42.849 11.873 -85.102 1.00 92.62 333 GLU A N 1
ATOM 2691 C CA . GLU A 1 333 ? 42.263 13.212 -84.974 1.00 92.62 333 GLU A CA 1
ATOM 2692 C C . GLU A 1 333 ? 41.206 13.470 -86.059 1.00 92.62 333 GLU A C 1
ATOM 2694 O O . GLU A 1 333 ? 40.096 13.888 -85.739 1.00 92.62 333 GLU A O 1
ATOM 2699 N N . ALA A 1 334 ? 41.496 13.157 -87.328 1.00 91.50 334 ALA A N 1
ATOM 2700 C CA . ALA A 1 334 ? 40.530 13.305 -88.420 1.00 91.50 334 ALA A CA 1
ATOM 2701 C C . ALA A 1 334 ? 39.314 12.376 -88.258 1.00 91.50 334 ALA A C 1
ATOM 2703 O O . ALA A 1 334 ? 38.179 12.811 -88.437 1.00 91.50 334 ALA A O 1
ATOM 2704 N N . PHE A 1 335 ? 39.545 11.116 -87.873 1.00 91.75 335 PHE A N 1
ATOM 2705 C CA . PHE A 1 335 ? 38.482 10.143 -87.614 1.00 91.75 335 PHE A CA 1
ATOM 2706 C C . PHE A 1 335 ? 37.571 10.578 -86.464 1.00 91.75 335 PHE A C 1
ATOM 2708 O O . PHE A 1 335 ? 36.354 10.454 -86.568 1.00 91.75 335 PHE A O 1
ATOM 2715 N N . LEU A 1 336 ? 38.148 11.089 -85.376 1.00 90.62 336 LEU A N 1
ATOM 2716 C CA . LEU A 1 336 ? 37.381 11.575 -84.234 1.00 90.62 336 LEU A CA 1
ATOM 2717 C C . LEU A 1 336 ? 36.641 12.860 -84.559 1.00 90.62 336 LEU A C 1
ATOM 2719 O O . LEU A 1 336 ? 35.498 12.990 -84.156 1.00 90.62 336 LEU A O 1
ATOM 2723 N N . TYR A 1 337 ? 37.240 13.770 -85.326 1.00 91.25 337 TYR A N 1
ATOM 2724 C CA . TYR A 1 337 ? 36.560 14.982 -85.770 1.00 91.25 337 TYR A CA 1
ATOM 2725 C C . TYR A 1 337 ? 35.308 14.663 -86.601 1.00 91.25 337 TYR A C 1
ATOM 2727 O O . TYR A 1 337 ? 34.249 15.237 -86.355 1.00 91.25 337 TYR A O 1
ATOM 2735 N N . GLU A 1 338 ? 35.402 13.715 -87.540 1.00 89.69 338 GLU A N 1
ATOM 2736 C CA . GLU A 1 338 ? 34.242 13.233 -88.303 1.00 89.69 338 GLU A CA 1
ATOM 2737 C C . GLU A 1 338 ? 33.215 12.544 -87.395 1.00 89.69 338 GLU A C 1
ATOM 2739 O O . GLU A 1 338 ? 32.035 12.880 -87.438 1.00 89.69 338 GLU A O 1
ATOM 2744 N N . ALA A 1 339 ? 33.657 11.640 -86.519 1.00 88.31 339 ALA A N 1
ATOM 2745 C CA . ALA A 1 339 ? 32.763 10.908 -85.629 1.00 88.31 339 ALA A CA 1
ATOM 2746 C C . ALA A 1 339 ? 32.077 11.811 -84.579 1.00 88.31 339 ALA A C 1
ATOM 2748 O O . ALA A 1 339 ? 30.939 11.541 -84.204 1.00 88.31 339 ALA A O 1
ATOM 2749 N N . TRP A 1 340 ? 32.726 12.893 -84.136 1.00 87.31 340 TRP A N 1
ATOM 2750 C CA . TRP A 1 340 ? 32.155 13.892 -83.224 1.00 87.31 340 TRP A CA 1
ATOM 2751 C C . TRP A 1 340 ? 31.113 14.761 -83.933 1.00 87.31 340 TRP A C 1
ATOM 2753 O O . TRP A 1 340 ? 30.041 15.006 -83.390 1.00 87.31 340 TRP A O 1
ATOM 2763 N N . LEU A 1 341 ? 31.395 15.184 -85.173 1.00 88.56 341 LEU A N 1
ATOM 2764 C CA . LEU A 1 341 ? 30.440 15.930 -86.003 1.00 88.56 341 LEU A CA 1
ATOM 2765 C C . LEU A 1 341 ? 29.187 15.118 -86.343 1.00 88.56 341 LEU A C 1
ATOM 2767 O O . LEU A 1 341 ? 28.115 15.697 -86.510 1.00 88.56 341 LEU A O 1
ATOM 2771 N N . GLU A 1 342 ? 29.328 13.802 -86.477 1.00 91.50 342 GLU A N 1
ATOM 2772 C CA . GLU A 1 342 ? 28.222 12.882 -86.749 1.00 91.50 342 GLU A CA 1
ATOM 2773 C C . GLU A 1 342 ? 27.520 12.376 -85.478 1.00 91.50 342 GLU A C 1
ATOM 2775 O O . GLU A 1 342 ? 26.596 11.576 -85.605 1.00 91.50 342 GLU A O 1
ATOM 2780 N N . GLU A 1 343 ? 27.937 12.821 -84.282 1.00 88.19 343 GLU A N 1
ATOM 2781 C CA . GLU A 1 343 ? 27.453 12.310 -82.985 1.00 88.19 343 GLU A CA 1
ATOM 2782 C C . GLU A 1 343 ? 27.438 10.775 -82.950 1.00 88.19 343 GLU A C 1
ATOM 2784 O O . GLU A 1 343 ? 26.449 10.139 -82.591 1.00 88.19 343 GLU A O 1
ATOM 2789 N N . SER A 1 344 ? 28.537 10.164 -83.397 1.00 90.81 344 SER A N 1
ATOM 2790 C CA . SER A 1 344 ? 28.592 8.723 -83.612 1.00 90.81 344 SER A CA 1
ATOM 2791 C C . SER A 1 344 ? 28.207 7.951 -82.347 1.00 90.81 344 SER A C 1
ATOM 2793 O O . SER A 1 344 ? 28.749 8.218 -81.273 1.00 90.81 344 SER A O 1
ATOM 2795 N N . ASP A 1 345 ? 27.326 6.952 -82.490 1.00 91.81 345 ASP A N 1
ATOM 2796 C CA . ASP A 1 345 ? 26.772 6.165 -81.375 1.00 91.81 345 ASP A CA 1
ATOM 2797 C C . ASP A 1 345 ? 27.846 5.656 -80.399 1.00 91.81 345 ASP A C 1
ATOM 2799 O O . ASP A 1 345 ? 27.620 5.604 -79.194 1.00 91.81 345 ASP A O 1
ATOM 2803 N N . TRP A 1 346 ? 29.036 5.299 -80.897 1.00 91.06 346 TRP A N 1
ATOM 2804 C CA . TRP A 1 346 ? 30.118 4.783 -80.055 1.00 91.06 346 TRP A CA 1
ATOM 2805 C C . TRP A 1 346 ? 30.808 5.869 -79.214 1.00 91.06 346 TRP A C 1
ATOM 2807 O O . TRP A 1 346 ? 31.259 5.570 -78.116 1.00 91.06 346 TRP A O 1
ATOM 2817 N N . ILE A 1 347 ? 30.869 7.120 -79.687 1.00 88.12 347 ILE A N 1
ATOM 2818 C CA . ILE A 1 347 ? 31.399 8.255 -78.912 1.00 88.12 347 ILE A CA 1
ATOM 2819 C C . ILE A 1 347 ? 30.431 8.619 -77.792 1.00 88.12 347 ILE A C 1
ATOM 2821 O O . ILE A 1 347 ? 30.854 8.834 -76.658 1.00 88.12 347 ILE A O 1
ATOM 2825 N N . VAL A 1 348 ? 29.134 8.666 -78.111 1.00 90.00 348 VAL A N 1
ATOM 2826 C CA . VAL A 1 348 ? 28.078 8.899 -77.120 1.00 90.00 348 VAL A CA 1
ATOM 2827 C C . VAL A 1 348 ? 28.078 7.770 -76.088 1.00 90.00 348 VAL A C 1
ATOM 2829 O O . VAL A 1 348 ? 28.029 8.047 -74.895 1.00 90.00 348 VAL A O 1
ATOM 2832 N N . SER A 1 349 ? 28.215 6.514 -76.530 1.00 90.56 349 SER A N 1
ATOM 2833 C CA . SER A 1 349 ? 28.353 5.356 -75.639 1.00 90.56 349 SER A CA 1
ATOM 2834 C C . SER A 1 349 ? 29.566 5.482 -74.720 1.00 90.56 349 SER A C 1
ATOM 2836 O O . SER A 1 349 ? 29.411 5.328 -73.520 1.00 90.56 349 SER A O 1
ATOM 2838 N N . GLU A 1 350 ? 30.749 5.816 -75.242 1.00 91.31 350 GLU A N 1
ATOM 2839 C CA . GLU A 1 350 ? 31.964 5.924 -74.422 1.00 91.31 350 GLU A CA 1
ATOM 2840 C C . GLU A 1 350 ? 31.873 7.079 -73.409 1.00 91.31 350 GLU A C 1
ATOM 2842 O O . GLU A 1 350 ? 32.312 6.949 -72.264 1.00 91.31 350 GLU A O 1
ATOM 2847 N N . ARG A 1 351 ? 31.264 8.211 -73.798 1.00 91.38 351 ARG A N 1
ATOM 2848 C CA . ARG A 1 351 ? 30.976 9.314 -72.869 1.00 91.38 351 ARG A CA 1
ATOM 2849 C C . ARG A 1 351 ? 30.016 8.859 -71.769 1.00 91.38 351 ARG A C 1
ATOM 2851 O O . ARG A 1 351 ? 30.283 9.137 -70.602 1.00 91.38 351 ARG A O 1
ATOM 2858 N N . ASN A 1 352 ? 28.938 8.163 -72.129 1.00 91.69 352 ASN A N 1
ATOM 2859 C CA . ASN A 1 352 ? 27.956 7.652 -71.173 1.00 91.69 352 ASN A CA 1
ATOM 2860 C C . ASN A 1 352 ? 28.577 6.620 -70.222 1.00 91.69 352 ASN A C 1
ATOM 2862 O O . ASN A 1 352 ? 28.342 6.703 -69.024 1.00 91.69 352 ASN A O 1
ATOM 2866 N N . ASP A 1 353 ? 29.420 5.713 -70.720 1.00 92.19 353 ASP A N 1
ATOM 2867 C CA . ASP A 1 353 ? 30.120 4.718 -69.897 1.00 92.19 353 ASP A CA 1
ATOM 2868 C C . ASP A 1 353 ? 31.063 5.403 -68.891 1.00 92.19 353 ASP A C 1
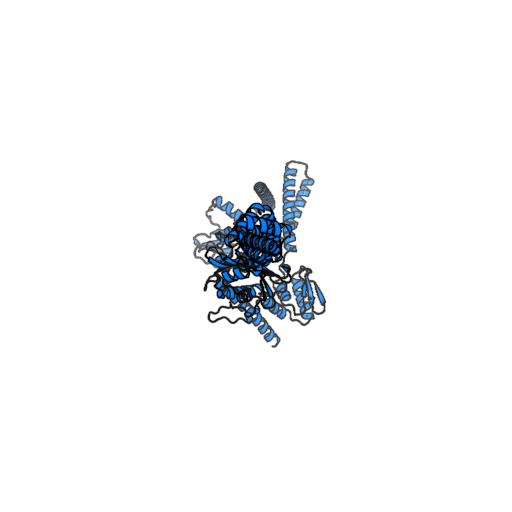ATOM 2870 O O . ASP A 1 353 ? 31.147 5.009 -67.724 1.00 92.19 353 ASP A O 1
ATOM 2874 N N . ARG A 1 354 ? 31.754 6.474 -69.311 1.00 91.88 354 ARG A N 1
ATOM 2875 C CA . ARG A 1 354 ? 32.594 7.285 -68.415 1.00 91.88 354 ARG A CA 1
ATOM 2876 C C . ARG A 1 354 ? 31.764 8.041 -67.385 1.00 91.88 354 ARG A C 1
ATOM 2878 O O . ARG A 1 354 ? 32.166 8.083 -66.225 1.00 91.88 354 ARG A O 1
ATOM 2885 N N . GLN A 1 355 ? 30.638 8.620 -67.794 1.00 93.00 355 GLN A N 1
ATOM 2886 C CA . GLN A 1 355 ? 29.710 9.295 -66.893 1.00 93.00 355 GLN A CA 1
ATOM 2887 C C . GLN A 1 355 ? 29.148 8.317 -65.860 1.00 93.00 355 GLN A C 1
ATOM 2889 O O . GLN A 1 355 ? 29.216 8.596 -64.669 1.00 93.00 355 GLN A O 1
ATOM 2894 N N . GLU A 1 356 ? 28.651 7.155 -66.289 1.00 93.44 356 GLU A N 1
ATOM 2895 C CA . GLU A 1 356 ? 28.124 6.116 -65.403 1.00 93.44 356 GLU A CA 1
ATOM 2896 C C . GLU A 1 356 ? 29.194 5.663 -64.410 1.00 93.44 356 GLU A C 1
ATOM 2898 O O . GLU A 1 356 ? 28.940 5.616 -63.206 1.00 93.44 356 GLU A O 1
ATOM 2903 N N . LYS A 1 357 ? 30.416 5.409 -64.888 1.00 93.56 357 LYS A N 1
ATOM 2904 C CA . LYS A 1 357 ? 31.532 5.042 -64.019 1.00 93.56 357 LYS A CA 1
ATOM 2905 C C . LYS A 1 357 ? 31.877 6.148 -63.021 1.00 93.56 357 LYS A C 1
ATOM 2907 O O . LYS A 1 357 ? 32.039 5.846 -61.846 1.00 93.56 357 LYS A O 1
ATOM 2912 N N . PHE A 1 358 ? 31.974 7.403 -63.460 1.00 93.44 358 PHE A N 1
ATOM 2913 C CA . PHE A 1 358 ? 32.251 8.536 -62.573 1.00 93.44 358 PHE A CA 1
ATOM 2914 C C . PHE A 1 358 ? 31.161 8.690 -61.511 1.00 93.44 358 PHE A C 1
ATOM 2916 O O . PHE A 1 358 ? 31.473 8.800 -60.332 1.00 93.44 358 PHE A O 1
ATOM 2923 N N . VAL A 1 359 ? 29.889 8.634 -61.913 1.00 92.19 359 VAL A N 1
ATOM 2924 C CA . VAL A 1 359 ? 28.734 8.711 -61.009 1.00 92.19 359 VAL A CA 1
ATOM 2925 C C . VAL A 1 359 ? 28.790 7.596 -59.968 1.00 92.19 359 VAL A C 1
ATOM 2927 O O . VAL A 1 359 ? 28.628 7.858 -58.779 1.00 92.19 359 VAL A O 1
ATOM 2930 N N . GLN A 1 360 ? 29.074 6.362 -60.388 1.00 92.69 360 GLN A N 1
ATOM 2931 C CA . GLN A 1 360 ? 29.211 5.229 -59.475 1.00 92.69 360 GLN A CA 1
ATOM 2932 C C . GLN A 1 360 ? 30.416 5.376 -58.542 1.00 92.69 360 GLN A C 1
ATOM 2934 O O . GLN A 1 360 ? 30.288 5.121 -57.348 1.00 92.69 360 GLN A O 1
ATOM 2939 N N . ASP A 1 361 ? 31.572 5.803 -59.047 1.00 92.31 361 ASP A N 1
ATOM 2940 C CA . ASP A 1 361 ? 32.769 6.021 -58.229 1.00 92.31 361 ASP A CA 1
ATOM 2941 C C . ASP A 1 361 ? 32.547 7.157 -57.210 1.00 92.31 361 ASP A C 1
ATOM 2943 O O . ASP A 1 361 ? 32.998 7.058 -56.068 1.00 92.31 361 ASP A O 1
ATOM 2947 N N . LEU A 1 362 ? 31.806 8.205 -57.585 1.00 92.38 362 LEU A N 1
ATOM 2948 C CA . LEU A 1 362 ? 31.479 9.335 -56.717 1.00 92.38 362 LEU A CA 1
ATOM 2949 C C . LEU A 1 362 ? 30.483 8.938 -55.613 1.00 92.38 362 LEU A C 1
ATOM 2951 O O . LEU A 1 362 ? 30.708 9.254 -54.443 1.00 92.38 362 LEU A O 1
ATOM 2955 N N . ILE A 1 363 ? 29.421 8.203 -55.963 1.00 91.56 363 ILE A N 1
ATOM 2956 C CA . ILE A 1 363 ? 28.418 7.694 -55.009 1.00 91.56 363 ILE A CA 1
ATOM 2957 C C . ILE A 1 363 ? 29.018 6.643 -54.065 1.00 91.56 363 ILE A C 1
ATOM 2959 O O . ILE A 1 363 ? 28.687 6.625 -52.885 1.00 91.56 363 ILE A O 1
ATOM 2963 N N . ASN A 1 364 ? 29.907 5.777 -54.552 1.00 91.31 364 ASN A N 1
ATOM 2964 C CA . ASN A 1 364 ? 30.559 4.760 -53.719 1.00 91.31 364 ASN A CA 1
ATOM 2965 C C . ASN A 1 364 ? 31.794 5.295 -52.966 1.00 91.31 364 ASN A C 1
ATOM 2967 O O . ASN A 1 364 ? 32.454 4.539 -52.250 1.00 91.31 364 ASN A O 1
ATOM 2971 N N . GLY A 1 365 ? 32.149 6.565 -53.172 1.00 92.12 365 GLY A N 1
ATOM 2972 C CA . GLY A 1 365 ? 33.264 7.243 -52.521 1.00 92.12 365 GLY A CA 1
ATOM 2973 C C . GLY A 1 365 ? 32.830 8.116 -51.343 1.00 92.12 365 GLY A C 1
ATOM 2974 O O . GLY A 1 365 ? 31.674 8.129 -50.926 1.00 92.12 365 GLY A O 1
ATOM 2975 N N . SER A 1 366 ? 33.769 8.922 -50.837 1.00 91.25 366 SER A N 1
ATOM 2976 C CA . SER A 1 366 ? 33.527 9.792 -49.677 1.00 91.25 366 SER A CA 1
ATOM 2977 C C . SER A 1 366 ? 32.430 10.831 -49.910 1.00 91.25 366 SER A C 1
ATOM 2979 O O . SER A 1 366 ? 31.768 11.232 -48.962 1.00 91.25 366 SER A O 1
ATOM 2981 N N . TRP A 1 367 ? 32.226 11.272 -51.158 1.00 92.88 367 TRP A N 1
ATOM 2982 C CA . TRP A 1 367 ? 31.147 12.204 -51.489 1.00 92.88 367 TRP A CA 1
ATOM 2983 C C . TRP A 1 367 ? 29.780 11.580 -51.215 1.00 92.88 367 TRP A C 1
ATOM 2985 O O . TRP A 1 367 ? 28.960 12.196 -50.536 1.00 92.88 367 TRP A O 1
ATOM 2995 N N . GLY A 1 368 ? 29.547 10.358 -51.703 1.00 88.31 368 GLY A N 1
ATOM 2996 C CA . GLY A 1 368 ? 28.300 9.644 -51.462 1.00 88.31 368 GLY A CA 1
ATOM 2997 C C . GLY A 1 368 ? 28.105 9.325 -49.986 1.00 88.31 368 GLY A C 1
ATOM 2998 O O . GLY A 1 368 ? 27.025 9.598 -49.468 1.00 88.31 368 GLY A O 1
ATOM 2999 N N . ASP A 1 369 ? 29.150 8.865 -49.288 1.00 88.81 369 ASP A N 1
ATOM 3000 C CA . ASP A 1 369 ? 29.113 8.661 -47.832 1.00 88.81 369 ASP A CA 1
ATOM 3001 C C . ASP A 1 369 ? 28.663 9.933 -47.091 1.00 88.81 369 ASP A C 1
ATOM 3003 O O . ASP A 1 369 ? 27.746 9.873 -46.274 1.00 88.81 369 ASP A O 1
ATOM 3007 N N . GLU A 1 370 ? 29.217 11.103 -47.431 1.00 90.56 370 GLU A N 1
ATOM 3008 C CA . GLU A 1 370 ? 28.797 12.386 -46.852 1.00 90.56 370 GLU A CA 1
ATOM 3009 C C . GLU A 1 370 ? 27.331 12.727 -47.165 1.00 90.56 370 GLU A C 1
ATOM 3011 O O . GLU A 1 370 ? 26.637 13.292 -46.316 1.00 90.56 370 GLU A O 1
ATOM 3016 N N . GLN A 1 371 ? 26.832 12.401 -48.366 1.00 90.88 371 GLN A N 1
ATOM 3017 C CA . GLN A 1 371 ? 25.422 12.632 -48.692 1.00 90.88 371 GLN A CA 1
ATOM 3018 C C . GLN A 1 371 ? 24.497 11.692 -47.907 1.00 90.88 371 GLN A C 1
ATOM 3020 O O . GLN A 1 371 ? 23.486 12.160 -47.380 1.00 90.88 371 GLN A O 1
ATOM 3025 N N . PHE A 1 372 ? 24.849 10.404 -47.805 1.00 88.56 372 PHE A N 1
ATOM 3026 C CA . PHE A 1 372 ? 24.116 9.412 -47.017 1.00 88.56 372 PHE A CA 1
ATOM 3027 C C . PHE A 1 372 ? 24.078 9.804 -45.541 1.00 88.56 372 PHE A C 1
ATOM 3029 O O . PHE A 1 372 ? 23.006 9.817 -44.946 1.00 88.56 372 PHE A O 1
ATOM 3036 N N . GLU A 1 373 ? 25.216 10.187 -44.959 1.00 88.00 373 GLU A N 1
ATOM 3037 C CA . GLU A 1 373 ? 25.290 10.644 -43.568 1.00 88.00 373 GLU A CA 1
ATOM 3038 C C . GLU A 1 373 ? 24.466 11.911 -43.331 1.00 88.00 373 GLU A C 1
ATOM 3040 O O . GLU A 1 373 ? 23.799 12.035 -42.303 1.00 88.00 373 GLU A O 1
ATOM 3045 N N . ARG A 1 374 ? 24.496 12.865 -44.269 1.00 90.38 374 ARG A N 1
ATOM 3046 C CA . ARG A 1 374 ? 23.726 14.108 -44.149 1.00 90.38 374 ARG A CA 1
ATOM 3047 C C . ARG A 1 374 ? 22.223 13.848 -44.194 1.00 90.38 374 ARG A C 1
ATOM 3049 O O . ARG A 1 374 ? 21.501 14.439 -43.398 1.00 90.38 374 ARG A O 1
ATOM 3056 N N . GLU A 1 375 ? 21.765 12.992 -45.102 1.00 92.06 375 GLU A N 1
ATOM 3057 C CA . GLU A 1 375 ? 20.352 12.620 -45.211 1.00 92.06 375 GLU A CA 1
ATOM 3058 C C . GLU A 1 375 ? 19.899 11.779 -44.013 1.00 92.06 375 GLU A C 1
ATOM 3060 O O . GLU A 1 375 ? 18.858 12.060 -43.428 1.00 92.06 375 GLU A O 1
ATOM 3065 N N . ALA A 1 376 ? 20.709 10.810 -43.577 1.00 88.38 376 ALA A N 1
ATOM 3066 C CA . ALA A 1 376 ? 20.437 10.009 -42.386 1.00 88.38 376 ALA A CA 1
ATOM 3067 C C . ALA A 1 376 ? 20.303 10.880 -41.135 1.00 88.38 376 ALA A C 1
ATOM 3069 O O . ALA A 1 376 ? 19.343 10.741 -40.380 1.00 88.38 376 ALA A O 1
ATOM 3070 N N . ARG A 1 377 ? 21.227 11.833 -40.951 1.00 87.31 377 ARG A N 1
ATOM 3071 C CA . ARG A 1 377 ? 21.157 12.809 -39.861 1.00 87.31 377 ARG A CA 1
ATOM 3072 C C . ARG A 1 377 ? 19.912 13.677 -39.973 1.00 87.31 377 ARG A C 1
ATOM 3074 O O . ARG A 1 377 ? 19.250 13.882 -38.969 1.00 87.31 377 ARG A O 1
ATOM 3081 N N . TRP A 1 378 ? 19.579 14.160 -41.170 1.00 92.38 378 TRP A N 1
ATOM 3082 C CA . TRP A 1 378 ? 18.364 14.946 -41.371 1.00 92.38 378 TRP A CA 1
ATOM 3083 C C . TRP A 1 378 ? 17.108 14.140 -41.007 1.00 92.38 378 TRP A C 1
ATOM 3085 O O . TRP A 1 378 ? 16.261 14.658 -40.286 1.00 92.38 378 TRP A O 1
ATOM 3095 N N . ARG A 1 379 ? 17.002 12.869 -41.417 1.00 88.81 379 ARG A N 1
ATOM 3096 C CA . ARG A 1 379 ? 15.875 11.997 -41.042 1.00 88.81 379 ARG A CA 1
ATOM 3097 C C . ARG A 1 379 ? 15.816 11.742 -39.536 1.00 88.81 379 ARG A C 1
ATOM 3099 O O . ARG A 1 379 ? 14.734 11.830 -38.972 1.00 88.81 379 ARG A O 1
ATOM 3106 N N . ALA A 1 380 ? 16.957 11.507 -38.889 1.00 86.81 380 ALA A N 1
ATOM 3107 C CA . ALA A 1 380 ? 17.031 11.337 -37.438 1.00 86.81 380 ALA A CA 1
ATOM 3108 C C . ALA A 1 380 ? 16.660 12.623 -36.672 1.00 86.81 380 ALA A C 1
ATOM 3110 O O . ALA A 1 380 ? 15.926 12.566 -35.697 1.00 86.81 380 ALA A O 1
ATOM 3111 N N . GLU A 1 381 ? 17.100 13.797 -37.137 1.00 88.44 381 GLU A N 1
ATOM 3112 C CA . GLU A 1 381 ? 16.759 15.102 -36.541 1.00 88.44 381 GLU A CA 1
ATOM 3113 C C . GLU A 1 381 ? 15.285 15.500 -36.744 1.00 88.44 381 GLU A C 1
ATOM 3115 O O . GLU A 1 381 ? 14.781 16.364 -36.029 1.00 88.44 381 GLU A O 1
ATOM 3120 N N . ASN A 1 382 ? 14.605 14.914 -37.735 1.00 90.69 382 ASN A N 1
ATOM 3121 C CA . ASN A 1 382 ? 13.178 15.132 -38.005 1.00 90.69 382 ASN A CA 1
ATOM 3122 C C . ASN A 1 382 ? 12.301 13.973 -37.511 1.00 90.69 382 ASN A C 1
ATOM 3124 O O . ASN A 1 382 ? 11.108 13.957 -37.810 1.00 90.69 382 ASN A O 1
ATOM 3128 N N . PHE A 1 383 ? 12.879 13.023 -36.777 1.00 89.50 383 PHE A N 1
ATOM 3129 C CA . PHE A 1 383 ? 12.133 11.985 -36.084 1.00 89.50 383 PHE A CA 1
ATOM 3130 C C . PHE A 1 383 ? 11.396 12.649 -34.919 1.00 89.50 383 PHE A C 1
ATOM 3132 O O . PHE A 1 383 ? 12.024 13.308 -34.088 1.00 89.50 383 PHE A O 1
ATOM 3139 N N . ASP A 1 384 ? 10.066 12.582 -34.903 1.00 93.75 384 ASP A N 1
ATOM 3140 C CA . ASP A 1 384 ? 9.303 13.234 -33.843 1.00 93.75 384 ASP A CA 1
ATOM 3141 C C . ASP A 1 384 ? 9.348 12.430 -32.530 1.00 93.75 384 ASP A C 1
ATOM 3143 O O . ASP A 1 384 ? 9.849 11.303 -32.465 1.00 93.75 384 ASP A O 1
ATOM 3147 N N . GLU A 1 385 ? 8.899 13.054 -31.441 1.00 93.38 385 GLU A N 1
ATOM 3148 C CA . GLU A 1 385 ? 8.944 12.451 -30.105 1.00 93.38 385 GLU A CA 1
ATOM 3149 C C . GLU A 1 385 ? 8.054 11.196 -30.002 1.00 93.38 385 GLU A C 1
ATOM 3151 O O . GLU A 1 385 ? 8.422 10.247 -29.305 1.00 93.38 385 GLU A O 1
ATOM 3156 N N . ASP A 1 386 ? 6.927 11.154 -30.724 1.00 92.25 386 ASP A N 1
ATOM 3157 C CA . ASP A 1 386 ? 5.997 10.017 -30.727 1.00 92.25 386 ASP A CA 1
ATOM 3158 C C . ASP A 1 386 ? 6.613 8.814 -31.461 1.00 92.25 386 ASP A C 1
ATOM 3160 O O . ASP A 1 386 ? 6.570 7.683 -30.962 1.00 92.25 386 ASP A O 1
ATOM 3164 N N . ASP A 1 387 ? 7.244 9.056 -32.610 1.00 93.50 387 ASP A N 1
ATOM 3165 C CA . ASP A 1 387 ? 7.989 8.055 -33.368 1.00 93.50 387 ASP A CA 1
ATOM 3166 C C . ASP A 1 387 ? 9.197 7.558 -32.559 1.00 93.50 387 ASP A C 1
ATOM 3168 O O . ASP A 1 387 ? 9.451 6.352 -32.511 1.00 93.50 387 ASP A O 1
ATOM 3172 N N . SER A 1 388 ? 9.903 8.454 -31.856 1.00 92.50 388 SER A N 1
ATOM 3173 C CA . SER A 1 388 ? 11.033 8.109 -30.974 1.00 92.50 388 SER A CA 1
ATOM 3174 C C . SER A 1 388 ? 10.601 7.188 -29.831 1.00 92.50 388 SER A C 1
ATOM 3176 O O . SER A 1 388 ? 11.251 6.177 -29.557 1.00 92.50 388 SER A O 1
ATOM 3178 N N . LEU A 1 389 ? 9.467 7.492 -29.193 1.00 90.19 389 LEU A N 1
ATOM 3179 C CA . LEU A 1 389 ? 8.852 6.642 -28.172 1.00 90.19 389 LEU A CA 1
ATOM 3180 C C . LEU A 1 389 ? 8.459 5.275 -28.732 1.00 90.19 389 LEU A C 1
ATOM 3182 O O . LEU A 1 389 ? 8.705 4.250 -28.093 1.00 90.19 389 LEU A O 1
ATOM 3186 N N . GLN A 1 390 ? 7.841 5.242 -29.912 1.00 90.75 390 GLN A N 1
ATOM 3187 C CA . GLN A 1 390 ? 7.430 3.991 -30.540 1.00 90.75 390 GLN A CA 1
ATOM 3188 C C . GLN A 1 390 ? 8.644 3.132 -30.915 1.00 90.75 390 GLN A C 1
ATOM 3190 O O . GLN A 1 390 ? 8.660 1.941 -30.611 1.00 90.75 390 GLN A O 1
ATOM 3195 N N . PHE A 1 391 ? 9.692 3.741 -31.471 1.00 92.25 391 PHE A N 1
ATOM 3196 C CA . PHE A 1 391 ? 10.963 3.080 -31.749 1.00 92.25 391 PHE A CA 1
ATOM 3197 C C . PHE A 1 391 ? 11.590 2.495 -30.478 1.00 92.25 391 PHE A C 1
ATOM 3199 O O . PHE A 1 391 ? 12.048 1.350 -30.480 1.00 92.25 391 PHE A O 1
ATOM 3206 N N . ALA A 1 392 ? 11.578 3.257 -29.381 1.00 90.69 392 ALA A N 1
ATOM 3207 C CA . ALA A 1 392 ? 12.098 2.811 -28.096 1.00 90.69 392 ALA A CA 1
ATOM 3208 C C . ALA A 1 392 ? 11.336 1.588 -27.557 1.00 90.69 392 ALA A C 1
ATOM 3210 O O . ALA A 1 392 ? 11.963 0.650 -27.062 1.00 90.69 392 ALA A O 1
ATOM 3211 N N . ARG A 1 393 ? 10.001 1.564 -27.696 1.00 87.69 393 ARG A N 1
ATOM 3212 C CA . ARG A 1 393 ? 9.157 0.408 -27.335 1.00 87.69 393 ARG A CA 1
ATOM 3213 C C . ARG A 1 393 ? 9.451 -0.807 -28.203 1.00 87.69 393 ARG A C 1
ATOM 3215 O O . ARG A 1 393 ? 9.654 -1.894 -27.675 1.00 87.69 393 ARG A O 1
ATOM 3222 N N . ASP A 1 394 ? 9.492 -0.627 -29.519 1.00 91.38 394 ASP A N 1
ATOM 3223 C CA . ASP A 1 394 ? 9.661 -1.733 -30.467 1.00 91.38 394 ASP A CA 1
ATOM 3224 C C . ASP A 1 394 ? 11.032 -2.418 -30.332 1.00 91.38 394 ASP A C 1
ATOM 3226 O O . ASP A 1 394 ? 11.163 -3.604 -30.639 1.00 91.38 394 ASP A O 1
ATOM 3230 N N . ASN A 1 395 ? 12.033 -1.693 -29.824 1.00 90.50 395 ASN A N 1
ATOM 3231 C CA . ASN A 1 395 ? 13.383 -2.200 -29.579 1.00 90.50 395 ASN A CA 1
ATOM 3232 C C . ASN A 1 395 ? 13.670 -2.545 -28.103 1.00 90.50 395 ASN A C 1
ATOM 3234 O O . ASN A 1 395 ? 14.799 -2.908 -27.781 1.00 90.50 395 ASN A O 1
ATOM 3238 N N . GLY A 1 396 ? 12.677 -2.454 -27.209 1.00 88.00 396 GLY A N 1
ATOM 3239 C CA . GLY A 1 396 ? 12.811 -2.832 -25.796 1.00 88.00 396 GLY A CA 1
ATOM 3240 C C . GLY A 1 396 ? 13.630 -1.865 -24.929 1.00 88.00 396 GLY A C 1
ATOM 3241 O O . GLY A 1 396 ? 13.932 -2.182 -23.785 1.00 88.00 396 GLY A O 1
ATOM 3242 N N . TYR A 1 397 ? 13.965 -0.663 -25.414 1.00 86.81 397 TYR A N 1
ATOM 3243 C CA . TYR A 1 397 ? 14.701 0.339 -24.622 1.00 86.81 397 TYR A CA 1
ATOM 3244 C C . TYR A 1 397 ? 13.921 0.825 -23.398 1.00 86.81 397 TYR A C 1
ATOM 3246 O O . TYR A 1 397 ? 14.516 1.309 -22.438 1.00 86.81 397 TYR A O 1
ATOM 3254 N N . LEU A 1 398 ? 12.589 0.733 -23.442 1.00 83.50 398 LEU A N 1
ATOM 3255 C CA . LEU A 1 398 ? 11.733 1.121 -22.322 1.00 83.50 398 LEU A CA 1
ATOM 3256 C C . LEU A 1 398 ? 11.496 -0.021 -21.326 1.00 83.50 398 LEU A C 1
ATOM 3258 O O . LEU A 1 398 ? 11.000 0.248 -20.235 1.00 83.50 398 LEU A O 1
ATOM 3262 N N . ASP A 1 399 ? 11.859 -1.259 -21.674 1.00 78.75 399 ASP A N 1
ATOM 3263 C CA . ASP A 1 399 ? 11.645 -2.425 -20.810 1.00 78.75 399 ASP A CA 1
ATOM 3264 C C . ASP A 1 399 ? 12.570 -2.373 -19.579 1.00 78.75 399 ASP A C 1
ATOM 3266 O O . ASP A 1 399 ? 12.151 -2.708 -18.472 1.00 78.75 399 ASP A O 1
ATOM 3270 N N . ASP A 1 400 ? 13.797 -1.869 -19.769 1.00 66.75 400 ASP A N 1
ATOM 3271 C CA . ASP A 1 400 ? 14.860 -1.793 -18.755 1.00 66.75 400 ASP A CA 1
ATOM 3272 C C . ASP A 1 400 ? 14.907 -0.452 -17.997 1.00 66.75 400 ASP A C 1
ATOM 3274 O O . ASP A 1 400 ? 15.755 -0.250 -17.126 1.00 66.75 400 ASP A O 1
ATOM 3278 N N . LEU A 1 401 ? 14.026 0.504 -18.309 1.00 69.81 401 LEU A N 1
ATOM 3279 C CA . LEU A 1 401 ? 13.968 1.788 -17.606 1.00 69.81 401 LEU A CA 1
ATOM 3280 C C . LEU A 1 401 ? 13.297 1.632 -16.228 1.00 69.81 401 LEU A C 1
ATOM 3282 O O . LEU A 1 401 ? 12.172 2.089 -16.063 1.00 69.81 401 LEU A O 1
ATOM 3286 N N . ASP A 1 402 ? 13.989 0.963 -15.286 1.00 56.44 402 ASP A N 1
ATOM 3287 C CA . ASP A 1 402 ? 14.054 0.985 -13.792 1.00 56.44 402 ASP A CA 1
ATOM 3288 C C . ASP A 1 402 ? 12.890 1.553 -12.933 1.00 56.44 402 ASP A C 1
ATOM 3290 O O . ASP A 1 402 ? 13.013 1.834 -11.737 1.00 56.44 402 ASP A O 1
ATOM 3294 N N . GLY A 1 403 ? 11.714 1.737 -13.504 1.00 58.97 403 GLY A N 1
ATOM 3295 C CA . GLY A 1 403 ? 10.577 2.407 -12.890 1.00 58.97 403 GLY A CA 1
ATOM 3296 C C . GLY A 1 403 ? 9.269 1.680 -13.118 1.00 58.97 403 GLY A C 1
ATOM 3297 O O . GLY A 1 403 ? 8.280 2.074 -12.508 1.00 58.97 403 GLY A O 1
ATOM 3298 N N . THR A 1 404 ? 9.247 0.625 -13.937 1.00 76.81 404 THR A N 1
ATOM 3299 C CA . THR A 1 404 ? 8.045 -0.195 -14.076 1.00 76.81 404 THR A CA 1
ATOM 3300 C C . THR A 1 404 ? 7.756 -0.892 -12.753 1.00 76.81 404 THR A C 1
ATOM 3302 O O . THR A 1 404 ? 8.651 -1.255 -11.979 1.00 76.81 404 THR A O 1
ATOM 3305 N N . THR A 1 405 ? 6.475 -1.071 -12.468 1.00 84.69 405 THR A N 1
ATOM 3306 C CA . THR A 1 405 ? 6.028 -1.790 -11.279 1.00 84.69 405 THR A CA 1
ATOM 3307 C C . THR A 1 405 ? 6.567 -3.214 -11.303 1.00 84.69 405 THR A C 1
ATOM 3309 O O . THR A 1 405 ? 7.010 -3.724 -10.274 1.00 84.69 405 THR A O 1
ATOM 3312 N N . SER A 1 406 ? 6.594 -3.821 -12.491 1.00 85.00 406 SER A N 1
ATOM 3313 C CA . SER A 1 406 ? 7.128 -5.159 -12.732 1.00 85.00 406 SER A CA 1
ATOM 3314 C C . SER A 1 406 ? 8.618 -5.288 -12.372 1.00 85.00 406 SER A C 1
ATOM 3316 O O . SER A 1 406 ? 8.972 -6.209 -11.636 1.00 85.00 406 SER A O 1
ATOM 3318 N N . ALA A 1 407 ? 9.475 -4.347 -12.790 1.00 84.00 407 ALA A N 1
ATOM 3319 C CA . ALA A 1 407 ? 10.900 -4.361 -12.438 1.00 84.00 407 ALA A CA 1
ATOM 3320 C C . ALA A 1 407 ? 11.112 -4.241 -10.920 1.00 84.00 407 ALA A C 1
ATOM 3322 O O . ALA A 1 407 ? 11.834 -5.034 -10.318 1.00 84.00 407 ALA A O 1
ATOM 3323 N N . ARG A 1 408 ? 10.396 -3.321 -10.260 1.00 88.75 408 ARG A N 1
ATOM 3324 C CA . ARG A 1 408 ? 10.482 -3.157 -8.798 1.00 88.75 408 ARG A CA 1
ATOM 3325 C C . ARG A 1 408 ? 9.968 -4.377 -8.036 1.00 88.75 408 ARG A C 1
ATOM 3327 O O . ARG A 1 408 ? 10.505 -4.723 -6.988 1.00 88.75 408 ARG A O 1
ATOM 3334 N N . MET A 1 409 ? 8.934 -5.048 -8.544 1.00 92.69 409 MET A N 1
ATOM 3335 C CA . MET A 1 409 ? 8.475 -6.323 -7.988 1.00 92.69 409 MET A CA 1
ATOM 3336 C C . MET A 1 409 ? 9.547 -7.412 -8.103 1.00 92.69 409 MET A C 1
ATOM 3338 O O . MET A 1 409 ? 9.754 -8.150 -7.139 1.00 92.69 409 MET A O 1
ATOM 3342 N N . GLU A 1 410 ? 10.254 -7.493 -9.234 1.00 91.12 410 GLU A N 1
ATOM 3343 C CA . GLU A 1 410 ? 11.364 -8.432 -9.424 1.00 91.12 410 GLU A CA 1
ATOM 3344 C C . GLU A 1 410 ? 12.529 -8.142 -8.465 1.00 91.12 410 GLU A C 1
ATOM 3346 O O . GLU A 1 410 ? 13.020 -9.068 -7.815 1.00 91.12 410 GLU A O 1
ATOM 3351 N N . GLU A 1 411 ? 12.910 -6.873 -8.282 1.00 89.62 411 GLU A N 1
ATOM 3352 C CA . GLU A 1 411 ? 13.929 -6.462 -7.300 1.00 89.62 411 GLU A CA 1
ATOM 3353 C C . GLU A 1 411 ? 13.560 -6.858 -5.864 1.00 89.62 411 GLU A C 1
ATOM 3355 O O . GLU A 1 411 ? 14.416 -7.279 -5.082 1.00 89.62 411 GLU A O 1
ATOM 3360 N N . LEU A 1 412 ? 12.274 -6.757 -5.521 1.00 94.06 412 LEU A N 1
ATOM 3361 C CA . LEU A 1 412 ? 11.729 -7.173 -4.228 1.00 94.06 412 LEU A CA 1
ATOM 3362 C C . LEU A 1 412 ? 11.522 -8.695 -4.131 1.00 94.06 412 LEU A C 1
ATOM 3364 O O . LEU A 1 412 ? 11.122 -9.185 -3.075 1.00 94.06 412 LEU A O 1
ATOM 3368 N N . ASN A 1 413 ? 11.789 -9.449 -5.203 1.00 95.62 413 ASN A N 1
ATOM 3369 C CA . ASN A 1 413 ? 11.510 -10.879 -5.321 1.00 95.62 413 ASN A CA 1
ATOM 3370 C C . ASN A 1 413 ? 10.043 -11.213 -4.969 1.00 95.62 413 ASN A C 1
ATOM 3372 O O . ASN A 1 413 ? 9.764 -12.152 -4.220 1.00 95.62 413 ASN A O 1
ATOM 3376 N N . LEU A 1 414 ? 9.107 -10.418 -5.493 1.00 95.19 414 LEU A N 1
ATOM 3377 C CA . LEU A 1 414 ? 7.667 -10.581 -5.302 1.00 95.19 414 LEU A CA 1
ATOM 3378 C C . LEU A 1 414 ? 6.984 -10.943 -6.615 1.00 95.19 414 LEU A C 1
ATOM 3380 O O . LEU A 1 414 ? 7.156 -10.280 -7.635 1.00 95.19 414 LEU A O 1
ATOM 3384 N N . SER A 1 415 ? 6.133 -11.961 -6.571 1.00 95.06 415 SER A N 1
ATOM 3385 C CA . SER A 1 415 ? 5.214 -12.274 -7.659 1.00 95.06 415 SER A CA 1
ATOM 3386 C C . SER A 1 415 ? 3.849 -11.612 -7.454 1.00 95.06 415 SER A C 1
ATOM 3388 O O . SER A 1 415 ? 3.472 -11.196 -6.356 1.00 95.06 415 SER A O 1
ATOM 3390 N N . GLN A 1 416 ? 3.053 -11.563 -8.522 1.00 94.50 416 GLN A N 1
ATOM 3391 C CA . GLN A 1 416 ? 1.652 -11.144 -8.443 1.00 94.50 416 GLN A CA 1
ATOM 3392 C C . GLN A 1 416 ? 0.834 -12.043 -7.493 1.00 94.50 416 GLN A C 1
ATOM 3394 O O . GLN A 1 416 ? -0.055 -11.557 -6.795 1.00 94.50 416 GLN A O 1
ATOM 3399 N N . ASP A 1 417 ? 1.164 -13.337 -7.429 1.00 93.69 417 ASP A N 1
ATOM 3400 C CA . ASP A 1 417 ? 0.532 -14.309 -6.529 1.00 93.69 417 ASP A CA 1
ATOM 3401 C C . ASP A 1 417 ? 0.849 -14.015 -5.052 1.00 93.69 417 ASP A C 1
ATOM 3403 O O . ASP A 1 417 ? -0.027 -14.157 -4.192 1.00 93.69 417 ASP A O 1
ATOM 3407 N N . ASP A 1 418 ? 2.067 -13.553 -4.755 1.00 94.62 418 ASP A N 1
ATOM 3408 C CA . ASP A 1 418 ? 2.446 -13.137 -3.402 1.00 94.62 418 ASP A CA 1
ATOM 3409 C C . ASP A 1 418 ? 1.617 -11.916 -2.988 1.00 94.62 418 ASP A C 1
ATOM 3411 O O . ASP A 1 418 ? 0.925 -11.946 -1.964 1.00 94.62 418 ASP A O 1
ATOM 3415 N N . LEU A 1 419 ? 1.562 -10.883 -3.839 1.00 94.94 419 LEU A N 1
ATOM 3416 C CA . LEU A 1 419 ? 0.763 -9.678 -3.585 1.00 94.94 419 LEU A CA 1
ATOM 3417 C C . LEU A 1 419 ? -0.727 -9.984 -3.386 1.00 94.94 419 LEU A C 1
ATOM 3419 O O . LEU A 1 419 ? -1.355 -9.407 -2.497 1.00 94.94 419 LEU A O 1
ATOM 3423 N N . ALA A 1 420 ? -1.285 -10.928 -4.146 1.00 93.81 420 ALA A N 1
ATOM 3424 C CA . ALA A 1 420 ? -2.688 -11.325 -4.039 1.00 93.81 420 ALA A CA 1
ATOM 3425 C C . ALA A 1 420 ? -3.066 -11.861 -2.644 1.00 93.81 420 ALA A C 1
ATOM 3427 O O . ALA A 1 420 ? -4.218 -11.736 -2.225 1.00 93.81 420 ALA A O 1
ATOM 3428 N N . THR A 1 421 ? -2.112 -12.442 -1.909 1.00 93.56 421 THR A N 1
ATOM 3429 C CA . THR A 1 421 ? -2.339 -13.017 -0.569 1.00 93.56 421 THR A CA 1
ATOM 3430 C C . THR A 1 421 ? -1.878 -12.101 0.567 1.00 93.56 421 THR A C 1
ATOM 3432 O O . THR A 1 421 ? -2.461 -12.104 1.656 1.00 93.56 421 THR A O 1
ATOM 3435 N N . MET A 1 422 ? -0.873 -11.258 0.313 1.00 93.69 422 MET A N 1
ATOM 3436 C CA . MET A 1 422 ? -0.211 -10.402 1.306 1.00 93.69 422 MET A CA 1
ATOM 3437 C C . MET A 1 422 ? -1.121 -9.378 1.986 1.00 93.69 422 MET A C 1
ATOM 3439 O O . MET A 1 422 ? -0.806 -8.885 3.070 1.00 93.69 422 MET A O 1
ATOM 3443 N N . PHE A 1 423 ? -2.265 -9.062 1.384 1.00 91.19 423 PHE A N 1
ATOM 3444 C CA . PHE A 1 423 ? -3.168 -8.037 1.898 1.00 91.19 423 PHE A CA 1
ATOM 3445 C C . PHE A 1 423 ? -4.248 -8.590 2.815 1.00 91.19 423 PHE A C 1
ATOM 3447 O O . PHE A 1 423 ? -4.960 -7.799 3.425 1.00 91.19 423 PHE A O 1
ATOM 3454 N N . GLY A 1 424 ? -4.343 -9.916 2.968 1.00 89.00 424 GLY A N 1
ATOM 3455 C CA . GLY A 1 424 ? -5.347 -10.562 3.813 1.00 89.00 424 GLY A CA 1
ATOM 3456 C C . GLY A 1 424 ? -6.789 -10.344 3.346 1.00 89.00 424 GLY A C 1
ATOM 3457 O O . GLY A 1 424 ? -7.710 -10.518 4.147 1.00 89.00 424 GLY A O 1
ATOM 3458 N N . LEU A 1 425 ? -6.961 -9.943 2.085 1.00 91.12 425 LEU A N 1
ATOM 3459 C CA . LEU A 1 425 ? -8.234 -9.695 1.413 1.00 91.12 425 LEU A CA 1
ATOM 3460 C C . LEU A 1 425 ? -8.652 -10.919 0.593 1.00 91.12 425 LEU A C 1
ATOM 3462 O O . LEU A 1 425 ? -7.805 -11.724 0.210 1.00 91.12 425 LEU A O 1
ATOM 3466 N N . ASP A 1 426 ? -9.954 -11.052 0.355 1.00 88.88 426 ASP A N 1
ATOM 3467 C CA . ASP A 1 426 ? -10.502 -12.106 -0.498 1.00 88.88 426 ASP A CA 1
ATOM 3468 C C . ASP A 1 426 ? -10.553 -11.692 -1.983 1.00 88.88 426 ASP A C 1
ATOM 3470 O O . ASP A 1 426 ? -10.121 -10.600 -2.361 1.00 88.88 426 ASP A O 1
ATOM 3474 N N . ASP A 1 427 ? -11.070 -12.578 -2.834 1.00 88.19 427 ASP A N 1
ATOM 3475 C CA . ASP A 1 427 ? -11.150 -12.402 -4.289 1.00 88.19 427 ASP A CA 1
ATOM 3476 C C . ASP A 1 427 ? -12.170 -11.352 -4.750 1.00 88.19 427 ASP A C 1
ATOM 3478 O O . ASP A 1 427 ? -12.245 -11.037 -5.939 1.00 88.19 427 ASP A O 1
ATOM 3482 N N . THR A 1 428 ? -12.922 -10.750 -3.827 1.00 88.12 428 THR A N 1
ATOM 3483 C CA . THR A 1 428 ? -13.815 -9.625 -4.125 1.00 88.12 428 THR A CA 1
ATOM 3484 C C . THR A 1 428 ? -13.094 -8.275 -4.141 1.00 88.12 428 THR A C 1
ATOM 3486 O O . THR A 1 428 ? -13.693 -7.261 -4.511 1.00 88.12 428 THR A O 1
ATOM 3489 N N . PHE A 1 429 ? -11.811 -8.246 -3.765 1.00 89.44 429 PHE A N 1
ATOM 3490 C CA . PHE A 1 429 ? -10.984 -7.045 -3.725 1.00 89.44 429 PHE A CA 1
ATOM 3491 C C . PHE A 1 429 ? -10.034 -6.982 -4.926 1.00 89.44 429 PHE A C 1
ATOM 3493 O O . PHE A 1 429 ? -9.401 -7.970 -5.292 1.00 89.44 429 PHE A O 1
ATOM 3500 N N . GLU A 1 430 ? -9.907 -5.787 -5.501 1.00 93.00 430 GLU A N 1
ATOM 3501 C CA . GLU A 1 430 ? -8.967 -5.465 -6.577 1.00 93.00 430 GLU A CA 1
ATOM 3502 C C . GLU A 1 430 ? -7.851 -4.565 -6.030 1.00 93.00 430 GLU A C 1
ATOM 3504 O O . GLU A 1 430 ? -8.103 -3.453 -5.561 1.00 93.00 430 GLU A O 1
ATOM 3509 N N . LEU A 1 431 ? -6.625 -5.078 -6.029 1.00 94.44 431 LEU A N 1
ATOM 3510 C CA . LEU A 1 431 ? -5.412 -4.373 -5.639 1.00 94.44 431 LEU A CA 1
ATOM 3511 C C . LEU A 1 431 ? -4.799 -3.713 -6.871 1.00 94.44 431 LEU A C 1
ATOM 3513 O O . LEU A 1 431 ? -4.484 -4.399 -7.835 1.00 94.44 431 LEU A O 1
ATOM 3517 N N . THR A 1 432 ? -4.558 -2.414 -6.807 1.00 94.44 432 THR A N 1
ATOM 3518 C CA . THR A 1 432 ? -3.750 -1.678 -7.778 1.00 94.44 432 THR A CA 1
ATOM 3519 C C . THR A 1 432 ? -2.311 -1.617 -7.283 1.00 94.44 432 THR A C 1
ATOM 3521 O O . THR A 1 432 ? -2.072 -1.212 -6.143 1.00 94.44 432 THR A O 1
ATOM 3524 N N . VAL A 1 433 ? -1.354 -1.999 -8.124 1.00 94.94 433 VAL A N 1
ATOM 3525 C CA . VAL A 1 433 ? 0.085 -1.942 -7.834 1.00 94.94 433 VAL A CA 1
ATOM 3526 C C . VAL A 1 433 ? 0.720 -0.937 -8.776 1.00 94.94 433 VAL A C 1
ATOM 3528 O O . VAL A 1 433 ? 0.540 -1.052 -9.983 1.00 94.94 433 VAL A O 1
ATOM 3531 N N . LYS A 1 434 ? 1.464 0.021 -8.234 1.00 94.06 434 LYS A N 1
ATOM 3532 C CA . LYS A 1 434 ? 2.185 1.031 -9.011 1.00 94.06 434 LYS A CA 1
ATOM 3533 C C . LYS A 1 434 ? 3.557 1.324 -8.396 1.00 94.06 434 LYS A C 1
ATOM 3535 O O . LYS A 1 434 ? 3.787 0.950 -7.240 1.00 94.06 434 LYS A O 1
ATOM 3540 N N . PRO A 1 435 ? 4.460 2.026 -9.088 1.00 91.75 435 PRO A N 1
ATOM 3541 C CA . PRO A 1 435 ? 5.738 2.422 -8.514 1.00 91.75 435 PRO A CA 1
ATOM 3542 C C . PRO A 1 435 ? 5.521 3.469 -7.404 1.00 91.75 435 PRO A C 1
ATOM 3544 O O . PRO A 1 435 ? 4.691 4.366 -7.538 1.00 91.75 435 PRO A O 1
ATOM 3547 N N . ASP A 1 436 ? 6.255 3.372 -6.290 1.00 93.06 436 ASP A N 1
ATOM 3548 C CA . ASP A 1 436 ? 6.317 4.420 -5.259 1.00 93.06 436 ASP A CA 1
ATOM 3549 C C . ASP A 1 436 ? 7.602 5.244 -5.405 1.00 93.06 436 ASP A C 1
ATOM 3551 O O . ASP A 1 436 ? 8.705 4.745 -5.168 1.00 93.06 436 ASP A O 1
ATOM 3555 N N . GLU A 1 437 ? 7.487 6.502 -5.816 1.00 88.19 437 GLU A N 1
ATOM 3556 C CA . GLU A 1 437 ? 8.643 7.380 -6.045 1.00 88.19 437 GLU A CA 1
ATOM 3557 C C . GLU A 1 437 ? 9.433 7.666 -4.761 1.00 88.19 437 GLU A C 1
ATOM 3559 O O . GLU A 1 437 ? 10.661 7.751 -4.798 1.00 88.19 437 GLU A O 1
ATOM 3564 N N . ASP A 1 438 ? 8.745 7.755 -3.618 1.00 90.81 438 ASP A N 1
ATOM 3565 C CA . ASP A 1 438 ? 9.362 8.140 -2.345 1.00 90.81 438 ASP A CA 1
ATOM 3566 C C . ASP A 1 438 ? 10.324 7.068 -1.823 1.00 90.81 438 ASP A C 1
ATOM 3568 O O . ASP A 1 438 ? 11.390 7.373 -1.289 1.00 90.81 438 ASP A O 1
ATOM 3572 N N . THR A 1 439 ? 9.923 5.801 -1.937 1.00 91.69 439 THR A N 1
ATOM 3573 C CA . THR A 1 439 ? 10.646 4.667 -1.347 1.00 91.69 439 THR A CA 1
ATOM 3574 C C . THR A 1 439 ? 11.449 3.871 -2.366 1.00 91.69 439 THR A C 1
ATOM 3576 O O . THR A 1 439 ? 12.158 2.946 -1.980 1.00 91.69 439 THR A O 1
ATOM 3579 N N . LYS A 1 440 ? 11.330 4.209 -3.660 1.00 90.62 440 LYS A N 1
ATOM 3580 C CA . LYS A 1 440 ? 11.827 3.402 -4.789 1.00 90.62 440 LYS A CA 1
ATOM 3581 C C . LYS A 1 440 ? 11.293 1.964 -4.794 1.00 90.62 440 LYS A C 1
ATOM 3583 O O . LYS A 1 440 ? 11.863 1.100 -5.442 1.00 90.62 440 LYS A O 1
ATOM 3588 N N . GLY A 1 441 ? 10.201 1.708 -4.078 1.00 93.69 441 GLY A N 1
ATOM 3589 C CA . GLY A 1 441 ? 9.525 0.420 -4.031 1.00 93.69 441 GLY A CA 1
ATOM 3590 C C . GLY A 1 441 ? 8.227 0.430 -4.830 1.00 93.69 441 GLY A C 1
ATOM 3591 O O . GLY A 1 441 ? 8.081 1.167 -5.807 1.00 93.69 441 GLY A O 1
ATOM 3592 N N . ILE A 1 442 ? 7.253 -0.356 -4.394 1.00 95.81 442 ILE A N 1
ATOM 3593 C CA . ILE A 1 442 ? 5.906 -0.382 -4.972 1.00 95.81 442 ILE A CA 1
ATOM 3594 C C . ILE A 1 442 ? 4.879 0.129 -3.965 1.00 95.81 442 ILE A C 1
ATOM 3596 O O . ILE A 1 442 ? 4.967 -0.140 -2.765 1.00 95.81 442 ILE A O 1
ATOM 3600 N N . GLN A 1 443 ? 3.874 0.842 -4.458 1.00 96.25 443 GLN A N 1
ATOM 3601 C CA . GLN A 1 443 ? 2.657 1.154 -3.726 1.00 96.25 443 GLN A CA 1
ATOM 3602 C C . GLN A 1 443 ? 1.572 0.166 -4.147 1.00 96.25 443 GLN A C 1
ATOM 3604 O O . GLN A 1 443 ? 1.294 0.003 -5.333 1.00 96.25 443 GLN A O 1
ATOM 3609 N N . VAL A 1 444 ? 0.935 -0.469 -3.170 1.00 95.25 444 VAL A N 1
ATOM 3610 C CA . VAL A 1 444 ? -0.204 -1.358 -3.380 1.00 95.25 444 VAL A CA 1
ATOM 3611 C C . VAL A 1 444 ? -1.407 -0.771 -2.660 1.00 95.25 444 VAL A C 1
ATOM 3613 O O . VAL A 1 444 ? -1.392 -0.593 -1.436 1.00 95.25 444 VAL A O 1
ATOM 3616 N N . ALA A 1 445 ? -2.459 -0.487 -3.413 1.00 93.62 445 ALA A N 1
ATOM 3617 C CA . ALA A 1 445 ? -3.653 0.151 -2.896 1.00 93.62 445 ALA A CA 1
ATOM 3618 C C . ALA A 1 445 ? -4.922 -0.606 -3.289 1.00 93.62 445 ALA A C 1
ATOM 3620 O O . ALA A 1 445 ? -5.053 -1.119 -4.392 1.00 93.62 445 ALA A O 1
ATOM 3621 N N . TRP A 1 446 ? -5.903 -0.612 -2.395 1.00 90.81 446 TRP A N 1
ATOM 3622 C CA . TRP A 1 446 ? -7.294 -0.920 -2.702 1.00 90.81 446 TRP A CA 1
ATOM 3623 C C . TRP A 1 446 ? -8.158 0.261 -2.286 1.00 90.81 446 TRP A C 1
ATOM 3625 O O . TRP A 1 446 ? -8.108 0.685 -1.130 1.00 90.81 446 TRP A O 1
ATOM 3635 N N . ALA A 1 447 ? -8.989 0.758 -3.200 1.00 80.75 447 ALA A N 1
ATOM 3636 C CA . ALA A 1 447 ? -9.967 1.803 -2.923 1.00 80.75 447 ALA A CA 1
ATOM 3637 C C . ALA A 1 447 ? -11.343 1.388 -3.452 1.00 80.75 447 ALA A C 1
ATOM 3639 O O . ALA A 1 447 ? -11.576 1.352 -4.661 1.00 80.75 447 ALA A O 1
ATOM 3640 N N . ALA A 1 448 ? -12.291 1.117 -2.551 1.00 71.88 448 ALA A N 1
ATOM 3641 C CA . ALA A 1 448 ? -13.608 0.616 -2.939 1.00 71.88 448 ALA A CA 1
ATOM 3642 C C . ALA A 1 448 ? -14.371 1.646 -3.802 1.00 71.88 448 ALA A C 1
ATOM 3644 O O . ALA A 1 448 ? -14.856 2.671 -3.305 1.00 71.88 448 ALA A O 1
ATOM 3645 N N . GLY A 1 449 ? -14.479 1.384 -5.110 1.00 63.69 449 GLY A N 1
ATOM 3646 C CA . GLY A 1 449 ? -15.145 2.270 -6.071 1.00 63.69 449 GLY A CA 1
ATOM 3647 C C . GLY A 1 449 ? -14.492 3.652 -6.196 1.00 63.69 449 GLY A C 1
ATOM 3648 O O . GLY A 1 449 ? -15.204 4.644 -6.360 1.00 63.69 449 GLY A O 1
ATOM 3649 N N . GLY A 1 450 ? -13.167 3.739 -6.021 1.00 68.75 450 GLY A N 1
ATOM 3650 C CA . GLY A 1 450 ? -12.409 4.996 -6.097 1.00 68.75 450 GLY A CA 1
ATOM 3651 C C . GLY A 1 450 ? -12.707 5.990 -4.966 1.00 68.75 450 GLY A C 1
ATOM 3652 O O . GLY A 1 450 ? -12.329 7.157 -5.048 1.00 68.75 450 GLY A O 1
ATOM 3653 N N . ASN A 1 451 ? -13.405 5.564 -3.906 1.00 70.38 451 ASN A N 1
ATOM 3654 C CA . ASN A 1 451 ? -13.784 6.426 -2.792 1.00 70.38 451 ASN A CA 1
ATOM 3655 C C . ASN A 1 451 ? -13.308 5.842 -1.462 1.00 70.38 451 ASN A C 1
ATOM 3657 O O . ASN A 1 451 ? -13.915 4.917 -0.924 1.00 70.38 451 ASN A O 1
ATOM 3661 N N . TRP A 1 452 ? -12.291 6.472 -0.872 1.00 73.44 452 TRP A N 1
ATOM 3662 C CA . TRP A 1 452 ? -11.720 6.095 0.426 1.00 73.44 452 TRP A CA 1
ATOM 3663 C C . TRP A 1 452 ? -12.754 5.977 1.557 1.00 73.44 452 TRP A C 1
ATOM 3665 O O . TRP A 1 452 ? -12.556 5.230 2.512 1.00 73.44 452 TRP A O 1
ATOM 3675 N N . LYS A 1 453 ? -13.901 6.669 1.454 1.00 72.94 453 LYS A N 1
ATOM 3676 C CA . LYS A 1 453 ? -14.990 6.579 2.444 1.00 72.94 453 LYS A CA 1
ATOM 3677 C C . LYS A 1 453 ? -15.665 5.208 2.487 1.00 72.94 453 LYS A C 1
ATOM 3679 O O . LYS A 1 453 ? -16.397 4.944 3.441 1.00 72.94 453 LYS A O 1
ATOM 3684 N N . ASN A 1 454 ? -15.481 4.383 1.461 1.00 77.69 454 ASN A N 1
ATOM 3685 C CA . ASN A 1 454 ? -16.026 3.030 1.375 1.00 77.69 454 ASN A CA 1
ATOM 3686 C C . ASN A 1 454 ? -14.995 1.957 1.752 1.00 77.69 454 ASN A C 1
ATOM 3688 O O . ASN A 1 454 ? -15.322 0.775 1.726 1.00 77.69 454 ASN A O 1
ATOM 3692 N N . GLY A 1 455 ? -13.790 2.375 2.135 1.00 82.94 455 GLY A N 1
ATOM 3693 C CA . GLY A 1 455 ? -12.667 1.520 2.467 1.00 82.94 455 GLY A CA 1
ATOM 3694 C C . GLY A 1 455 ? -11.443 1.891 1.635 1.00 82.94 455 GLY A C 1
ATOM 3695 O O . GLY A 1 455 ? -11.558 2.228 0.454 1.00 82.94 455 GLY A O 1
ATOM 3696 N N . LEU A 1 456 ? -10.287 1.883 2.287 1.00 90.50 456 LEU A N 1
ATOM 3697 C CA . LEU A 1 456 ? -8.993 2.183 1.687 1.00 90.50 456 LEU A CA 1
ATOM 3698 C C . LEU A 1 456 ? -7.932 1.375 2.419 1.00 90.50 456 LEU A C 1
ATOM 3700 O O . LEU A 1 456 ? -7.811 1.482 3.638 1.00 90.50 456 LEU A O 1
ATOM 3704 N N . ILE A 1 457 ? -7.157 0.595 1.683 1.00 93.56 457 ILE A N 1
ATOM 3705 C CA . ILE A 1 457 ? -5.939 -0.027 2.191 1.00 93.56 457 ILE A CA 1
ATOM 3706 C C . ILE A 1 457 ? -4.822 0.453 1.286 1.00 93.56 457 ILE A C 1
ATOM 3708 O O . ILE A 1 457 ? -4.913 0.264 0.083 1.00 93.56 457 ILE A O 1
ATOM 3712 N N . ASP A 1 458 ? -3.810 1.087 1.859 1.00 95.06 458 ASP A N 1
ATOM 3713 C CA . ASP A 1 458 ? -2.674 1.641 1.129 1.00 95.06 458 ASP A CA 1
ATOM 3714 C C . ASP A 1 458 ? -1.386 1.237 1.841 1.00 95.06 458 ASP A C 1
ATOM 3716 O O . ASP A 1 458 ? -1.233 1.462 3.053 1.00 95.06 458 ASP A O 1
ATOM 3720 N N . ARG A 1 459 ? -0.500 0.565 1.110 1.00 96.75 459 ARG A N 1
ATOM 3721 C CA . ARG A 1 459 ? 0.756 0.041 1.634 1.00 96.75 459 ARG A CA 1
ATOM 3722 C C . ARG A 1 459 ? 1.885 0.310 0.652 1.00 96.75 459 ARG A C 1
ATOM 3724 O O . ARG A 1 459 ? 1.710 0.176 -0.553 1.00 96.75 459 ARG A O 1
ATOM 3731 N N . LYS A 1 460 ? 3.060 0.614 1.188 1.00 97.25 460 LYS A N 1
ATOM 3732 C CA . LYS A 1 460 ? 4.305 0.770 0.429 1.00 97.25 460 LYS A CA 1
ATOM 3733 C C . LYS A 1 460 ? 5.227 -0.393 0.770 1.00 97.25 460 LYS A C 1
ATOM 3735 O O . LYS A 1 460 ? 5.418 -0.671 1.952 1.00 97.25 460 LYS A O 1
ATOM 3740 N N . ILE A 1 461 ? 5.775 -1.077 -0.225 1.00 97.81 461 ILE A N 1
ATOM 3741 C CA . ILE A 1 461 ? 6.729 -2.177 -0.049 1.00 97.81 461 ILE A CA 1
ATOM 3742 C C . ILE A 1 461 ? 8.048 -1.755 -0.676 1.00 97.81 461 ILE A C 1
ATOM 3744 O O . ILE A 1 461 ? 8.064 -1.380 -1.843 1.00 97.81 461 ILE A O 1
ATOM 3748 N N . TYR A 1 462 ? 9.131 -1.804 0.090 1.00 97.56 462 TYR A N 1
ATOM 3749 C CA . TYR A 1 462 ? 10.438 -1.323 -0.345 1.00 97.56 462 TYR A CA 1
ATOM 3750 C C . TYR A 1 462 ? 11.563 -1.992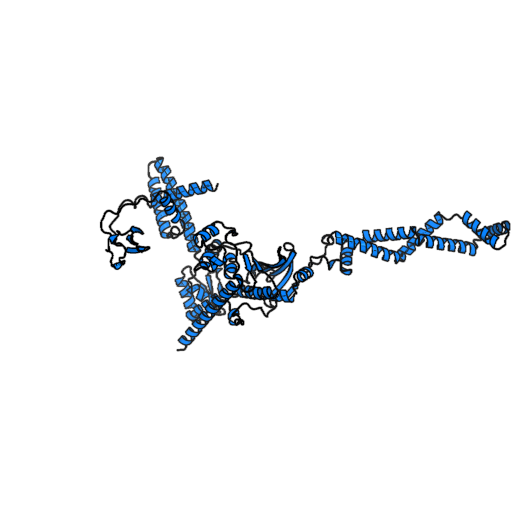 0.444 1.00 97.56 462 TYR A C 1
ATOM 3752 O O . TYR A 1 462 ? 11.323 -2.620 1.477 1.00 97.56 462 TYR A O 1
ATOM 3760 N N . THR A 1 463 ? 12.790 -1.827 -0.038 1.00 97.25 463 THR A N 1
ATOM 3761 C CA . THR A 1 463 ? 14.007 -2.205 0.685 1.00 97.25 463 THR A CA 1
ATOM 3762 C C . THR A 1 463 ? 14.487 -1.001 1.490 1.00 97.25 463 THR A C 1
ATOM 3764 O O . THR A 1 463 ? 14.667 0.076 0.921 1.00 97.25 463 THR A O 1
ATOM 3767 N N . ASP A 1 464 ? 14.645 -1.139 2.806 1.00 96.69 464 ASP A N 1
ATOM 3768 C CA . ASP A 1 464 ? 15.117 -0.040 3.652 1.00 96.69 464 ASP A CA 1
ATOM 3769 C C . ASP A 1 464 ? 16.648 0.129 3.626 1.00 96.69 464 ASP A C 1
ATOM 3771 O O . ASP A 1 464 ? 17.362 -0.572 2.907 1.00 96.69 464 ASP A O 1
ATOM 3775 N N . ASP A 1 465 ? 17.160 1.101 4.389 1.00 96.19 465 ASP A N 1
ATOM 3776 C CA . ASP A 1 465 ? 18.590 1.446 4.414 1.00 96.19 465 ASP A CA 1
ATOM 3777 C C . ASP A 1 465 ? 19.493 0.290 4.893 1.00 96.19 465 ASP A C 1
ATOM 3779 O O . ASP A 1 465 ? 20.691 0.282 4.596 1.00 96.19 465 ASP A O 1
ATOM 3783 N N . ASP A 1 466 ? 18.931 -0.693 5.607 1.00 96.69 466 ASP A N 1
ATOM 3784 C CA . ASP A 1 466 ? 19.638 -1.886 6.081 1.00 96.69 466 ASP A CA 1
ATOM 3785 C C . ASP A 1 466 ? 19.616 -3.031 5.047 1.00 96.69 466 ASP A C 1
ATOM 3787 O O . ASP A 1 466 ? 20.234 -4.080 5.252 1.00 96.69 466 ASP A O 1
ATOM 3791 N N . GLY A 1 467 ? 18.951 -2.828 3.904 1.00 96.56 467 GLY A N 1
ATOM 3792 C CA . GLY A 1 467 ? 18.782 -3.840 2.866 1.00 96.56 467 GLY A CA 1
ATOM 3793 C C . GLY A 1 467 ? 17.667 -4.843 3.170 1.00 96.56 467 GLY A C 1
ATOM 3794 O O . GLY A 1 467 ? 17.605 -5.888 2.520 1.00 96.56 467 GLY A O 1
ATOM 3795 N N . GLU A 1 468 ? 16.808 -4.569 4.156 1.00 97.31 468 GLU A N 1
ATOM 3796 C CA . GLU A 1 468 ? 15.692 -5.441 4.513 1.00 97.31 468 GLU A CA 1
ATOM 3797 C C . GLU A 1 468 ? 14.426 -5.060 3.740 1.00 97.31 468 GLU A C 1
ATOM 3799 O O . GLU A 1 468 ? 14.106 -3.882 3.576 1.00 97.31 468 GLU A O 1
ATOM 3804 N N . ILE A 1 469 ? 13.658 -6.062 3.303 1.00 97.44 469 ILE A N 1
ATOM 3805 C CA . ILE A 1 469 ? 12.345 -5.824 2.698 1.00 97.44 469 ILE A CA 1
ATOM 3806 C C . ILE A 1 469 ? 11.350 -5.497 3.814 1.00 97.44 469 ILE A C 1
ATOM 3808 O O . ILE A 1 469 ? 11.108 -6.300 4.727 1.00 97.44 469 ILE A O 1
ATOM 3812 N N . VAL A 1 470 ? 10.753 -4.313 3.723 1.00 98.06 470 VAL A N 1
ATOM 3813 C CA . VAL A 1 470 ? 9.795 -3.784 4.689 1.00 98.06 470 VAL A CA 1
ATOM 3814 C C . VAL A 1 470 ? 8.490 -3.405 4.007 1.00 98.06 470 VAL A C 1
ATOM 3816 O O . VAL A 1 470 ? 8.440 -3.069 2.824 1.00 98.06 470 VAL A O 1
ATOM 3819 N N . VAL A 1 471 ? 7.410 -3.422 4.782 1.00 98.00 471 VAL A N 1
ATOM 3820 C CA . VAL A 1 471 ? 6.111 -2.917 4.334 1.00 98.00 471 VAL A CA 1
ATOM 3821 C C . VAL A 1 471 ? 5.617 -1.818 5.260 1.00 98.00 471 VAL A C 1
ATOM 3823 O O . VAL A 1 471 ? 5.492 -2.011 6.465 1.00 98.00 471 VAL A O 1
ATOM 3826 N N . LYS A 1 472 ? 5.322 -0.642 4.712 1.00 97.81 472 LYS A N 1
ATOM 3827 C CA . LYS A 1 472 ? 4.739 0.482 5.441 1.00 97.81 472 LYS A CA 1
ATOM 3828 C C . LYS A 1 472 ? 3.234 0.530 5.204 1.00 97.81 472 LYS A C 1
ATOM 3830 O O . LYS A 1 472 ? 2.782 0.680 4.075 1.00 97.81 472 LYS A O 1
ATOM 3835 N N . HIS A 1 473 ? 2.454 0.419 6.273 1.00 97.31 473 HIS A N 1
ATOM 3836 C CA . HIS A 1 473 ? 1.011 0.642 6.266 1.00 97.31 473 HIS A CA 1
ATOM 3837 C C . HIS A 1 473 ? 0.731 2.140 6.379 1.00 97.31 473 HIS A C 1
ATOM 3839 O O . HIS A 1 473 ? 0.912 2.712 7.460 1.00 97.31 473 HIS A O 1
ATOM 3845 N N . ASP A 1 474 ? 0.288 2.750 5.280 1.00 94.19 474 ASP A N 1
ATOM 3846 C CA . ASP A 1 474 ? 0.055 4.194 5.196 1.00 94.19 474 ASP A CA 1
ATOM 3847 C C . ASP A 1 474 ? -1.398 4.537 5.544 1.00 94.19 474 ASP A C 1
ATOM 3849 O O . ASP A 1 474 ? -1.662 5.313 6.464 1.00 94.19 474 ASP A O 1
ATOM 3853 N N . TYR A 1 475 ? -2.358 3.858 4.905 1.00 93.06 475 TYR A N 1
ATOM 3854 C CA . TYR A 1 475 ? -3.780 4.015 5.209 1.00 93.06 475 TYR A CA 1
ATOM 3855 C C . TYR A 1 475 ? -4.487 2.680 5.410 1.00 93.06 475 TYR A C 1
ATOM 3857 O O . TYR A 1 475 ? -4.330 1.730 4.645 1.00 93.06 475 TYR A O 1
ATOM 3865 N N . PHE A 1 476 ? -5.335 2.638 6.438 1.00 94.25 476 PHE A N 1
ATOM 3866 C CA . PHE A 1 476 ? -6.275 1.549 6.660 1.00 94.25 476 PHE A CA 1
ATOM 3867 C C . PHE A 1 476 ? -7.628 2.101 7.108 1.00 94.25 476 PHE A C 1
ATOM 3869 O O . PHE A 1 476 ? -7.807 2.542 8.244 1.00 94.25 476 PHE A O 1
ATOM 3876 N N . TRP A 1 477 ? -8.600 2.029 6.211 1.00 92.62 477 TRP A N 1
ATOM 3877 C CA . TRP A 1 477 ? -9.998 2.338 6.446 1.00 92.62 477 TRP A CA 1
ATOM 3878 C C . TRP A 1 477 ? -10.808 1.093 6.132 1.00 92.62 477 TRP A C 1
ATOM 3880 O O . TRP A 1 477 ? -10.887 0.662 4.982 1.00 92.62 477 TRP A O 1
ATOM 3890 N N . ALA A 1 478 ? -11.418 0.511 7.161 1.00 91.12 478 ALA A N 1
ATOM 3891 C CA . ALA A 1 478 ? -12.341 -0.591 6.956 1.00 91.12 478 ALA A CA 1
ATOM 3892 C C . ALA A 1 478 ? -13.576 -0.108 6.166 1.00 91.12 478 ALA A C 1
ATOM 3894 O O . ALA A 1 478 ? -14.023 1.028 6.375 1.00 91.12 478 ALA A O 1
ATOM 3895 N N . PRO A 1 479 ? -14.162 -0.959 5.303 1.00 90.00 479 PRO A N 1
ATOM 3896 C CA . PRO A 1 479 ? -15.470 -0.689 4.723 1.00 90.00 479 PRO A CA 1
ATOM 3897 C C . PRO A 1 479 ? -16.502 -0.317 5.793 1.00 90.00 479 PRO A C 1
ATOM 3899 O O . PRO A 1 479 ? -16.485 -0.848 6.904 1.00 90.00 479 PRO A O 1
ATOM 3902 N N . LYS A 1 480 ? -17.457 0.561 5.465 1.00 86.12 480 LYS A N 1
ATOM 3903 C CA . LYS A 1 480 ? -18.509 0.982 6.416 1.00 86.12 480 LYS A CA 1
ATOM 3904 C C . LYS A 1 480 ? -19.350 -0.180 6.950 1.00 86.12 480 LYS A C 1
ATOM 3906 O O . LYS A 1 480 ? -19.855 -0.105 8.064 1.00 86.12 480 LYS A O 1
ATOM 3911 N N . ASN A 1 481 ? -19.519 -1.211 6.132 1.00 85.38 481 ASN A N 1
ATOM 3912 C CA . ASN A 1 481 ? -20.255 -2.437 6.421 1.00 85.38 481 ASN A CA 1
ATOM 3913 C C . ASN A 1 481 ? -19.340 -3.590 6.866 1.00 85.38 481 ASN A C 1
ATOM 3915 O O . ASN A 1 481 ? -19.807 -4.722 6.944 1.00 85.38 481 ASN A O 1
ATOM 3919 N N . ALA A 1 482 ? -18.056 -3.331 7.126 1.00 89.75 482 ALA A N 1
ATOM 3920 C CA . ALA A 1 482 ? -17.148 -4.363 7.594 1.00 89.75 482 ALA A CA 1
ATOM 3921 C C . ALA A 1 482 ? -17.589 -4.886 8.965 1.00 89.75 482 ALA A C 1
ATOM 3923 O O . ALA A 1 482 ? -17.942 -4.119 9.866 1.00 89.75 482 ALA A O 1
ATOM 3924 N N . GLU A 1 483 ? -17.538 -6.205 9.133 1.00 90.00 483 GLU A N 1
ATOM 3925 C CA . GLU A 1 483 ? -17.852 -6.826 10.411 1.00 90.00 483 GLU A CA 1
ATOM 3926 C C . GLU A 1 483 ? -16.848 -6.414 11.496 1.00 90.00 483 GLU A C 1
ATOM 3928 O O . GLU A 1 483 ? -15.673 -6.115 11.246 1.00 90.00 483 GLU A O 1
ATOM 3933 N N . SER A 1 484 ? -17.299 -6.444 12.753 1.00 89.12 484 SER A N 1
ATOM 3934 C CA . SER A 1 484 ? -16.394 -6.284 13.890 1.00 89.12 484 SER A CA 1
ATOM 3935 C C . SER A 1 484 ? -15.295 -7.346 13.817 1.00 89.12 484 SER A C 1
ATOM 3937 O O . SER A 1 484 ? -15.579 -8.539 13.749 1.00 89.12 484 SER A O 1
ATOM 3939 N N . GLY A 1 485 ? -14.032 -6.922 13.853 1.00 92.38 485 GLY A N 1
ATOM 3940 C CA . GLY A 1 485 ? -12.876 -7.814 13.720 1.00 92.38 485 GLY A CA 1
ATOM 3941 C C . GLY A 1 485 ? -12.256 -7.868 12.322 1.00 92.38 485 GLY A C 1
ATOM 3942 O O . GLY A 1 485 ? -11.158 -8.405 12.213 1.00 92.38 485 GLY A O 1
ATOM 3943 N N . PHE A 1 486 ? -12.860 -7.246 11.302 1.00 93.88 486 PHE A N 1
ATOM 3944 C CA . PHE A 1 486 ? -12.307 -7.191 9.940 1.00 93.88 486 PHE A CA 1
ATOM 3945 C C . PHE A 1 486 ? -10.849 -6.706 9.901 1.00 93.88 486 PHE A C 1
ATOM 3947 O O . PHE A 1 486 ? -9.991 -7.351 9.310 1.00 93.88 486 PHE A O 1
ATOM 3954 N N . GLY A 1 487 ? -10.523 -5.615 10.606 1.00 94.94 487 GLY A N 1
ATOM 3955 C CA . GLY A 1 487 ? -9.144 -5.111 10.656 1.00 94.94 487 GLY A CA 1
ATOM 3956 C C . GLY A 1 487 ? -8.143 -6.103 11.263 1.00 94.94 487 GLY A C 1
ATOM 3957 O O . GLY A 1 487 ? -7.016 -6.196 10.790 1.00 94.94 487 GLY A O 1
ATOM 3958 N N . LEU A 1 488 ? -8.560 -6.890 12.264 1.00 96.62 488 LEU A N 1
ATOM 3959 C CA . LEU A 1 488 ? -7.724 -7.947 12.844 1.00 96.62 488 LEU A CA 1
ATOM 3960 C C . LEU A 1 488 ? -7.552 -9.119 11.869 1.00 96.62 488 LEU A C 1
ATOM 3962 O O . LEU A 1 488 ? -6.455 -9.660 11.765 1.00 96.62 488 LEU A O 1
ATOM 3966 N N . GLN A 1 489 ? -8.615 -9.506 11.162 1.00 95.44 489 GLN A N 1
ATOM 3967 C CA . GLN A 1 489 ? -8.575 -10.552 10.137 1.00 95.44 489 GLN A CA 1
ATOM 3968 C C . GLN A 1 489 ? -7.584 -10.191 9.033 1.00 95.44 489 GLN A C 1
ATOM 3970 O O . GLN A 1 489 ? -6.636 -10.933 8.786 1.00 95.44 489 GLN A O 1
ATOM 3975 N N . VAL A 1 490 ? -7.765 -9.012 8.436 1.00 95.44 490 VAL A N 1
ATOM 3976 C CA . VAL A 1 490 ? -6.905 -8.493 7.372 1.00 95.44 490 VAL A CA 1
ATOM 3977 C C . VAL A 1 490 ? -5.458 -8.401 7.847 1.00 95.44 490 VAL A C 1
ATOM 3979 O O . VAL A 1 490 ? -4.555 -8.907 7.180 1.00 95.44 490 VAL A O 1
ATOM 3982 N N . PHE A 1 491 ? -5.229 -7.810 9.023 1.00 97.44 491 PHE A N 1
ATOM 3983 C CA . PHE A 1 491 ? -3.881 -7.650 9.555 1.00 97.44 491 PHE A CA 1
ATOM 3984 C C . PHE A 1 491 ? -3.209 -8.996 9.852 1.00 97.44 491 PHE A C 1
ATOM 3986 O O . PHE A 1 491 ? -2.100 -9.222 9.387 1.00 97.44 491 PHE A O 1
ATOM 3993 N N . SER A 1 492 ? -3.871 -9.913 10.563 1.00 97.44 492 SER A N 1
ATOM 3994 C CA . SER A 1 492 ? -3.279 -11.212 10.927 1.00 97.44 492 SER A CA 1
ATOM 3995 C C . SER A 1 492 ? -2.932 -12.079 9.714 1.00 97.44 492 SER A C 1
ATOM 3997 O O . SER A 1 492 ? -1.845 -12.655 9.681 1.00 97.44 492 SER A O 1
ATOM 3999 N N . ARG A 1 493 ? -3.789 -12.108 8.685 1.00 96.06 493 ARG A N 1
ATOM 4000 C CA . ARG A 1 493 ? -3.485 -12.770 7.406 1.00 96.06 493 ARG A CA 1
ATOM 4001 C C . ARG A 1 493 ? -2.300 -12.110 6.696 1.00 96.06 493 ARG A C 1
ATOM 4003 O O . ARG A 1 493 ? -1.421 -12.813 6.209 1.00 96.06 493 ARG A O 1
ATOM 4010 N N . SER A 1 494 ? -2.241 -10.774 6.706 1.00 96.69 494 SER A N 1
ATOM 4011 C CA . SER A 1 494 ? -1.113 -10.025 6.133 1.00 96.69 494 SER A CA 1
ATOM 4012 C C . SER A 1 494 ? 0.200 -10.359 6.846 1.00 96.69 494 SER A C 1
ATOM 4014 O O . SER A 1 494 ? 1.187 -10.662 6.193 1.00 96.69 494 SER A O 1
ATOM 4016 N N . VAL A 1 495 ? 0.207 -10.392 8.186 1.00 98.00 495 VAL A N 1
ATOM 4017 C CA . VAL A 1 495 ? 1.379 -10.790 8.987 1.00 98.00 495 VAL A CA 1
ATOM 4018 C C . VAL A 1 495 ? 1.869 -12.188 8.604 1.00 98.00 495 VAL A C 1
ATOM 4020 O O . VAL A 1 495 ? 3.074 -12.390 8.454 1.00 98.00 495 VAL A O 1
ATOM 4023 N N . ALA A 1 496 ? 0.956 -13.151 8.436 1.00 96.81 496 ALA A N 1
ATOM 4024 C CA . ALA A 1 496 ? 1.317 -14.505 8.028 1.00 96.81 496 ALA A CA 1
ATOM 4025 C C . ALA A 1 496 ? 2.009 -14.515 6.655 1.00 96.81 496 ALA A C 1
ATOM 4027 O O . ALA A 1 496 ? 3.107 -15.059 6.539 1.00 96.81 496 ALA A O 1
ATOM 4028 N N . ALA A 1 497 ? 1.407 -13.849 5.667 1.00 96.38 497 ALA A N 1
ATOM 4029 C CA . ALA A 1 497 ? 1.913 -13.784 4.300 1.00 96.38 497 ALA A CA 1
ATOM 4030 C C . ALA A 1 497 ? 3.239 -13.011 4.190 1.00 96.38 497 ALA A C 1
ATOM 4032 O O . ALA A 1 497 ? 4.168 -13.479 3.537 1.00 96.38 497 ALA A O 1
ATOM 4033 N N . TYR A 1 498 ? 3.384 -11.872 4.874 1.00 97.62 498 TYR A N 1
ATOM 4034 C CA . TYR A 1 498 ? 4.643 -11.119 4.912 1.00 97.62 498 TYR A CA 1
ATOM 4035 C C . TYR A 1 498 ? 5.783 -11.945 5.500 1.00 97.62 498 TYR A C 1
ATOM 4037 O O . TYR A 1 498 ? 6.876 -11.995 4.942 1.00 97.62 498 TYR A O 1
ATOM 4045 N N . ARG A 1 499 ? 5.521 -12.655 6.600 1.00 96.88 499 ARG A N 1
ATOM 4046 C CA . ARG A 1 499 ? 6.510 -13.554 7.195 1.00 96.88 499 ARG A CA 1
ATOM 4047 C C . ARG A 1 499 ? 6.870 -14.702 6.244 1.00 96.88 499 ARG A C 1
ATOM 4049 O O . ARG A 1 499 ? 8.041 -15.061 6.165 1.00 96.88 499 ARG A O 1
ATOM 4056 N N . GLY A 1 500 ? 5.889 -15.268 5.536 1.00 95.69 500 GLY A N 1
ATOM 4057 C CA . GLY A 1 500 ? 6.103 -16.304 4.517 1.00 95.69 500 GLY A CA 1
ATOM 4058 C C . GLY A 1 500 ? 6.987 -15.835 3.356 1.00 95.69 500 GLY A C 1
ATOM 4059 O O . GLY A 1 500 ? 7.797 -16.612 2.858 1.00 95.69 500 GLY A O 1
ATOM 4060 N N . ASN A 1 501 ? 6.903 -14.547 3.014 1.00 95.94 501 ASN A N 1
ATOM 4061 C CA . ASN A 1 501 ? 7.677 -13.890 1.958 1.00 95.94 501 ASN A CA 1
ATOM 4062 C C . ASN A 1 501 ? 8.987 -13.235 2.444 1.00 95.94 501 ASN A C 1
ATOM 4064 O O . ASN A 1 501 ? 9.633 -12.514 1.694 1.00 95.94 501 ASN A O 1
ATOM 4068 N N . GLY A 1 502 ? 9.406 -13.475 3.692 1.00 96.81 502 GLY A N 1
ATOM 4069 C CA . GLY A 1 502 ? 10.716 -13.032 4.186 1.00 96.81 502 GLY A CA 1
ATOM 4070 C C . GLY A 1 502 ? 10.826 -11.549 4.557 1.00 96.81 502 GLY A C 1
ATOM 4071 O O . GLY A 1 502 ? 11.939 -11.050 4.695 1.00 96.81 502 GLY A O 1
ATOM 4072 N N . PHE A 1 503 ? 9.706 -10.852 4.765 1.00 97.94 503 PHE A N 1
ATOM 4073 C CA . PHE A 1 503 ? 9.709 -9.470 5.250 1.00 97.94 503 PHE A CA 1
ATOM 4074 C C . PHE A 1 503 ? 10.264 -9.396 6.674 1.00 97.94 503 PHE A C 1
ATOM 4076 O O . PHE A 1 503 ? 9.911 -10.216 7.529 1.00 97.94 503 PHE A O 1
ATOM 4083 N N . ALA A 1 504 ? 11.073 -8.376 6.953 1.00 98.25 504 ALA A N 1
ATOM 4084 C CA . ALA A 1 504 ? 11.663 -8.190 8.277 1.00 98.25 504 ALA A CA 1
ATOM 4085 C C . ALA A 1 504 ? 10.679 -7.550 9.265 1.00 98.25 504 ALA A C 1
ATOM 4087 O O . ALA A 1 504 ? 10.540 -7.992 10.410 1.00 98.25 504 ALA A O 1
ATOM 4088 N N . LYS A 1 505 ? 9.958 -6.516 8.817 1.00 98.31 505 LYS A N 1
ATOM 4089 C CA . LYS A 1 505 ? 9.065 -5.723 9.667 1.00 98.31 505 LYS A CA 1
ATOM 4090 C C . LYS A 1 505 ? 7.969 -5.001 8.892 1.00 98.31 505 LYS A C 1
ATOM 4092 O O . LYS A 1 505 ? 8.063 -4.780 7.683 1.00 98.31 505 LYS A O 1
ATOM 4097 N N . ILE A 1 506 ? 6.937 -4.596 9.629 1.00 98.50 506 ILE A N 1
ATOM 4098 C CA . ILE A 1 506 ? 5.884 -3.689 9.160 1.00 98.50 506 ILE A CA 1
ATOM 4099 C C . ILE A 1 506 ? 6.067 -2.338 9.850 1.00 98.50 506 ILE A C 1
ATOM 4101 O O . ILE A 1 506 ? 6.176 -2.298 11.072 1.00 98.50 506 ILE A O 1
ATOM 4105 N N . LYS A 1 507 ? 6.043 -1.235 9.104 1.00 98.19 507 LYS A N 1
ATOM 4106 C CA . LYS A 1 507 ? 6.067 0.135 9.642 1.00 98.19 507 LYS A CA 1
ATOM 4107 C C . LYS A 1 507 ? 4.686 0.774 9.538 1.00 98.19 507 LYS A C 1
ATOM 4109 O O . LYS A 1 507 ? 3.924 0.449 8.630 1.00 98.19 507 LYS A O 1
ATOM 4114 N N . THR A 1 508 ? 4.334 1.698 10.426 1.00 97.75 508 THR A N 1
ATOM 4115 C CA . THR A 1 508 ? 3.096 2.479 10.274 1.00 97.75 508 THR A CA 1
ATOM 4116 C C . THR A 1 508 ? 3.153 3.820 10.995 1.00 97.75 508 THR A C 1
ATOM 4118 O O . THR A 1 508 ? 3.773 3.941 12.053 1.00 97.75 508 THR A O 1
ATOM 4121 N N . HIS A 1 509 ? 2.422 4.797 10.452 1.00 96.75 509 HIS A N 1
ATOM 4122 C CA . HIS A 1 509 ? 2.005 5.971 11.207 1.00 96.75 509 HIS A CA 1
ATOM 4123 C C . HIS A 1 509 ? 0.726 5.617 11.973 1.00 96.75 509 HIS A C 1
ATOM 4125 O O . HIS A 1 509 ? -0.376 5.543 11.421 1.00 96.75 509 HIS A O 1
ATOM 4131 N N . ALA A 1 510 ? 0.847 5.433 13.281 1.00 96.38 510 ALA A N 1
ATOM 4132 C CA . ALA A 1 510 ? -0.268 5.099 14.145 1.00 96.38 510 ALA A CA 1
ATOM 4133 C C . ALA A 1 510 ? -1.103 6.341 14.505 1.00 96.38 510 ALA A C 1
ATOM 4135 O O . ALA A 1 510 ? -1.068 6.835 15.624 1.00 96.38 510 ALA A O 1
ATOM 4136 N N . ALA A 1 511 ? -1.872 6.860 13.546 1.00 96.00 511 ALA A N 1
ATOM 4137 C CA . ALA A 1 511 ? -2.612 8.114 13.689 1.00 96.00 511 ALA A CA 1
ATOM 4138 C C . ALA A 1 511 ? -3.673 8.115 14.815 1.00 96.00 511 ALA A C 1
ATOM 4140 O O . ALA A 1 511 ? -4.297 7.095 15.134 1.00 96.00 511 ALA A O 1
ATOM 4141 N N . GLY A 1 512 ? -3.936 9.306 15.360 1.00 95.62 512 GLY A N 1
ATOM 4142 C CA . GLY A 1 512 ? -4.958 9.560 16.381 1.00 95.62 512 GLY A CA 1
ATOM 4143 C C . GLY A 1 512 ? -4.379 9.935 17.742 1.00 95.62 512 GLY A C 1
ATOM 4144 O O . GLY A 1 512 ? -3.185 10.145 17.890 1.00 95.62 512 GLY A O 1
ATOM 4145 N N . SER A 1 513 ? -5.240 10.059 18.745 1.00 96.56 513 SER A N 1
ATOM 4146 C CA . SER A 1 513 ? -4.836 10.224 20.146 1.00 96.56 513 SER A CA 1
ATOM 4147 C C . SER A 1 513 ? -5.997 9.893 21.070 1.00 96.56 513 SER A C 1
ATOM 4149 O O . SER A 1 513 ? -7.163 9.981 20.669 1.00 96.56 513 SER A O 1
ATOM 4151 N N . GLY A 1 514 ? -5.701 9.573 22.326 1.00 93.62 514 GLY A N 1
ATOM 4152 C CA . GLY A 1 514 ? -6.729 9.306 23.323 1.00 93.62 514 GLY A CA 1
ATOM 4153 C C . GLY A 1 514 ? -7.655 10.503 23.540 1.00 93.62 514 GLY A C 1
ATOM 4154 O O . GLY A 1 514 ? -8.872 10.328 23.599 1.00 93.62 514 GLY A O 1
ATOM 4155 N N . LEU A 1 515 ? -7.113 11.725 23.532 1.00 93.12 515 LEU A N 1
ATOM 4156 C CA . LEU A 1 515 ? -7.903 12.956 23.620 1.00 93.12 515 LEU A CA 1
ATOM 4157 C C . LEU A 1 515 ? -8.852 13.116 22.423 1.00 93.12 515 LEU A C 1
ATOM 4159 O O . LEU A 1 515 ? -10.041 13.377 22.607 1.00 93.12 515 LEU A O 1
ATOM 4163 N N . SER A 1 516 ? -8.353 12.922 21.197 1.00 93.31 516 SER A N 1
ATOM 4164 C CA . SER A 1 516 ? -9.183 13.046 19.991 1.00 93.31 516 SER A CA 1
ATOM 4165 C C . SER A 1 516 ? -10.298 11.999 19.949 1.00 93.31 516 SER A C 1
ATOM 4167 O O . SER A 1 516 ? -11.422 12.325 19.573 1.00 93.31 516 SER A O 1
ATOM 4169 N N . LEU A 1 517 ? -10.026 10.772 20.407 1.00 90.31 517 LEU A N 1
ATOM 4170 C CA . LEU A 1 517 ? -11.003 9.686 20.461 1.00 90.31 517 LEU A CA 1
ATOM 4171 C C . LEU A 1 517 ? -12.091 9.933 21.518 1.00 90.31 517 LEU A C 1
ATOM 4173 O O . LEU A 1 517 ? -13.247 9.568 21.304 1.00 90.31 517 LEU A O 1
ATOM 4177 N N . GLN A 1 518 ? -11.738 10.568 22.641 1.00 88.75 518 GLN A N 1
ATOM 4178 C CA . GLN A 1 518 ? -12.701 11.001 23.660 1.00 88.75 518 GLN A CA 1
ATOM 4179 C C . GLN A 1 518 ? -13.607 12.127 23.148 1.00 88.75 518 GLN A C 1
ATOM 4181 O O . GLN A 1 518 ? -14.808 12.115 23.406 1.00 88.75 518 GLN A O 1
ATOM 4186 N N . GLN A 1 519 ? -13.047 13.085 22.406 1.00 90.69 519 GLN A N 1
ATOM 4187 C CA . GLN A 1 519 ? -13.794 14.218 21.850 1.00 90.69 519 GLN A CA 1
ATOM 4188 C C . GLN A 1 519 ? -14.649 13.828 20.641 1.00 90.69 519 GLN A C 1
ATOM 4190 O O . GLN A 1 519 ? -15.727 14.384 20.429 1.00 90.69 519 GLN A O 1
ATOM 4195 N N . ASN A 1 520 ? -14.165 12.886 19.835 1.00 89.25 520 ASN A N 1
ATOM 4196 C CA . ASN A 1 520 ? -14.822 12.413 18.633 1.00 89.25 520 ASN A CA 1
ATOM 4197 C C . ASN A 1 520 ? -14.639 10.892 18.496 1.00 89.25 520 ASN A C 1
ATOM 4199 O O . ASN A 1 520 ? -13.584 10.433 18.062 1.00 89.25 520 ASN A O 1
ATOM 4203 N N . PRO A 1 521 ? -15.690 10.089 18.740 1.00 82.00 521 PRO A N 1
ATOM 4204 C CA . PRO A 1 521 ? -15.638 8.639 18.549 1.00 82.00 521 PRO A CA 1
ATOM 4205 C C . PRO A 1 521 ? -15.360 8.185 17.105 1.00 82.00 521 PRO A C 1
ATOM 4207 O O . PRO A 1 521 ? -15.132 6.999 16.886 1.00 82.00 521 PRO A O 1
ATOM 4210 N N . LYS A 1 522 ? -15.442 9.094 16.120 1.00 85.25 522 LYS A N 1
ATOM 4211 C CA . LYS A 1 522 ? -15.079 8.861 14.711 1.00 85.25 522 LYS A CA 1
ATOM 4212 C C . LYS A 1 522 ? -13.634 9.286 14.393 1.00 85.25 522 LYS A C 1
ATOM 4214 O O . LYS A 1 522 ? -13.242 9.225 13.231 1.00 85.25 522 LYS A O 1
ATOM 4219 N N . ALA A 1 523 ? -12.867 9.769 15.375 1.00 92.12 523 ALA A N 1
ATOM 4220 C CA . ALA A 1 523 ? -11.446 10.053 15.200 1.00 92.12 523 ALA A CA 1
ATOM 4221 C C . ALA A 1 523 ? -10.670 8.765 14.894 1.00 92.12 523 ALA A C 1
ATOM 4223 O O . ALA A 1 523 ? -11.097 7.663 15.249 1.00 92.12 523 ALA A O 1
ATOM 4224 N N . MET A 1 524 ? -9.516 8.914 14.242 1.00 93.69 524 MET A N 1
ATOM 4225 C CA . MET A 1 524 ? -8.627 7.787 13.974 1.00 93.69 524 MET A CA 1
ATOM 4226 C C . MET A 1 524 ? -8.162 7.159 15.291 1.00 93.69 524 MET A C 1
ATOM 4228 O O . MET A 1 524 ? -7.858 7.853 16.260 1.00 93.69 524 MET A O 1
ATOM 4232 N N . ASN A 1 525 ? -8.112 5.833 15.322 1.00 96.00 525 ASN A N 1
ATOM 4233 C CA . ASN A 1 525 ? -7.751 5.044 16.497 1.00 96.00 525 ASN A CA 1
ATOM 4234 C C . ASN A 1 525 ? -6.515 4.162 16.241 1.00 96.00 525 ASN A C 1
ATOM 4236 O O . ASN A 1 525 ? -6.341 3.152 16.930 1.00 96.00 525 ASN A O 1
ATOM 4240 N N . GLY A 1 526 ? -5.685 4.521 15.256 1.00 96.56 526 GLY A N 1
ATOM 4241 C CA . GLY A 1 526 ? -4.479 3.786 14.872 1.00 96.56 526 GLY A CA 1
ATOM 4242 C C . GLY A 1 526 ? -3.484 3.684 16.025 1.00 96.56 526 GLY A C 1
ATOM 4243 O O . GLY A 1 526 ? -3.051 2.580 16.340 1.00 96.56 526 GLY A O 1
ATOM 4244 N N . PHE A 1 527 ? -3.236 4.794 16.730 1.00 97.50 527 PHE A N 1
ATOM 4245 C CA . PHE A 1 527 ? -2.332 4.868 17.892 1.00 97.50 527 PHE A CA 1
ATOM 4246 C C . PHE A 1 527 ? -2.593 3.777 18.946 1.00 97.50 527 PHE A C 1
ATOM 4248 O O . PHE A 1 527 ? -1.671 3.227 19.540 1.00 97.50 527 PHE A O 1
ATOM 4255 N N . TYR A 1 528 ? -3.866 3.440 19.173 1.00 97.81 528 TYR A N 1
ATOM 4256 C CA . TYR A 1 528 ? -4.272 2.406 20.120 1.00 97.81 528 TYR A CA 1
ATOM 4257 C C . TYR A 1 528 ? -4.355 1.030 19.455 1.00 97.81 528 TYR A C 1
ATOM 4259 O O . TYR A 1 528 ? -3.878 0.042 20.006 1.00 97.81 528 TYR A O 1
ATOM 4267 N N . THR A 1 529 ? -4.971 0.948 18.275 1.00 97.25 529 THR A N 1
ATOM 4268 C CA . THR A 1 529 ? -5.253 -0.332 17.611 1.00 97.25 529 THR A CA 1
ATOM 4269 C C . THR A 1 529 ? -3.971 -1.049 17.202 1.00 97.25 529 THR A C 1
ATOM 4271 O O . THR A 1 529 ? -3.838 -2.240 17.477 1.00 97.25 529 THR A O 1
ATOM 4274 N N . TRP A 1 530 ? -3.008 -0.333 16.617 1.00 98.12 530 TRP A N 1
ATOM 4275 C CA . TRP A 1 530 ? -1.742 -0.922 16.185 1.00 98.12 530 TRP A CA 1
ATOM 4276 C C . TRP A 1 530 ? -0.890 -1.380 17.369 1.00 98.12 530 TRP A C 1
ATOM 4278 O O . TRP A 1 530 ? -0.398 -2.508 17.362 1.00 98.12 530 TRP A O 1
ATOM 4288 N N . ALA A 1 531 ? -0.820 -0.591 18.443 1.00 98.12 531 ALA A N 1
ATOM 4289 C CA . ALA A 1 531 ? -0.149 -0.995 19.679 1.00 98.12 531 ALA A CA 1
ATOM 4290 C C . ALA A 1 531 ? -0.765 -2.277 20.278 1.00 98.12 531 ALA A C 1
ATOM 4292 O O . ALA A 1 531 ? -0.056 -3.212 20.646 1.00 98.12 531 ALA A O 1
ATOM 4293 N N . MET A 1 532 ? -2.102 -2.383 20.299 1.00 98.25 532 MET A N 1
ATOM 4294 C CA . MET A 1 532 ? -2.790 -3.603 20.748 1.00 98.25 532 MET A CA 1
ATOM 4295 C C . MET A 1 532 ? -2.466 -4.824 19.882 1.00 98.25 532 MET A C 1
ATOM 4297 O O . MET A 1 532 ? -2.457 -5.942 20.404 1.00 98.25 532 MET A O 1
ATOM 4301 N N . PHE A 1 533 ? -2.224 -4.617 18.585 1.00 98.44 533 PHE A N 1
ATOM 4302 C CA . PHE A 1 533 ? -1.852 -5.677 17.655 1.00 98.44 533 PHE A CA 1
ATOM 4303 C C . PHE A 1 533 ? -0.401 -6.120 17.802 1.00 98.44 533 PHE A C 1
ATOM 4305 O O . PHE A 1 533 ? -0.121 -7.237 17.405 1.00 98.44 533 PHE A O 1
ATOM 4312 N N . GLY A 1 534 ? 0.488 -5.332 18.409 1.00 98.50 534 GLY A N 1
ATOM 4313 C CA . GLY A 1 534 ? 1.896 -5.701 18.586 1.00 98.50 534 GLY A CA 1
ATOM 4314 C C . GLY A 1 534 ? 2.887 -4.757 17.920 1.00 98.50 534 GLY A C 1
ATOM 4315 O O . GLY A 1 534 ? 4.076 -5.060 17.908 1.00 98.50 534 GLY A O 1
ATOM 4316 N N . PHE A 1 535 ? 2.430 -3.634 17.368 1.00 98.62 535 PHE A N 1
ATOM 4317 C CA . PHE A 1 535 ? 3.352 -2.579 16.974 1.00 98.62 535 PHE A CA 1
ATOM 4318 C C . PHE A 1 535 ? 4.001 -1.974 18.218 1.00 98.62 535 PHE A C 1
ATOM 4320 O O . PHE A 1 535 ? 3.327 -1.752 19.227 1.00 98.62 535 PHE A O 1
ATOM 4327 N N . ASP A 1 536 ? 5.293 -1.698 18.127 1.00 98.50 536 ASP A N 1
ATOM 4328 C CA . ASP A 1 536 ? 6.105 -1.167 19.207 1.00 98.50 536 ASP A CA 1
ATOM 4329 C C . ASP A 1 536 ? 6.821 0.113 18.778 1.00 98.50 536 ASP A C 1
ATOM 4331 O O . ASP A 1 536 ? 6.978 0.395 17.589 1.00 98.50 536 ASP A O 1
ATOM 4335 N N . GLN A 1 537 ? 7.223 0.904 19.766 1.00 97.69 537 GLN A N 1
ATOM 4336 C CA . GLN A 1 537 ? 8.029 2.102 19.567 1.00 97.69 537 GLN A CA 1
ATOM 4337 C C . GLN A 1 537 ? 8.711 2.495 20.874 1.00 97.69 537 GLN A C 1
ATOM 4339 O O . GLN A 1 537 ? 8.118 2.372 21.946 1.00 97.69 537 GLN A O 1
ATOM 4344 N N . ASP A 1 538 ? 9.931 3.016 20.783 1.00 97.94 538 ASP A N 1
ATOM 4345 C CA . ASP A 1 538 ? 10.664 3.566 21.921 1.00 97.94 538 ASP A CA 1
ATOM 4346 C C . ASP A 1 538 ? 9.958 4.819 22.479 1.00 97.94 538 ASP A C 1
ATOM 4348 O O . ASP A 1 538 ? 9.688 5.782 21.751 1.00 97.94 538 ASP A O 1
ATOM 4352 N N . VAL A 1 539 ? 9.681 4.830 23.786 1.00 97.44 539 VAL A N 1
ATOM 4353 C CA . VAL A 1 539 ? 8.987 5.928 24.484 1.00 97.44 539 VAL A CA 1
ATOM 4354 C C . VAL A 1 539 ? 9.722 7.263 24.319 1.00 97.44 539 VAL A C 1
ATOM 4356 O O . VAL A 1 539 ? 9.091 8.316 24.192 1.00 97.44 539 VAL A O 1
ATOM 4359 N N . SER A 1 540 ? 11.055 7.252 24.268 1.00 96.69 540 SER A N 1
ATOM 4360 C CA . SER A 1 540 ? 11.867 8.460 24.097 1.00 96.69 540 SER A CA 1
ATOM 4361 C C . SER A 1 540 ? 11.671 9.126 22.730 1.00 96.69 540 SER A C 1
ATOM 4363 O O . SER A 1 540 ? 11.843 10.345 22.619 1.00 96.69 540 SER A O 1
ATOM 4365 N N . THR A 1 541 ? 11.227 8.365 21.724 1.00 96.50 541 THR A N 1
ATOM 4366 C CA . THR A 1 541 ? 10.989 8.834 20.346 1.00 96.50 541 THR A CA 1
ATOM 4367 C C . THR A 1 541 ? 9.568 9.338 20.095 1.00 96.50 541 THR A C 1
ATOM 4369 O O . THR A 1 541 ? 9.295 9.862 19.018 1.00 96.50 541 THR A O 1
ATOM 4372 N N . LEU A 1 542 ? 8.658 9.227 21.072 1.00 95.94 542 LEU A N 1
ATOM 4373 C CA . LEU A 1 542 ? 7.296 9.760 20.936 1.00 95.94 542 LEU A CA 1
ATOM 4374 C C . LEU A 1 542 ? 7.324 11.272 20.633 1.00 95.94 542 LEU A C 1
ATOM 4376 O O . LEU A 1 542 ? 8.245 11.985 21.025 1.00 95.94 542 LEU A O 1
ATOM 4380 N N . SER A 1 543 ? 6.321 11.804 19.944 1.00 93.75 543 SER A N 1
ATOM 4381 C CA . SER A 1 543 ? 6.298 13.232 19.589 1.00 93.75 543 SER A CA 1
ATOM 4382 C C . SER A 1 543 ? 5.705 14.131 20.686 1.00 93.75 543 SER A C 1
ATOM 4384 O O . SER A 1 543 ? 6.007 15.322 20.722 1.00 93.75 543 SER A O 1
ATOM 4386 N N . ASP A 1 544 ? 4.888 13.582 21.594 1.00 94.81 544 ASP A N 1
ATOM 4387 C CA . ASP A 1 544 ? 4.199 14.334 22.654 1.00 94.81 544 ASP A CA 1
ATOM 4388 C C . ASP A 1 544 ? 4.912 14.203 24.011 1.00 94.81 544 ASP A C 1
ATOM 4390 O O . ASP A 1 544 ? 4.857 13.160 24.669 1.00 94.81 544 ASP A O 1
ATOM 4394 N N . ASP A 1 545 ? 5.554 15.288 24.451 1.00 95.62 545 ASP A N 1
ATOM 4395 C CA . ASP A 1 545 ? 6.264 15.350 25.734 1.00 95.62 545 ASP A CA 1
ATOM 4396 C C . ASP A 1 545 ? 5.339 15.122 26.944 1.00 95.62 545 ASP A C 1
ATOM 4398 O O . ASP A 1 545 ? 5.770 14.526 27.929 1.00 95.62 545 ASP A O 1
ATOM 4402 N N . ASN A 1 546 ? 4.054 15.502 26.880 1.00 95.06 546 ASN A N 1
ATOM 4403 C CA . ASN A 1 546 ? 3.129 15.255 27.995 1.00 95.06 546 ASN A CA 1
ATOM 4404 C C . ASN A 1 546 ? 2.849 13.760 28.156 1.00 95.06 546 ASN A C 1
ATOM 4406 O O . ASN A 1 546 ? 2.733 13.265 29.278 1.00 95.06 546 ASN A O 1
ATOM 4410 N N . VAL A 1 547 ? 2.748 13.037 27.036 1.00 95.94 547 VAL A N 1
ATOM 4411 C CA . VAL A 1 547 ? 2.575 11.582 27.047 1.00 95.94 547 VAL A CA 1
ATOM 4412 C C . VAL A 1 547 ? 3.824 10.922 27.625 1.00 95.94 547 VAL A C 1
ATOM 4414 O O . VAL A 1 547 ? 3.696 10.068 28.497 1.00 95.94 547 VAL A O 1
ATOM 4417 N N . LYS A 1 548 ? 5.028 11.357 27.227 1.00 97.00 548 LYS A N 1
ATOM 4418 C CA . LYS A 1 548 ? 6.296 10.852 27.790 1.00 97.00 548 LYS A CA 1
ATOM 4419 C C . LYS A 1 548 ? 6.420 11.083 29.290 1.00 97.00 548 LYS A C 1
ATOM 4421 O O . LYS A 1 548 ? 6.810 10.168 30.017 1.00 97.00 548 LYS A O 1
ATOM 4426 N N . ASP A 1 549 ? 6.094 12.286 29.754 1.00 96.56 549 ASP A N 1
ATOM 4427 C CA . ASP A 1 549 ? 6.154 12.643 31.172 1.00 96.56 549 ASP A CA 1
ATOM 4428 C C . ASP A 1 549 ? 5.175 11.792 31.990 1.00 96.56 549 ASP A C 1
ATOM 4430 O O . ASP A 1 549 ? 5.529 11.274 33.053 1.00 96.56 549 ASP A O 1
ATOM 4434 N N . ALA A 1 550 ? 3.963 11.587 31.469 1.00 96.25 550 ALA A N 1
ATOM 4435 C CA . ALA A 1 550 ? 2.965 10.744 32.111 1.00 96.25 550 ALA A CA 1
ATOM 4436 C C . ALA A 1 550 ? 3.392 9.266 32.136 1.00 96.25 550 ALA A C 1
ATOM 4438 O O . ALA A 1 550 ? 3.265 8.619 33.176 1.00 96.25 550 ALA A O 1
ATOM 4439 N N . ILE A 1 551 ? 3.994 8.752 31.054 1.00 97.50 551 ILE A N 1
ATOM 4440 C CA . ILE A 1 551 ? 4.577 7.400 31.038 1.00 97.50 551 ILE A CA 1
ATOM 4441 C C . ILE A 1 551 ? 5.682 7.278 32.082 1.00 97.50 551 ILE A C 1
ATOM 4443 O O . ILE A 1 551 ? 5.674 6.346 32.875 1.00 97.50 551 ILE A O 1
ATOM 4447 N N . SER A 1 552 ? 6.605 8.237 32.124 1.00 96.56 552 SER A N 1
ATOM 4448 C CA . SER A 1 552 ? 7.739 8.219 33.055 1.00 96.56 552 SER A CA 1
ATOM 4449 C C . SER A 1 552 ? 7.296 8.279 34.523 1.00 96.56 552 SER A C 1
ATOM 4451 O O . SER A 1 552 ? 8.007 7.802 35.407 1.00 96.56 552 SER A O 1
ATOM 4453 N N . SER A 1 553 ? 6.130 8.872 34.797 1.00 96.81 553 SER A N 1
ATOM 4454 C CA . SER A 1 553 ? 5.506 8.905 36.123 1.00 96.81 553 SER A CA 1
ATOM 4455 C C . SER A 1 553 ? 4.849 7.573 36.491 1.00 96.81 553 SER A C 1
ATOM 4457 O O . SER A 1 553 ? 5.087 7.048 37.583 1.00 96.81 553 SER A O 1
ATOM 4459 N N . ASP A 1 554 ? 4.019 7.039 35.596 1.00 96.19 554 ASP A N 1
ATOM 4460 C CA . ASP A 1 554 ? 3.116 5.923 35.892 1.00 96.19 554 ASP A CA 1
ATOM 4461 C C . ASP A 1 554 ? 3.764 4.549 35.615 1.00 96.19 554 ASP A C 1
ATOM 4463 O O . ASP A 1 554 ? 3.520 3.590 36.352 1.00 96.19 554 ASP A O 1
ATOM 4467 N N . TRP A 1 555 ? 4.652 4.468 34.617 1.00 97.12 555 TRP A N 1
ATOM 4468 C CA . TRP A 1 555 ? 5.462 3.298 34.243 1.00 97.12 555 TRP A CA 1
ATOM 4469 C C . TRP A 1 555 ? 6.939 3.692 34.049 1.00 97.12 555 TRP A C 1
ATOM 4471 O O . TRP A 1 555 ? 7.452 3.645 32.933 1.00 97.12 555 TRP A O 1
ATOM 4481 N N . PRO A 1 556 ? 7.676 4.034 35.123 1.00 97.19 556 PRO A N 1
ATOM 4482 C CA . PRO A 1 556 ? 9.075 4.474 35.026 1.00 97.19 556 PRO A CA 1
ATOM 4483 C C . PRO A 1 556 ? 10.043 3.420 34.459 1.00 97.19 556 PRO A C 1
ATOM 4485 O O . PRO A 1 556 ? 11.185 3.750 34.154 1.00 97.19 556 PRO A O 1
ATOM 4488 N N . GLU A 1 557 ? 9.618 2.157 34.376 1.00 97.69 557 GLU A N 1
ATOM 4489 C CA . GLU A 1 557 ? 10.389 1.044 33.803 1.00 97.69 557 GLU A CA 1
ATOM 4490 C C . GLU A 1 557 ? 10.011 0.750 32.339 1.00 97.69 557 GLU A C 1
ATOM 4492 O O . GLU A 1 557 ? 10.623 -0.121 31.729 1.00 97.69 557 GLU A O 1
ATOM 4497 N N . ALA A 1 558 ? 9.003 1.431 31.779 1.00 98.19 558 ALA A N 1
ATOM 4498 C CA . ALA A 1 558 ? 8.606 1.245 30.388 1.00 98.19 558 ALA A CA 1
ATOM 4499 C C . ALA A 1 558 ? 9.595 1.952 29.456 1.00 98.19 558 ALA A C 1
ATOM 4501 O O . ALA A 1 558 ? 9.734 3.175 29.492 1.00 98.19 558 ALA A O 1
ATOM 4502 N N . GLU A 1 559 ? 10.252 1.179 28.598 1.00 98.31 559 GLU A N 1
ATOM 4503 C CA . GLU A 1 559 ? 11.154 1.689 27.560 1.00 98.31 559 GLU A CA 1
ATOM 4504 C C . GLU A 1 559 ? 10.409 1.854 26.229 1.00 98.31 559 GLU A C 1
ATOM 4506 O O . GLU A 1 559 ? 10.767 2.680 25.392 1.00 98.31 559 GLU A O 1
ATOM 4511 N N . THR A 1 560 ? 9.327 1.099 26.047 1.00 98.44 560 THR A N 1
ATOM 4512 C CA . THR A 1 560 ? 8.603 0.973 24.782 1.00 98.44 560 THR A CA 1
ATOM 4513 C C . THR A 1 560 ? 7.082 1.020 24.970 1.00 98.44 560 THR A C 1
ATOM 4515 O O . THR A 1 560 ? 6.558 0.768 26.060 1.00 98.44 560 THR A O 1
ATOM 4518 N N . VAL A 1 561 ? 6.336 1.319 23.904 1.00 98.19 561 VAL A N 1
ATOM 4519 C CA . VAL A 1 561 ? 4.863 1.358 23.931 1.00 98.19 561 VAL A CA 1
ATOM 4520 C C . VAL A 1 561 ? 4.278 0.013 24.356 1.00 98.19 561 VAL A C 1
ATOM 4522 O O . VAL A 1 561 ? 3.336 -0.025 25.153 1.00 98.19 561 VAL A O 1
ATOM 4525 N N . LEU A 1 562 ? 4.838 -1.106 23.895 1.00 98.44 562 LEU A N 1
ATOM 4526 C CA . LEU A 1 562 ? 4.347 -2.417 24.302 1.00 98.44 562 LEU A CA 1
ATOM 4527 C C . LEU A 1 562 ? 4.564 -2.702 25.797 1.00 98.44 562 LEU A C 1
ATOM 4529 O O . LEU A 1 562 ? 3.815 -3.517 26.338 1.00 98.44 562 LEU A O 1
ATOM 4533 N N . ASP A 1 563 ? 5.517 -2.053 26.487 1.00 98.56 563 ASP A N 1
ATOM 4534 C CA . ASP A 1 563 ? 5.699 -2.248 27.940 1.00 98.56 563 ASP A CA 1
ATOM 4535 C C . ASP A 1 563 ? 4.471 -1.731 28.680 1.00 98.56 563 ASP A C 1
ATOM 4537 O O . ASP A 1 563 ? 3.959 -2.370 29.599 1.00 98.56 563 ASP A O 1
ATOM 4541 N N . ILE A 1 564 ? 3.945 -0.605 28.200 1.00 98.25 564 ILE A N 1
ATOM 4542 C CA . ILE A 1 564 ? 2.721 0.009 28.698 1.00 98.25 564 ILE A CA 1
ATOM 4543 C C . ILE A 1 564 ? 1.529 -0.882 28.349 1.00 98.25 564 ILE A C 1
ATOM 4545 O O . ILE A 1 564 ? 0.746 -1.222 29.228 1.00 98.25 564 ILE A O 1
ATOM 4549 N N . ILE A 1 565 ? 1.388 -1.320 27.092 1.00 98.19 565 ILE A N 1
ATOM 4550 C CA . ILE A 1 565 ? 0.254 -2.167 26.669 1.00 98.19 565 ILE A CA 1
ATOM 4551 C C . ILE A 1 565 ? 0.179 -3.475 27.467 1.00 98.19 565 ILE A C 1
ATOM 4553 O O . ILE A 1 565 ? -0.918 -3.955 27.759 1.00 98.19 565 ILE A O 1
ATOM 4557 N N . GLN A 1 566 ? 1.328 -4.054 27.817 1.00 97.44 566 GLN A N 1
ATOM 4558 C CA . GLN A 1 566 ? 1.421 -5.323 28.540 1.00 97.44 566 GLN A CA 1
ATOM 4559 C C . GLN A 1 566 ? 1.312 -5.164 30.064 1.00 97.44 566 GLN A C 1
ATOM 4561 O O . GLN A 1 566 ? 1.049 -6.151 30.757 1.00 97.44 566 GLN A O 1
ATOM 4566 N N . ALA A 1 567 ? 1.472 -3.948 30.593 1.00 97.69 567 ALA A N 1
ATOM 4567 C CA . ALA A 1 567 ? 1.285 -3.654 32.007 1.00 97.69 567 ALA A CA 1
ATOM 4568 C C . ALA A 1 567 ? -0.197 -3.705 32.423 1.00 97.69 567 ALA A C 1
ATOM 4570 O O . ALA A 1 567 ? -1.116 -3.439 31.643 1.00 97.69 567 ALA A O 1
ATOM 4571 N N . GLU A 1 568 ? -0.445 -4.013 33.699 1.00 96.19 568 GLU A N 1
ATOM 4572 C CA . GLU A 1 568 ? -1.799 -4.028 34.261 1.00 96.19 568 GLU A CA 1
ATOM 4573 C C . GLU A 1 568 ? -2.458 -2.642 34.136 1.00 96.19 568 GLU A C 1
ATOM 4575 O O . GLU A 1 568 ? -1.952 -1.648 34.654 1.00 96.19 568 GLU A O 1
ATOM 4580 N N . GLY A 1 569 ? -3.588 -2.574 33.422 1.00 95.81 569 GLY A N 1
ATOM 4581 C CA . GLY A 1 569 ? -4.326 -1.333 33.154 1.00 95.81 569 GLY A CA 1
ATOM 4582 C C . GLY A 1 569 ? -3.676 -0.393 32.131 1.00 95.81 569 GLY A C 1
ATOM 4583 O O . GLY A 1 569 ? -4.240 0.663 31.825 1.00 95.81 569 GLY A O 1
ATOM 4584 N N . GLY A 1 570 ? -2.509 -0.750 31.589 1.00 97.56 570 GLY A N 1
ATOM 4585 C CA . GLY A 1 570 ? -1.770 0.110 30.673 1.00 97.56 570 GLY A CA 1
ATOM 4586 C C . GLY A 1 570 ? -2.413 0.209 29.288 1.00 97.56 570 GLY A C 1
ATOM 4587 O O . GLY A 1 570 ? -2.411 1.286 28.700 1.00 97.56 570 GLY A O 1
ATOM 4588 N N . ALA A 1 571 ? -3.103 -0.830 28.806 1.00 97.19 571 ALA A N 1
ATOM 4589 C CA . ALA A 1 571 ? -3.904 -0.748 27.579 1.00 97.19 571 ALA A CA 1
ATOM 4590 C C . ALA A 1 571 ? -5.059 0.272 27.691 1.00 97.19 571 ALA A C 1
ATOM 4592 O O . ALA A 1 571 ? -5.286 1.075 26.782 1.00 97.19 571 ALA A O 1
ATOM 4593 N N . GLU A 1 572 ? -5.798 0.279 28.805 1.00 96.44 572 GLU A N 1
ATOM 4594 C CA . GLU A 1 572 ? -6.857 1.259 29.072 1.00 96.44 572 GLU A CA 1
ATOM 4595 C C . GLU A 1 572 ? -6.307 2.669 29.286 1.00 96.44 572 GLU A C 1
ATOM 4597 O O . GLU A 1 572 ? -6.980 3.653 28.958 1.00 96.44 572 GLU A O 1
ATOM 4602 N N . TRP A 1 573 ? -5.110 2.785 29.859 1.00 97.44 573 TRP A N 1
ATOM 4603 C CA . TRP A 1 573 ? -4.427 4.064 29.970 1.00 97.44 573 TRP A CA 1
ATOM 4604 C C . TRP A 1 573 ? -3.978 4.577 28.602 1.00 97.44 573 TRP A C 1
ATOM 4606 O O . TRP A 1 573 ? -4.336 5.697 28.244 1.00 97.44 573 TRP A O 1
ATOM 4616 N N . TRP A 1 574 ? -3.305 3.749 27.797 1.00 97.75 574 TRP A N 1
ATOM 4617 C CA . TRP A 1 574 ? -2.850 4.115 26.455 1.00 97.75 574 TRP A CA 1
ATOM 4618 C C . TRP A 1 574 ? -4.023 4.547 25.587 1.00 97.75 574 TRP A C 1
ATOM 4620 O O . TRP A 1 574 ? -3.961 5.580 24.941 1.00 97.75 574 TRP A O 1
ATOM 4630 N N . ARG A 1 575 ? -5.165 3.855 25.652 1.00 96.62 575 ARG A N 1
ATOM 4631 C CA . ARG A 1 575 ? -6.380 4.271 24.936 1.00 96.62 575 ARG A CA 1
ATOM 4632 C C . ARG A 1 575 ? -6.844 5.693 25.278 1.00 96.62 575 ARG A C 1
ATOM 4634 O O . ARG A 1 575 ? -7.447 6.348 24.430 1.00 96.62 575 ARG A O 1
ATOM 4641 N N . ARG A 1 576 ? -6.642 6.140 26.520 1.00 96.06 576 ARG A N 1
ATOM 4642 C CA . ARG A 1 576 ? -7.099 7.448 27.014 1.00 96.06 576 ARG A CA 1
ATOM 4643 C C . ARG A 1 576 ? -6.062 8.549 26.832 1.00 96.06 576 ARG A C 1
ATOM 4645 O O . ARG A 1 576 ? -6.462 9.671 26.540 1.00 96.06 576 ARG A O 1
ATOM 4652 N N . ASN A 1 577 ? -4.784 8.216 26.974 1.00 96.38 577 ASN A N 1
ATOM 4653 C CA . ASN A 1 577 ? -3.690 9.182 27.082 1.00 96.38 577 ASN A CA 1
ATOM 4654 C C . ASN A 1 577 ? -2.646 9.059 25.969 1.00 96.38 577 ASN A C 1
ATOM 4656 O O . ASN A 1 577 ? -1.875 9.985 25.769 1.00 96.38 577 ASN A O 1
ATOM 4660 N N . GLY A 1 578 ? -2.618 7.945 25.241 1.00 96.56 578 GLY A N 1
ATOM 4661 C CA . GLY A 1 578 ? -1.674 7.710 24.155 1.00 96.56 578 GLY A CA 1
ATOM 4662 C C . GLY A 1 578 ? -1.835 8.712 23.014 1.00 96.56 578 GLY A C 1
ATOM 4663 O O . GLY A 1 578 ? -2.919 9.256 22.773 1.00 96.56 578 GLY A O 1
ATOM 4664 N N . GLY A 1 579 ? -0.736 8.936 22.307 1.00 95.19 579 GLY A N 1
ATOM 4665 C CA . GLY A 1 579 ? -0.653 9.825 21.155 1.00 95.19 579 GLY A CA 1
ATOM 4666 C C . GLY A 1 579 ? -0.285 9.057 19.896 1.00 95.19 579 GLY A C 1
ATOM 4667 O O . GLY A 1 579 ? 0.242 7.949 19.971 1.00 95.19 579 GLY A O 1
ATOM 4668 N N . GLY A 1 580 ? -0.592 9.650 18.748 1.00 93.19 580 GLY A N 1
ATOM 4669 C CA . GLY A 1 580 ? -0.206 9.104 17.461 1.00 93.19 580 GLY A CA 1
ATOM 4670 C C . GLY A 1 580 ? 1.285 9.249 17.222 1.00 93.19 580 GLY A C 1
ATOM 4671 O O . GLY A 1 580 ? 1.924 10.168 17.738 1.00 93.19 580 GLY A O 1
ATOM 4672 N N . THR A 1 581 ? 1.835 8.316 16.457 1.00 92.44 581 THR A N 1
ATOM 4673 C CA . THR A 1 581 ? 3.276 8.218 16.256 1.00 92.44 581 THR A CA 1
ATOM 4674 C C . THR A 1 581 ? 3.620 7.863 14.817 1.00 92.44 581 THR A C 1
ATOM 4676 O O . THR A 1 581 ? 2.856 7.172 14.148 1.00 92.44 581 THR A O 1
ATOM 4679 N N . GLU A 1 582 ? 4.748 8.367 14.323 1.00 91.56 582 GLU A N 1
ATOM 4680 C CA . GLU A 1 582 ? 5.075 8.324 12.890 1.00 91.56 582 GLU A CA 1
ATOM 4681 C C . GLU A 1 582 ? 5.703 6.997 12.441 1.00 91.56 582 GLU A C 1
ATOM 4683 O O . GLU A 1 582 ? 5.540 6.610 11.285 1.00 91.56 582 GLU A O 1
ATOM 4688 N N . GLU A 1 583 ? 6.383 6.291 13.350 1.00 91.50 583 GLU A N 1
ATOM 4689 C CA . GLU A 1 583 ? 7.235 5.144 13.019 1.00 91.50 583 GLU A CA 1
ATOM 4690 C C . GLU A 1 583 ? 7.068 3.995 14.024 1.00 91.50 583 GLU A C 1
ATOM 4692 O O . GLU A 1 583 ? 8.033 3.557 14.649 1.00 91.50 583 GLU A O 1
ATOM 4697 N N . MET A 1 584 ? 5.842 3.491 14.218 1.00 97.69 584 MET A N 1
ATOM 4698 C CA . MET A 1 584 ? 5.716 2.226 14.949 1.00 97.69 584 MET A CA 1
ATOM 4699 C C . MET A 1 584 ? 6.153 1.063 14.066 1.00 97.69 584 MET A C 1
ATOM 4701 O O . MET A 1 584 ? 5.806 1.011 12.882 1.00 97.69 584 MET A O 1
ATOM 4705 N N . GLU A 1 585 ? 6.824 0.085 14.665 1.00 98.50 585 GLU A N 1
ATOM 4706 C CA . GLU A 1 585 ? 7.306 -1.107 13.975 1.00 98.50 585 GLU A CA 1
ATOM 4707 C C . GLU A 1 585 ? 6.654 -2.378 14.529 1.00 98.50 585 GLU A C 1
ATOM 4709 O O . GLU A 1 585 ? 6.445 -2.533 15.730 1.00 98.50 585 GLU A O 1
ATOM 4714 N N . PHE A 1 586 ? 6.334 -3.317 13.648 1.00 98.69 586 PHE A N 1
ATOM 4715 C CA . PHE A 1 586 ? 5.933 -4.674 13.992 1.00 98.69 586 PHE A CA 1
ATOM 4716 C C . PHE A 1 586 ? 7.014 -5.631 13.494 1.00 98.69 586 PHE A C 1
ATOM 4718 O O . PHE A 1 586 ? 7.175 -5.809 12.286 1.00 98.69 586 PHE A O 1
ATOM 4725 N N . ASP A 1 587 ? 7.742 -6.249 14.418 1.00 98.56 587 ASP A N 1
ATOM 4726 C CA . ASP A 1 587 ? 8.825 -7.187 14.118 1.00 98.56 587 ASP A CA 1
ATOM 4727 C C . ASP A 1 587 ? 8.250 -8.549 13.685 1.00 98.56 587 ASP A C 1
ATOM 4729 O O . ASP A 1 587 ? 7.566 -9.222 14.466 1.00 98.56 587 ASP A O 1
ATOM 4733 N N . LEU A 1 588 ? 8.520 -8.965 12.443 1.00 98.44 588 LEU A N 1
ATOM 4734 C CA . LEU A 1 588 ? 8.019 -10.220 11.865 1.00 98.44 588 LEU A CA 1
ATOM 4735 C C . LEU A 1 588 ? 8.894 -11.436 12.203 1.00 98.44 588 LEU A C 1
ATOM 4737 O O . LEU A 1 588 ? 8.543 -12.570 11.852 1.00 98.44 588 LEU A 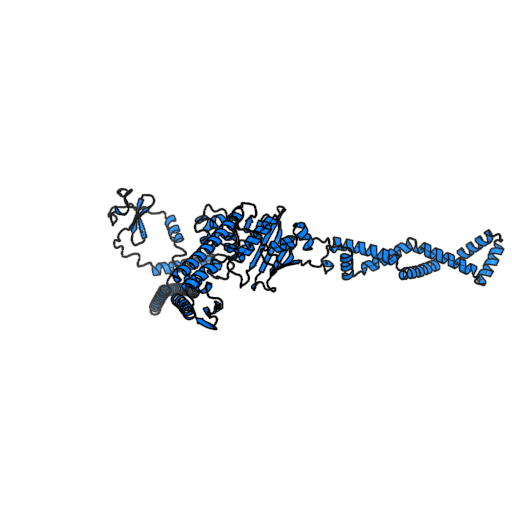O 1
ATOM 4741 N N . SER A 1 589 ? 10.009 -11.240 12.911 1.00 97.75 589 SER A N 1
ATOM 4742 C CA . SER A 1 589 ? 10.901 -12.325 13.299 1.00 97.75 589 SER A CA 1
ATOM 4743 C C . SER A 1 589 ? 10.197 -13.359 14.186 1.00 97.75 589 SER A C 1
ATOM 4745 O O . SER A 1 589 ? 9.280 -13.089 14.972 1.00 97.75 589 SER A O 1
ATOM 4747 N N . THR A 1 590 ? 10.614 -14.619 14.050 1.00 95.94 590 THR A N 1
ATOM 4748 C CA . THR A 1 590 ? 9.982 -15.715 14.792 1.00 95.94 590 THR A CA 1
ATOM 4749 C C . THR A 1 590 ? 10.190 -15.539 16.295 1.00 95.94 590 THR A C 1
ATOM 4751 O O . THR A 1 590 ? 11.313 -15.560 16.791 1.00 95.94 590 THR A O 1
ATOM 4754 N N . GLY A 1 591 ? 9.086 -15.454 17.039 1.00 96.19 591 GLY A N 1
ATOM 4755 C CA . GLY A 1 591 ? 9.119 -15.295 18.491 1.00 96.19 591 GLY A CA 1
ATOM 4756 C C . GLY A 1 591 ? 9.390 -13.865 18.958 1.00 96.19 591 GLY A C 1
ATOM 4757 O O . GLY A 1 591 ? 9.602 -13.678 20.167 1.00 96.19 591 GLY A O 1
ATOM 4758 N N . SER A 1 592 ? 9.342 -12.888 18.045 1.00 98.06 592 SER A N 1
ATOM 4759 C CA . SER A 1 592 ? 9.354 -11.468 18.379 1.00 98.06 592 SER A CA 1
ATOM 4760 C C . SER A 1 592 ? 8.253 -11.127 19.380 1.00 98.06 592 SER A C 1
ATOM 4762 O O . SER A 1 592 ? 7.262 -11.849 19.572 1.00 98.06 592 SER A O 1
ATOM 4764 N N . ARG A 1 593 ? 8.430 -9.998 20.058 1.00 98.06 593 ARG A N 1
ATOM 4765 C CA . ARG A 1 593 ? 7.435 -9.493 20.998 1.00 98.06 593 ARG A CA 1
ATOM 4766 C C . ARG A 1 593 ? 6.148 -9.074 20.285 1.00 98.06 593 ARG A C 1
ATOM 4768 O O . ARG A 1 593 ? 5.070 -9.370 20.799 1.00 98.06 593 ARG A O 1
ATOM 4775 N N . SER A 1 594 ? 6.272 -8.473 19.102 1.00 98.50 594 SER A N 1
ATOM 4776 C CA . SER A 1 594 ? 5.156 -8.091 18.235 1.00 98.50 594 SER A CA 1
ATOM 4777 C C . SER A 1 594 ? 4.280 -9.292 17.880 1.00 98.50 594 SER A C 1
ATOM 4779 O O . SER A 1 594 ? 3.073 -9.272 18.122 1.00 98.50 594 SER A O 1
ATOM 4781 N N . MET A 1 595 ? 4.894 -10.395 17.437 1.00 98.38 595 MET A N 1
ATOM 4782 C CA . MET A 1 595 ? 4.189 -11.642 17.121 1.00 98.38 595 MET A CA 1
ATOM 4783 C C . MET A 1 595 ? 3.464 -12.222 18.339 1.00 98.38 595 MET A C 1
ATOM 4785 O O . MET A 1 595 ? 2.277 -12.536 18.262 1.00 98.38 595 MET A O 1
ATOM 4789 N N . LYS A 1 596 ? 4.134 -12.297 19.496 1.00 97.88 596 LYS A N 1
ATOM 4790 C CA . LYS A 1 596 ? 3.520 -12.795 20.743 1.00 97.88 596 LYS A CA 1
ATOM 4791 C C . LYS A 1 596 ? 2.351 -11.927 21.207 1.00 97.88 596 LYS A C 1
ATOM 4793 O O . LYS A 1 596 ? 1.368 -12.451 21.734 1.00 97.88 596 LYS A O 1
ATOM 4798 N N . GLN A 1 597 ? 2.454 -10.609 21.038 1.00 98.06 597 GLN A N 1
ATOM 4799 C CA . GLN A 1 597 ? 1.379 -9.684 21.376 1.00 98.06 597 GLN A CA 1
ATOM 4800 C C . GLN A 1 597 ? 0.159 -9.911 20.476 1.00 98.06 597 GLN A C 1
ATOM 4802 O O . GLN A 1 597 ? -0.953 -10.023 20.999 1.00 98.06 597 GLN A O 1
ATOM 4807 N N . LEU A 1 598 ? 0.358 -10.059 19.161 1.00 98.25 598 LEU A N 1
ATOM 4808 C CA . LEU A 1 598 ? -0.722 -10.365 18.219 1.00 98.25 598 LEU A CA 1
ATOM 4809 C C . LEU A 1 598 ? -1.403 -11.699 18.552 1.00 98.25 598 LEU A C 1
ATOM 4811 O O . LEU A 1 598 ? -2.629 -11.762 18.651 1.00 98.25 598 LEU A O 1
ATOM 4815 N N . GLU A 1 599 ? -0.622 -12.754 18.796 1.00 97.75 599 GLU A N 1
ATOM 4816 C CA . GLU A 1 599 ? -1.130 -14.082 19.170 1.00 97.75 599 GLU A CA 1
ATOM 4817 C C . GLU A 1 599 ? -1.935 -14.043 20.474 1.00 97.75 599 GLU A C 1
ATOM 4819 O O . GLU A 1 599 ? -3.028 -14.615 20.557 1.00 97.75 599 GLU A O 1
ATOM 4824 N N . SER A 1 600 ? -1.432 -13.330 21.487 1.00 96.94 600 SER A N 1
ATOM 4825 C CA . SER A 1 600 ? -2.138 -13.110 22.753 1.00 96.94 600 SER A CA 1
ATOM 4826 C C . SER A 1 600 ? -3.458 -12.375 22.526 1.00 96.94 600 SER A C 1
ATOM 4828 O O . SER A 1 600 ? -4.499 -12.792 23.044 1.00 96.94 600 SER A O 1
ATOM 4830 N N . TYR A 1 601 ? -3.451 -11.323 21.702 1.00 97.38 601 TYR A N 1
ATOM 4831 C CA . TYR A 1 601 ? -4.648 -10.558 21.369 1.00 97.38 601 TYR A CA 1
ATOM 4832 C C . TYR A 1 601 ? -5.705 -11.419 20.663 1.00 97.38 601 TYR A C 1
ATOM 4834 O O . TYR A 1 601 ? -6.870 -11.431 21.077 1.00 97.38 601 TYR A O 1
ATOM 4842 N N . MET A 1 602 ? -5.310 -12.184 19.641 1.00 97.56 602 MET A N 1
ATOM 4843 C CA . MET A 1 602 ? -6.198 -13.101 18.914 1.00 97.56 602 MET A CA 1
ATOM 4844 C C . MET A 1 602 ? -6.761 -14.188 19.836 1.00 97.56 602 MET A C 1
ATOM 4846 O O . MET A 1 602 ? -7.967 -14.434 19.831 1.00 97.56 602 MET A O 1
ATOM 4850 N N . SER A 1 603 ? -5.927 -14.777 20.696 1.00 96.50 603 SER A N 1
ATOM 4851 C CA . SER A 1 603 ? -6.344 -15.819 21.644 1.00 96.50 603 SER A CA 1
ATOM 4852 C C . SER A 1 603 ? -7.364 -15.302 22.658 1.00 96.50 603 SER A C 1
ATOM 4854 O O . SER A 1 603 ? -8.389 -15.939 22.904 1.00 96.50 603 SER A O 1
ATOM 4856 N N . GLN A 1 604 ? -7.137 -14.108 23.215 1.00 95.38 604 GLN A N 1
ATOM 4857 C CA . GLN A 1 604 ? -8.089 -13.463 24.123 1.00 95.38 604 GLN A CA 1
ATOM 4858 C C . GLN A 1 604 ? -9.417 -13.150 23.424 1.00 95.38 604 GLN A C 1
ATOM 4860 O O . GLN A 1 604 ? -10.485 -13.296 24.026 1.00 95.38 604 GLN A O 1
ATOM 4865 N N . ARG A 1 605 ? -9.373 -12.725 22.155 1.00 95.38 605 ARG A N 1
ATOM 4866 C CA . ARG A 1 605 ? -10.574 -12.484 21.346 1.00 95.38 605 ARG A CA 1
ATOM 4867 C C . ARG A 1 605 ? -11.352 -13.772 21.098 1.00 95.38 605 ARG A C 1
ATOM 4869 O O . ARG A 1 605 ? -12.546 -13.785 21.398 1.00 95.38 605 ARG A O 1
ATOM 4876 N N . LYS A 1 606 ? -10.683 -14.845 20.664 1.00 95.75 606 LYS A N 1
ATOM 4877 C CA . LYS A 1 606 ? -11.294 -16.169 20.473 1.00 95.75 606 LYS A CA 1
ATOM 4878 C C . LYS A 1 606 ? -11.944 -16.670 21.765 1.00 95.75 606 LYS A C 1
ATOM 4880 O O . LYS A 1 606 ? -13.129 -16.982 21.778 1.00 95.75 606 LYS A O 1
ATOM 4885 N N . GLN A 1 607 ? -11.238 -16.593 22.894 1.00 96.00 607 GLN A N 1
ATOM 4886 C CA . GLN A 1 607 ? -11.776 -17.006 24.193 1.00 96.00 607 GLN A CA 1
ATOM 4887 C C . GLN A 1 607 ? -13.022 -16.202 24.610 1.00 96.00 607 GLN A C 1
ATOM 4889 O O . GLN A 1 607 ? -14.006 -16.772 25.086 1.00 96.00 607 GLN A O 1
ATOM 4894 N N . ARG A 1 608 ? -13.013 -14.870 24.455 1.00 94.75 608 ARG A N 1
ATOM 4895 C CA . ARG A 1 608 ? -14.189 -14.028 24.758 1.00 94.75 608 ARG A CA 1
ATOM 4896 C C . ARG A 1 608 ? -15.376 -14.389 23.870 1.00 94.75 608 ARG A C 1
ATOM 4898 O O . ARG A 1 608 ? -16.515 -14.356 24.338 1.00 94.75 608 ARG A O 1
ATOM 4905 N N . ARG A 1 609 ? -15.105 -14.740 22.614 1.00 94.94 609 ARG A N 1
ATOM 4906 C CA . ARG A 1 609 ? -16.111 -15.149 21.639 1.00 94.94 609 ARG A CA 1
ATOM 4907 C C . ARG A 1 609 ? -16.743 -16.487 22.019 1.00 94.94 609 ARG A C 1
ATOM 4909 O O . ARG A 1 609 ? -17.957 -16.549 22.187 1.00 94.94 609 ARG A O 1
ATOM 4916 N N . GLU A 1 610 ? -15.934 -17.503 22.301 1.00 95.56 610 GLU A N 1
ATOM 4917 C CA . GLU A 1 610 ? -16.389 -18.808 22.802 1.00 95.56 610 GLU A CA 1
ATOM 4918 C C . GLU A 1 610 ? -17.211 -18.675 24.094 1.00 95.56 610 GLU A C 1
ATOM 4920 O O . GLU A 1 610 ? -18.251 -19.315 24.256 1.00 95.56 610 GLU A O 1
ATOM 4925 N N . GLN A 1 611 ? -16.801 -17.791 25.011 1.00 95.81 611 GLN A N 1
ATOM 4926 C CA . GLN A 1 611 ? -17.572 -17.490 26.220 1.00 95.81 611 GLN A CA 1
ATOM 4927 C C . GLN A 1 611 ? -18.932 -16.851 25.907 1.00 95.81 611 GLN A C 1
ATOM 4929 O O . GLN A 1 611 ? -19.917 -17.163 26.581 1.00 95.81 611 GLN A O 1
ATOM 4934 N N . ALA A 1 612 ? -19.007 -15.953 24.921 1.00 94.19 612 ALA A N 1
ATOM 4935 C CA . ALA A 1 612 ? -20.266 -15.352 24.485 1.00 94.19 612 ALA A CA 1
ATOM 4936 C C . ALA A 1 612 ? -21.197 -16.405 23.858 1.00 94.19 612 ALA A C 1
ATOM 4938 O O . ALA A 1 612 ? -22.356 -16.503 24.265 1.00 94.19 612 ALA A O 1
ATOM 4939 N N . ILE A 1 613 ? -20.673 -17.266 22.978 1.00 95.81 613 ILE A N 1
ATOM 4940 C CA . ILE A 1 613 ? -21.405 -18.403 22.391 1.00 95.81 613 ILE A CA 1
ATOM 4941 C C . ILE A 1 613 ? -21.923 -19.334 23.496 1.00 95.81 613 ILE A C 1
ATOM 4943 O O . ILE A 1 613 ? -23.115 -19.640 23.553 1.00 95.81 613 ILE A O 1
ATOM 4947 N N . GLY A 1 614 ? -21.068 -19.712 24.451 1.00 96.88 614 GLY A N 1
ATOM 4948 C CA . GLY A 1 614 ? -21.448 -20.569 25.575 1.00 96.88 614 GLY A CA 1
ATOM 4949 C C . GLY A 1 614 ? -22.559 -19.975 26.452 1.00 96.88 614 GLY A C 1
ATOM 4950 O O . GLY A 1 614 ? -23.422 -20.713 26.939 1.00 96.88 614 GLY A O 1
ATOM 4951 N N . LYS A 1 615 ? -22.599 -18.645 26.629 1.00 96.88 615 LYS A N 1
ATOM 4952 C CA . LYS A 1 615 ? -23.703 -17.958 27.326 1.00 96.88 615 LYS A CA 1
ATOM 4953 C C . LYS A 1 615 ? -25.014 -18.048 26.543 1.00 96.88 615 LYS A C 1
ATOM 4955 O O . LYS A 1 615 ? -26.046 -18.307 27.164 1.00 96.88 615 LYS A O 1
ATOM 4960 N N . ILE A 1 616 ? -24.980 -17.885 25.217 1.00 96.69 616 ILE A N 1
ATOM 4961 C CA . ILE A 1 616 ? -26.155 -18.041 24.340 1.00 96.69 616 ILE A CA 1
ATOM 4962 C C . ILE A 1 616 ? -26.682 -19.480 24.417 1.00 96.69 616 ILE A C 1
ATOM 4964 O O . ILE A 1 616 ? -27.868 -19.697 24.664 1.00 96.69 616 ILE A O 1
ATOM 4968 N N . GLU A 1 617 ? -25.810 -20.484 24.315 1.00 97.31 617 GLU A N 1
ATOM 4969 C CA . GLU A 1 617 ? -26.228 -21.884 24.439 1.00 97.31 617 GLU A CA 1
ATOM 4970 C C . GLU A 1 617 ? -26.826 -22.200 25.812 1.00 97.31 617 GLU A C 1
ATOM 4972 O O . GLU A 1 617 ? -27.837 -22.901 25.921 1.00 97.31 617 GLU A O 1
ATOM 4977 N N . GLN A 1 618 ? -26.204 -21.707 26.887 1.00 97.62 618 GLN A N 1
ATOM 4978 C CA . GLN A 1 618 ? -26.712 -21.905 28.239 1.00 97.62 618 GLN A CA 1
ATOM 4979 C C . GLN A 1 618 ? -28.086 -21.251 28.410 1.00 97.62 618 GLN A C 1
ATOM 4981 O O . GLN A 1 618 ? -28.955 -21.831 29.069 1.00 97.62 618 GLN A O 1
ATOM 4986 N N . TYR A 1 619 ? -28.284 -20.073 27.818 1.00 97.06 619 TYR A N 1
ATOM 4987 C CA . TYR A 1 619 ? -29.559 -19.372 27.790 1.00 97.06 619 TYR A CA 1
ATOM 4988 C C . TYR A 1 619 ? -30.646 -20.212 27.106 1.00 97.06 619 TYR A C 1
ATOM 4990 O O . TYR A 1 619 ? -31.669 -20.519 27.721 1.00 97.06 619 TYR A O 1
ATOM 4998 N N . GLU A 1 620 ? -30.383 -20.700 25.895 1.00 96.44 620 GLU A N 1
ATOM 4999 C CA . GLU A 1 620 ? -31.308 -21.549 25.133 1.00 96.44 620 GLU A CA 1
ATOM 5000 C C . GLU A 1 620 ? -31.630 -22.864 25.859 1.00 96.44 620 GLU A C 1
ATOM 5002 O O . GLU A 1 620 ? -32.784 -23.295 25.930 1.00 96.44 620 GLU A O 1
ATOM 5007 N N . ARG A 1 621 ? -30.634 -23.493 26.498 1.00 97.50 621 ARG A N 1
ATOM 5008 C CA . ARG A 1 621 ? -30.852 -24.695 27.323 1.00 97.50 621 ARG A CA 1
ATOM 5009 C C . ARG A 1 621 ? -31.732 -24.424 28.542 1.00 97.50 621 ARG A C 1
ATOM 5011 O O . ARG A 1 621 ? -32.442 -25.334 28.963 1.00 97.50 621 ARG A O 1
ATOM 5018 N N . ARG A 1 622 ? -31.666 -23.228 29.139 1.00 97.12 622 ARG A N 1
ATOM 5019 C CA . ARG A 1 622 ? -32.542 -22.830 30.255 1.00 97.12 622 ARG A CA 1
ATOM 5020 C C . ARG A 1 622 ? -33.954 -22.528 29.772 1.00 97.12 622 ARG A C 1
ATOM 5022 O O . ARG A 1 622 ? -34.881 -22.946 30.438 1.00 97.12 622 ARG A O 1
ATOM 5029 N N . LYS A 1 623 ? -34.109 -21.876 28.618 1.00 96.12 623 LYS A N 1
ATOM 5030 C CA . LYS A 1 623 ? -35.415 -21.543 28.028 1.00 96.12 623 LYS A CA 1
ATOM 5031 C C . LYS A 1 623 ? -36.217 -22.777 27.599 1.00 96.12 623 LYS A C 1
ATOM 5033 O O . LYS A 1 623 ? -37.441 -22.751 27.627 1.00 96.12 623 LYS A O 1
ATOM 5038 N N . ARG A 1 624 ? -35.534 -23.859 27.202 1.00 95.94 624 ARG A N 1
ATOM 5039 C CA . ARG A 1 624 ? -36.160 -25.149 26.848 1.00 95.94 624 ARG A CA 1
ATOM 5040 C C . ARG A 1 624 ? -36.608 -25.989 28.051 1.00 95.94 624 ARG A C 1
ATOM 5042 O O . ARG A 1 624 ? -37.361 -26.939 27.846 1.00 95.94 624 ARG A O 1
ATOM 5049 N N . LYS A 1 625 ? -36.084 -25.719 29.249 1.00 95.06 625 LYS A N 1
ATOM 5050 C CA . LYS A 1 625 ? -36.433 -26.426 30.492 1.00 95.06 625 LYS A CA 1
ATOM 5051 C C . LYS A 1 625 ? -37.566 -25.706 31.197 1.00 95.06 625 LYS A C 1
ATOM 5053 O O . LYS A 1 625 ? -38.402 -26.428 31.781 1.00 95.06 625 LYS A O 1
#

Radius of gyration: 46.4 Å; chains: 1; bounding box: 92×82×163 Å

Sequence (625 aa):
MNRIVEGKLDRRRKAVFEFLFGTEFAAKETKTDCNWRTIRGTPVCIGGSGKIERGPKTMQGKRPDELPRRLPAGKGERAALPVEGRTRLVDSFRQEEWLDADVDELQTQLGMIDSEMLKLQDAEPSRERDERMKELQEASDYVAELESVALERVARSPVASEQQKRLIAGLPEGWEYRRDDNQIFDEDGNVYYLTDDERDDVRTIEEALRNAGHDPNRVALEGDLKRVGASFLDDIEPDERGSLIQEGTERAYVQIEDEQIDEWDKIPFSVQREIEEQIAVDAAEQVRNDSDFYEELQSKAQDEFEAEFDEQEFQQELIEMQVAQGKSREEAEAFLYEAWLEESDWIVSERNDRQEKFVQDLINGSWGDEQFEREARWRAENFDEDDSLQFARDNGYLDDLDGTTSARMEELNLSQDDLATMFGLDDTFELTVKPDEDTKGIQVAWAAGGNWKNGLIDRKIYTDDDGEIVVKHDYFWAPKNAESGFGLQVFSRSVAAYRGNGFAKIKTHAAGSGLSLQQNPKAMNGFYTWAMFGFDQDVSTLSDDNVKDAISSDWPEAETVLDIIQAEGGAEWWRRNGGGTEEMEFDLSTGSRSMKQLESYMSQRKQRREQAIGKIEQYERRKRK

Foldseek 3Di:
DVVVVVVVVVVLVVLLCCVPPVPVVPDDDDFFWFQWDADPQWIWTQGPVRDIDTAPPVCRPPDRVRDDRHHPPDDDDDDDDPPVVVVVVVVVPDDPPVLPQDLVNLVVVLVVLVVVLVVLVPDDDDPVSVVVNVSSVSNNVVSVVSSVVNVVCLVVVPPLDLLLQLLQQLDDPLWDQDPVQRWIQHNVRDIQHDDSDSVVRSVSSCVVCVVVVHHSVLSSLSSLLLQLWPPVQVVFDQDPVRFSQAFDPFFAAEDEPFPQPQFLVPDPPVLLVVLLVVLLVVLLVVCVVDPVNVVVLLVVLLVVCVVPDDPVVLLVVQLVVVVVVPDDSVRSNVVVVVCVVVVPPVSVVVVVVVSVVSSVCCCVDPNVVVVSSVSSVVVSVPQDSNNSSVSCVVVCSVVPRLFTLVNLCVVLVHDSRLVRRLQLDHHVWYWYWGQDPVQSHIKIKTDDVVHCQQWIWIKTWHQDPVRFIEIEGEDGDHGPPDGVCNVLSRVSNNLNSCLVSRGFKYKYFQADALVRCVVPVPGRRSQLPLLLLQWKDFLVQFPDVVLSVVCCVPPVPDGMLNVQVVDDCSSVVCNNGNHTDGTTMQGSDPPDRSSVSNSVSSVVSSVSSVVSVVVSVVVVVVVVD

Secondary structure (DSSP, 8-state):
-HHHHHHHHHHHHHHHHHHHHTTGGGS----PPPEEEEETTEEEEE-TTS-EEEPPGGGTT--GGGS-SS--S------PPPTHHHHHHHHTT-SSTTS---HHHHHHHHHHHHHHHHHHHSSPP-HHHHHHHHHHHHHHHHHHHHHHHHHHHHHT-----HHHHHHHHTPPTT-EEETTTTEEE-TT--EEE--S-HHHHHHHHHHHHHHTT--HHHHHHHHHHHHH--GGGSS----TT-------S---EEEE------SGGGS-HHHHHHHHHHHHHHHHHHHHT-HHHHHHHHHHHHHHHHHH--HHHHHHHHHHHHHHTT--HHHHHHHHHHHHHTT-HHHHHHHHHHHHHHHHHHHTSHHHHHHHHHHHHHHHHT--HHHHHHHHHHTTTTTSSS--HHHHHHHTT--HHHHHHHT---TT-EEEEEEETTTTEEEEEEEGGG-GGG-EEEEEEEE-TTS-EEEEEEEEE--TTPPTTHHHHHHHHHHHHHHHTT--EEEEEEEEEHHHHHH-TTS-BHHHHHHHHT-B-BGGG-S-HHHHHHHHHH-TT--BHHHHHHSTTHHHHHHHH-EEEEEEEEE-STT-HHHHHHHHHHHHHHHHHHHHHHHHHHHHHHHT-

pLDDT: mean 85.61, std 16.99, range [23.66, 98.69]